Protein 6ZPV (pdb70)

Foldseek 3Di:
DAKEFFPDFPAFFFLFAEAAEAACAQNCDPQHFQFWFFDLQFLFPHDWPDPVSCPQKAKDDPKDWTKDQDPDDPFPLRRIWIKIAFAAPDFDWIWMWGQGQVFAWFAQVKKKKKKKKKAFCDADAQWWKKKKAKAALVGHTQWIDIDIDGSRRHDIDMDIDMTRGNHTDPDRRMIIIITTGSNSRHGGIMIIGRITMGIQADVSDVSATDHVNLVLSLLLQHAEYEDNDDQQQAAQDPVQHDAQVLLDDDLSSNSWGDGDHGDTDSSSCGDVRVLVSCVVRNHEYQYEAHQQHHDNQGGDDLVPCVVSLVSVVLSVCLQANQLVPDPSLVRNVVVPHNHHGDAAHYEYHAQCLVVVVCVQSSVQVNCVSNCVVPVRHQYEYEHDPPVPPHPPHHQEYEAEDEAALLVLLLCLQVQVPDDPPRHAYAPNEYWHFFNQRVCSQDDVVRTGAQEDFLLGLLSNLNSVLSLSLNSSRYNHYYYPDAEHAPVRHRGDDHQKYDHNPDIFGKLNSQSSSLDNVQAARGWIDMPADDNSAQKGWTWHAHPVFQKIKIKIGRSAQAKDKYKYAQVNFPWKDQKWKKKKWADDNGDIQDPVRRPPTDIDMDMDTDIRIDMDTAGHSMIMMIIMGTD

Solvent-accessible surface area: 22420 Å² total; per-residue (Å²): 91,70,0,59,0,54,99,83,60,71,38,98,3,30,78,5,0,7,5,6,4,2,15,10,5,0,8,1,0,8,9,1,1,2,3,8,28,1,33,27,6,2,1,13,92,33,90,38,112,55,91,75,0,41,49,11,9,79,77,19,78,65,11,70,32,25,1,26,134,7,120,60,35,25,19,137,24,2,61,8,0,0,62,2,27,3,46,97,85,18,82,42,86,0,0,1,12,0,53,0,15,90,9,0,60,4,28,62,117,73,50,0,128,3,19,1,28,5,25,1,54,109,66,32,112,7,62,13,37,0,21,2,0,0,11,28,82,107,30,191,61,20,3,107,52,52,47,113,10,104,0,94,39,60,123,56,50,84,12,97,28,75,0,106,12,124,47,60,18,126,84,38,60,1,6,1,2,2,9,6,81,0,65,50,0,37,56,27,45,0,2,0,0,10,0,11,0,19,13,55,19,22,114,125,91,120,33,4,8,34,31,44,0,0,101,6,0,41,52,4,29,15,26,0,0,0,0,4,0,1,42,6,0,5,0,100,68,30,86,43,29,12,50,13,72,23,0,11,20,58,38,37,89,11,47,5,17,69,8,31,52,81,28,43,8,13,10,0,12,0,0,29,22,10,1,34,4,5,93,26,34,67,9,21,2,0,0,0,0,17,2,0,22,0,56,50,45,79,36,12,44,86,143,94,1,73,92,49,20,91,33,4,14,38,7,0,25,0,0,32,10,81,42,90,122,29,81,17,0,45,62,0,30,87,67,63,27,73,120,75,17,79,12,114,15,0,0,0,3,2,25,2,66,140,10,33,80,12,0,42,62,0,3,74,32,0,3,71,32,0,53,78,102,11,101,123,3,59,4,0,0,3,2,91,33,90,109,35,124,6,68,50,111,3,85,0,0,9,27,35,27,37,40,14,4,48,52,0,36,88,42,3,32,85,2,50,68,58,130,106,102,64,7,27,5,0,1,0,13,0,0,0,0,0,73,48,67,151,63,20,117,17,84,94,101,73,21,25,21,39,32,1,10,0,29,0,0,0,0,1,0,0,3,0,0,1,2,0,24,4,2,62,7,0,14,0,0,0,4,2,7,5,1,7,0,40,74,20,55,66,47,22,0,0,3,0,3,0,42,16,15,60,30,10,62,4,0,0,0,16,0,8,48,6,0,18,94,15,48,2,60,41,10,0,37,18,54,110,8,100,102,36,19,40,14,0,6,0,0,0,31,23,57,115,60,1,106,0,17,0,0,0,0,0,6,9,93,73,59,67,56,0,40,0,49,0,84,81,9,121,54,21,35,93,89,7,52,21,38,21,0,49,24,96,66,103,23,23,1,34,53,157,46,54,141,58,12,38,38,139,98,52,106,49,57,18,16,82,69,14,89,19,91,0,47,28,19,0,0,0,0,0,17,3,52,0,96

Structure (mmCIF, N/CA/C/O backbone):
data_6ZPV
#
_entry.id   6ZPV
#
_cell.length_a   83.953
_cell.length_b   83.953
_cell.length_c   256.589
_cell.angle_alpha   90.000
_cell.angle_beta   90.000
_cell.angle_gamma   90.000
#
_symmetry.space_group_name_H-M   'P 43 21 2'
#
loop_
_entity.id
_entity.type
_entity.pdbx_description
1 polymer MgGH51
2 branched alpha-D-mannopyranose-(1-3)-alpha-D-mannopyranose-(1-6)-[alpha-D-mannopyranose-(1-3)]beta-D-mannopyranose-(1-4)-2-acetamido-2-deoxy-beta-D-glucopyranose-(1-4)-2-acetamido-2-deoxy-beta-D-glucopyranose
3 branched 2-acetamido-2-deoxy-beta-D-glucopyranose-(1-4)-2-acetamido-2-deoxy-beta-D-glucopyranose
4 branched alpha-D-mannopyranose-(1-2)-alpha-D-mannopyranose-(1-3)-beta-D-mannopyranose-(1-4)-2-acetamido-2-deoxy-beta-D-glucopyranose-(1-4)-2-acetamido-2-deoxy-beta-D-glucopyranose
5 non-polymer GLYCEROL
6 non-polymer 'ACETATE ION'
7 non-polymer 'SULFATE ION'
8 water water
#
loop_
_atom_site.group_PDB
_atom_site.id
_atom_site.type_symbol
_atom_site.label_atom_id
_atom_site.label_alt_id
_atom_site.label_comp_id
_atom_site.label_asym_id
_atom_site.label_entity_id
_atom_site.label_seq_id
_atom_site.pdbx_PDB_ins_code
_atom_site.Cartn_x
_atom_site.Cartn_y
_atom_site.Cartn_z
_atom_site.occupancy
_atom_site.B_iso_or_equiv
_atom_site.auth_seq_id
_atom_site.auth_comp_id
_atom_site.auth_asym_id
_atom_site.auth_atom_id
_atom_site.pdbx_PDB_model_num
ATOM 1 N N . VAL A 1 1 ? 25.793 5.537 42.088 1.000 15.304 1 VAL AAA N 1
ATOM 2 C CA . VAL A 1 1 ? 24.778 4.570 41.697 1.000 14.060 1 VAL AAA CA 1
ATOM 3 C C . VAL A 1 1 ? 25.389 3.182 41.805 1.000 13.814 1 VAL AAA C 1
ATOM 4 O O . VAL A 1 1 ? 26.542 3.022 41.397 1.000 15.734 1 VAL AAA O 1
ATOM 19 N N . THR A 1 2 ? 24.622 2.206 42.273 1.000 13.685 2 THR AAA N 1
ATOM 20 C CA . THR A 1 2 ? 25.069 0.798 42.270 1.000 14.086 2 THR AAA CA 1
ATOM 21 C C . THR A 1 2 ? 24.737 0.117 40.947 1.000 13.669 2 THR AAA C 1
ATOM 22 O O . THR A 1 2 ? 23.577 0.215 40.516 1.000 16.834 2 THR AAA O 1
ATOM 33 N N . VAL A 1 3 ? 25.709 -0.475 40.322 1.000 13.448 3 VAL AAA N 1
ATOM 34 C CA . VAL A 1 3 ? 25.509 -1.236 39.078 1.000 13.274 3 VAL AAA CA 1
ATOM 35 C C . VAL A 1 3 ? 25.779 -2.692 39.355 1.000 13.048 3 VAL AAA C 1
ATOM 36 O O . VAL A 1 3 ? 26.945 -3.084 39.587 1.000 13.274 3 VAL AAA O 1
ATOM 49 N N . THR A 1 4 ? 24.718 -3.494 39.384 1.000 14.055 4 THR AAA N 1
ATOM 50 C CA . THR A 1 4 ? 24.831 -4.930 39.613 1.000 14.549 4 THR AAA CA 1
ATOM 51 C C . THR A 1 4 ? 24.971 -5.608 38.263 1.000 13.958 4 THR AAA C 1
ATOM 52 O O . THR A 1 4 ? 24.108 -5.389 37.380 1.000 14.408 4 THR AAA O 1
ATOM 63 N N . VAL A 1 5 ? 25.949 -6.488 38.113 1.000 14.406 5 VAL AAA N 1
ATOM 64 C CA . VAL A 1 5 ? 26.261 -7.168 36.843 1.000 13.866 5 VAL AAA CA 1
ATOM 65 C C . VAL A 1 5 ? 2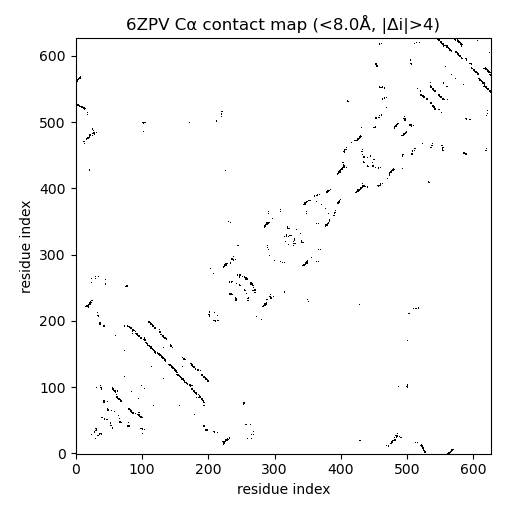5.750 -8.589 36.912 1.000 15.202 5 VAL AAA C 1
ATOM 66 O O . VAL A 1 5 ? 26.127 -9.331 37.841 1.000 15.793 5 VAL AAA O 1
ATOM 79 N N . ASN A 1 6 ? 24.911 -8.992 35.983 1.000 14.302 6 ASN AAA N 1
ATOM 80 C CA . ASN A 1 6 ? 24.441 -10.384 35.924 1.000 14.867 6 ASN AAA CA 1
ATOM 81 C C . ASN A 1 6 ? 25.561 -11.268 35.405 1.000 16.289 6 ASN AAA C 1
ATOM 82 O O . ASN A 1 6 ? 26.200 -10.948 34.372 1.000 17.444 6 ASN AAA O 1
ATOM 93 N N . LYS A 1 7 ? 25.783 -12.403 36.064 1.000 16.076 7 LYS AAA N 1
ATOM 94 C CA . LYS A 1 7 ? 26.778 -13.373 35.607 1.000 17.142 7 LYS AAA CA 1
ATOM 95 C C . LYS A 1 7 ? 26.338 -14.104 34.342 1.000 15.887 7 LYS AAA C 1
ATOM 96 O O . LYS A 1 7 ? 27.181 -14.739 33.718 1.000 18.915 7 LYS AAA O 1
ATOM 115 N N . ASN A 1 8 ? 25.066 -14.085 34.006 1.000 15.197 8 ASN AAA N 1
ATOM 116 C CA . ASN A 1 8 ? 24.511 -14.838 32.867 1.000 14.696 8 ASN AAA CA 1
ATOM 117 C C . ASN A 1 8 ? 24.352 -13.937 31.656 1.000 13.701 8 ASN AAA C 1
ATOM 118 O O . ASN A 1 8 ? 23.488 -13.052 31.665 1.000 14.642 8 ASN AAA O 1
ATOM 129 N N . PRO A 1 9 ? 25.106 -14.149 30.564 1.000 14.092 9 PRO AAA N 1
ATOM 130 C CA . PRO A 1 9 ? 24.873 -13.342 29.368 1.000 13.604 9 PRO AAA CA 1
ATOM 131 C C . PRO A 1 9 ? 23.439 -13.513 28.855 1.000 13.966 9 PRO AAA C 1
ATOM 132 O O . PRO A 1 9 ? 22.845 -14.587 28.954 1.000 15.432 9 PRO AAA O 1
ATOM 143 N N . SER A 1 10 ? 22.887 -12.456 28.227 1.000 13.697 10 SER AAA N 1
ATOM 144 C CA . SER A 1 10 ? 21.565 -12.498 27.603 1.000 14.426 10 SER AAA CA 1
ATOM 145 C C . SER A 1 10 ? 21.654 -12.778 26.096 1.000 13.470 10 SER AAA C 1
ATOM 146 O O . SER A 1 10 ? 20.653 -13.261 25.559 1.000 14.722 10 SER AAA O 1
ATOM 154 N N . HIS A 1 11 ? 22.731 -12.437 25.433 1.000 12.665 11 HIS AAA N 1
ATOM 155 C CA . HIS A 1 11 ? 22.839 -12.606 23.983 1.000 14.117 11 HIS AAA CA 1
ATOM 156 C C . HIS A 1 11 ? 24.285 -12.454 23.550 1.000 12.227 11 HIS AAA C 1
ATOM 157 O O . HIS A 1 11 ? 25.120 -11.946 24.324 1.000 12.996 11 HIS AAA O 1
ATOM 172 N N . 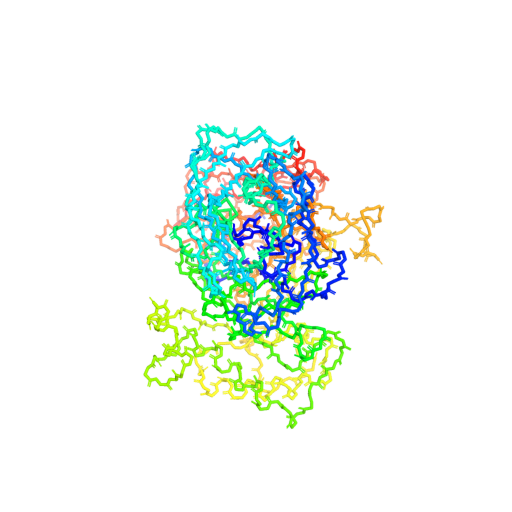THR A 1 12 ? 24.550 -12.873 22.350 1.000 12.182 12 THR AAA N 1
ATOM 173 C CA . THR A 1 12 ? 25.857 -12.714 21.698 1.000 13.119 12 THR AAA CA 1
ATOM 174 C C . THR A 1 12 ? 25.957 -11.353 21.074 1.000 13.629 12 THR AAA C 1
ATOM 175 O O . THR A 1 12 ? 25.015 -10.873 20.397 1.000 17.060 12 THR AAA O 1
ATOM 186 N N . VAL A 1 13 ? 27.099 -10.713 21.245 1.000 12.062 13 VAL AAA N 1
ATOM 187 C CA . VAL A 1 13 ? 27.388 -9.411 20.614 1.000 12.132 13 VAL AAA CA 1
ATOM 188 C C . VAL A 1 13 ? 27.921 -9.733 19.228 1.000 12.204 13 VAL AAA C 1
ATOM 189 O O . VAL A 1 13 ? 28.899 -10.450 19.102 1.000 13.553 13 VAL AAA O 1
ATOM 202 N N . PRO A 1 14 ? 27.268 -9.252 18.154 1.000 12.221 14 PRO AAA N 1
ATOM 203 C CA . PRO A 1 14 ? 27.709 -9.564 16.793 1.000 13.464 14 PRO AAA CA 1
ATOM 204 C C . PRO A 1 14 ? 29.160 -9.153 16.552 1.000 12.378 14 PRO AAA C 1
ATOM 205 O O . PRO A 1 14 ? 29.584 -8.086 17.031 1.000 12.799 14 PRO AAA O 1
ATOM 216 N N . SER A 1 15 ? 29.855 -9.899 15.703 1.000 12.243 15 SER AAA N 1
ATOM 217 C CA . SER A 1 15 ? 31.225 -9.515 15.303 1.000 12.949 15 SER AAA CA 1
ATOM 218 C C . SER A 1 15 ? 31.216 -8.193 14.547 1.000 12.423 15 SER AAA C 1
ATOM 219 O O . SER A 1 15 ? 32.269 -7.517 14.587 1.000 13.036 15 SER AAA O 1
ATOM 227 N N . THR A 1 16 ? 30.125 -7.833 13.932 1.000 11.793 16 THR AAA N 1
ATOM 228 C CA . THR A 1 16 ? 29.988 -6.662 13.074 1.000 11.988 16 THR AAA CA 1
ATOM 229 C C . THR A 1 16 ? 29.574 -5.386 13.790 1.000 11.045 16 THR AAA C 1
ATOM 230 O O . THR A 1 16 ? 29.361 -4.389 13.115 1.000 11.710 16 THR AAA O 1
ATOM 241 N N . LEU A 1 17 ? 29.490 -5.393 15.128 1.000 10.913 17 LEU AAA N 1
ATOM 242 C CA . LEU A 1 17 ? 28.817 -4.241 15.770 1.000 10.275 17 LEU AAA CA 1
ATOM 243 C C . LEU A 1 17 ? 29.460 -2.922 15.400 1.000 10.384 17 LEU AAA C 1
ATOM 244 O O . LEU A 1 17 ? 28.711 -1.943 15.179 1.000 11.263 17 LEU AAA O 1
ATOM 260 N N . TYR A 1 18 ? 30.774 -2.791 15.394 1.000 10.608 18 TYR AAA N 1
ATOM 261 C CA . TYR A 1 18 ? 31.444 -1.510 15.157 1.000 11.168 18 TYR AAA CA 1
ATOM 262 C C . TYR A 1 18 ? 32.194 -1.507 13.839 1.000 10.761 18 TYR AAA C 1
ATOM 263 O O . TYR A 1 18 ? 33.022 -2.430 13.622 1.000 11.756 18 TYR AAA O 1
ATOM 281 N N . GLY A 1 19 ? 32.014 -0.506 13.009 1.000 11.008 19 GLY AAA N 1
ATOM 282 C CA . GLY A 1 19 ? 32.742 -0.432 11.727 1.000 10.683 19 GLY AAA CA 1
ATOM 283 C C . GLY A 1 19 ? 32.766 0.956 11.183 1.000 10.596 19 GLY AAA C 1
ATOM 284 O O . GLY A 1 19 ? 32.462 1.919 11.908 1.000 11.238 19 GLY AAA O 1
ATOM 288 N N . LEU A 1 20 ? 33.090 1.083 9.907 1.000 10.067 20 LEU AAA N 1
ATOM 289 C CA . LEU A 1 20 ? 33.347 2.360 9.251 1.000 10.510 20 LEU AAA CA 1
ATOM 290 C C . LEU A 1 20 ? 32.361 2.621 8.125 1.000 10.549 20 LEU AAA C 1
ATOM 291 O O . LEU A 1 20 ? 31.890 1.683 7.444 1.000 10.833 20 LEU AAA O 1
ATOM 307 N N . MET A 1 21 ? 32.067 3.903 7.912 1.000 9.920 21 MET AAA N 1
ATOM 308 C CA . MET A 1 21 ? 31.251 4.374 6.788 1.000 10.096 21 MET AAA CA 1
ATOM 309 C C . MET A 1 21 ? 32.066 5.249 5.865 1.000 9.489 21 MET AAA C 1
ATOM 310 O O . MET A 1 21 ? 32.629 6.258 6.304 1.000 10.474 21 MET AAA O 1
ATOM 324 N N . PHE A 1 22 ? 32.159 4.864 4.576 1.000 10.179 22 PHE AAA N 1
ATOM 325 C CA . PHE A 1 22 ? 32.988 5.594 3.622 1.000 10.417 22 PHE AAA CA 1
ATOM 326 C C . PHE A 1 22 ? 32.180 6.003 2.386 1.000 10.572 22 PHE AAA C 1
ATOM 327 O O . PHE A 1 22 ? 31.512 5.195 1.741 1.000 11.465 22 PHE AAA O 1
ATOM 344 N N . GLU A 1 23 ? 32.394 7.254 1.999 1.000 10.045 23 GLU AAA N 1
ATOM 345 C CA . GLU A 1 23 ? 32.188 7.723 0.637 1.000 10.199 23 GLU AAA CA 1
ATOM 346 C C . GLU A 1 23 ? 33.313 8.729 0.395 1.000 10.008 23 GLU AAA C 1
ATOM 347 O O . GLU A 1 23 ? 33.885 9.233 1.365 1.000 10.574 23 GLU AAA O 1
ATOM 359 N N . ASP A 1 24 ? 33.534 9.118 -0.863 1.000 10.355 24 ASP AAA N 1
ATOM 360 C CA . ASP A 1 24 ? 34.502 10.186 -1.160 1.000 9.951 24 ASP AAA CA 1
ATOM 361 C C . ASP A 1 24 ? 33.791 11.514 -0.886 1.000 10.243 24 ASP AAA C 1
ATOM 362 O O . ASP A 1 24 ? 32.924 11.973 -1.667 1.000 10.464 24 ASP AAA O 1
ATOM 371 N N . ILE A 1 25 ? 34.100 12.110 0.266 1.000 10.334 25 ILE AAA N 1
ATOM 372 C CA . ILE A 1 25 ? 33.569 13.397 0.731 1.000 11.266 25 ILE AAA CA 1
ATOM 373 C C . ILE A 1 25 ? 34.757 14.066 1.439 1.000 10.221 25 ILE AAA C 1
ATOM 374 O O . ILE A 1 25 ? 35.592 13.377 2.045 1.000 10.619 25 ILE AAA O 1
ATOM 390 N N . ASN A 1 26 ? 34.858 15.380 1.386 1.000 10.416 26 ASN AAA N 1
ATOM 391 C CA . ASN A 1 26 ? 35.979 16.063 2.019 1.000 11.206 26 ASN AAA CA 1
ATOM 392 C C . ASN A 1 26 ? 37.332 15.544 1.497 1.000 10.623 26 ASN AAA C 1
ATOM 393 O O . ASN A 1 26 ? 38.343 15.524 2.211 1.000 11.001 26 ASN AAA O 1
ATOM 404 N N . HIS A 1 27 ? 37.367 15.110 0.223 1.000 10.863 27 HIS AAA N 1
ATOM 405 C CA . HIS A 1 27 ? 38.591 14.517 -0.339 1.000 10.896 27 HIS AAA CA 1
ATOM 406 C C . HIS A 1 27 ? 39.113 13.378 0.565 1.000 10.648 27 HIS AAA C 1
ATOM 407 O O . HIS A 1 27 ? 40.300 13.186 0.733 1.000 11.605 27 HIS AAA O 1
ATOM 422 N N . SER A 1 28 ? 38.178 12.550 0.991 1.000 10.748 28 SER AAA N 1
ATOM 423 C CA . SER A 1 28 ? 38.472 11.298 1.731 1.000 11.170 28 SER AAA CA 1
ATOM 424 C C . SER A 1 28 ? 39.005 10.193 0.835 1.000 10.286 28 SER AAA C 1
ATOM 425 O O . SER A 1 28 ? 39.672 9.273 1.367 1.000 10.518 28 SER AAA O 1
ATOM 433 N N . GLY A 1 29 ? 38.701 10.223 -0.453 1.000 10.124 29 GLY AAA N 1
ATOM 434 C CA . GLY A 1 29 ? 39.200 9.209 -1.406 1.000 10.322 29 GLY AAA CA 1
ATOM 435 C C . GLY A 1 29 ? 40.344 9.824 -2.179 1.000 10.491 29 GLY AAA C 1
ATOM 436 O O . GLY A 1 29 ? 41.508 9.738 -1.775 1.000 10.454 29 GLY AAA O 1
ATOM 440 N N . ASP A 1 30 ? 40.006 10.505 -3.274 1.000 10.333 30 ASP AAA N 1
ATOM 441 C CA . ASP A 1 30 ? 40.979 11.349 -3.958 1.000 10.504 30 ASP AAA CA 1
ATOM 442 C C . ASP A 1 30 ? 41.479 12.453 -3.035 1.000 11.211 30 ASP AAA C 1
ATOM 443 O O . ASP A 1 30 ? 40.628 13.272 -2.589 1.000 12.610 30 ASP AAA O 1
ATOM 452 N N . GLY A 1 31 ? 42.767 12.495 -2.748 1.000 10.867 31 GLY AAA N 1
ATOM 453 C CA . GLY A 1 31 ? 43.297 13.408 -1.787 1.000 11.735 31 GLY AAA CA 1
ATOM 454 C C . GLY A 1 31 ? 43.400 12.908 -0.353 1.000 11.049 31 GLY AAA C 1
ATOM 455 O O . GLY A 1 31 ? 43.922 13.628 0.511 1.000 11.562 31 GLY AAA O 1
ATOM 459 N N . GLY A 1 32 ? 42.917 11.686 -0.135 1.000 10.958 32 GLY AAA N 1
ATOM 460 C CA . GLY A 1 32 ? 42.789 11.139 1.223 1.000 10.817 32 GLY AAA CA 1
ATOM 461 C C . GLY A 1 32 ? 43.309 9.737 1.322 1.000 10.818 32 GLY AAA C 1
ATOM 462 O O . GLY A 1 32 ? 44.526 9.473 1.262 1.000 10.970 32 GLY AAA O 1
ATOM 466 N N . LEU A 1 33 ? 42.384 8.792 1.485 1.000 10.392 33 LEU AAA N 1
ATOM 467 C CA . LEU A 1 33 ? 42.784 7.351 1.633 1.000 10.544 33 LEU AAA CA 1
ATOM 468 C C . LEU A 1 33 ? 43.523 6.852 0.384 1.000 10.202 33 LEU AAA C 1
ATOM 469 O O . LEU A 1 33 ? 44.408 6.007 0.513 1.000 11.146 33 LEU AAA O 1
ATOM 485 N N . TYR A 1 34 ? 43.122 7.291 -0.801 1.000 10.088 34 TYR AAA N 1
ATOM 486 C CA . TYR A 1 34 ? 43.812 6.880 -2.035 1.000 10.167 34 TYR AAA CA 1
ATOM 487 C C . TYR A 1 34 ? 45.153 7.598 -2.122 1.000 9.726 34 TYR AAA C 1
ATOM 488 O O . TYR A 1 34 ? 45.193 8.811 -1.995 1.000 11.313 34 TYR AAA O 1
ATOM 506 N N . ALA A 1 35 ? 46.250 6.864 -2.348 1.000 10.248 35 ALA AAA N 1
ATOM 507 C CA . ALA A 1 35 ? 47.596 7.473 -2.113 1.000 11.118 35 ALA AAA CA 1
ATOM 508 C C . ALA A 1 35 ? 48.081 8.417 -3.209 1.000 11.323 35 ALA AAA C 1
ATOM 509 O O . ALA A 1 35 ? 49.110 9.065 -2.999 1.000 11.486 35 ALA AAA O 1
ATOM 516 N N . GLU A 1 36 ? 47.406 8.495 -4.354 1.000 10.346 36 GLU AAA N 1
ATOM 517 C CA . GLU A 1 36 ? 47.837 9.385 -5.431 1.000 10.874 36 GLU AAA CA 1
ATOM 518 C C . GLU A 1 36 ? 48.081 10.785 -4.912 1.000 11.029 36 GLU AAA C 1
ATOM 519 O O . GLU A 1 36 ? 47.217 11.379 -4.190 1.000 11.489 36 GLU AAA O 1
ATOM 531 N N . LEU A 1 37 ? 49.161 11.425 -5.322 1.000 10.819 37 LEU AAA N 1
ATOM 532 C CA . LEU A 1 37 ? 49.555 12.750 -4.830 1.000 11.508 37 LEU AAA CA 1
ATOM 533 C C . LEU A 1 37 ? 49.217 13.884 -5.777 1.000 11.275 37 LEU AAA C 1
ATOM 534 O O . LEU A 1 37 ? 49.231 15.057 -5.317 1.000 11.900 37 LEU AAA O 1
ATOM 550 N N . LEU A 1 38 ? 48.976 13.616 -7.046 1.000 10.893 38 LEU AAA N 1
ATOM 551 C CA . LEU A 1 38 ? 48.689 14.662 -8.011 1.000 11.502 38 LEU AAA CA 1
ATOM 552 C C . LEU A 1 38 ? 47.181 14.912 -8.099 1.000 10.914 38 LEU AAA C 1
ATOM 553 O O . LEU A 1 38 ? 46.423 13.955 -8.276 1.000 11.889 38 LEU AAA O 1
ATOM 569 N N . GLN A 1 39 ? 46.757 16.145 -7.995 1.000 11.283 39 GLN AAA N 1
ATOM 570 C CA . GLN A 1 39 ? 45.344 16.533 -8.110 1.000 11.290 39 GLN AAA CA 1
ATOM 571 C C . GLN A 1 39 ? 45.045 16.770 -9.599 1.000 11.321 39 GLN AAA C 1
ATOM 572 O O . GLN A 1 39 ? 45.864 17.302 -10.322 1.000 11.850 39 GLN AAA O 1
ATOM 586 N N . ASN A 1 40 ? 43.860 16.378 -10.044 1.000 11.486 40 ASN AAA N 1
ATOM 587 C CA . ASN A 1 40 ? 43.477 16.584 -11.447 1.000 11.705 40 ASN AAA CA 1
ATOM 588 C C . ASN A 1 40 ? 44.526 15.918 -12.369 1.000 11.388 40 ASN AAA C 1
ATOM 589 O O . ASN A 1 40 ? 44.997 16.525 -13.362 1.000 11.373 40 ASN AAA O 1
ATOM 600 N N . ARG A 1 41 ? 44.888 14.689 -12.036 1.000 10.772 41 ARG AAA N 1
ATOM 601 C CA . ARG A 1 41 ? 46.042 14.017 -12.644 1.000 11.055 41 ARG AAA CA 1
ATOM 602 C C . ARG A 1 41 ? 45.877 13.701 -14.122 1.000 11.048 41 ARG AAA C 1
ATOM 603 O O . ARG A 1 41 ? 46.865 13.544 -14.837 1.000 11.532 41 ARG AAA O 1
ATOM 624 N N . ALA A 1 42 ? 44.627 13.543 -14.558 1.000 10.972 42 ALA AAA N 1
ATOM 625 C CA . ALA A 1 42 ? 44.351 13.096 -15.936 1.000 11.310 42 ALA AAA CA 1
ATOM 626 C C . ALA A 1 42 ? 43.252 13.931 -16.567 1.000 11.343 42 ALA AAA C 1
ATOM 627 O O . ALA A 1 42 ? 42.682 13.533 -17.593 1.000 11.159 42 ALA AAA O 1
ATOM 634 N N . PHE A 1 43 ? 42.988 15.124 -16.035 1.000 11.083 43 PHE AAA N 1
ATOM 635 C CA . PHE A 1 43 ? 42.066 16.088 -16.652 1.000 11.017 43 PHE AAA CA 1
ATOM 636 C C . PHE A 1 43 ? 40.691 15.431 -16.831 1.000 11.615 43 PHE AAA C 1
ATOM 637 O O . PHE A 1 43 ? 39.961 15.738 -17.787 1.000 11.677 43 PHE AAA O 1
ATOM 654 N N . GLN A 1 44 ? 40.290 14.582 -15.888 1.000 10.967 44 GLN AAA N 1
ATOM 655 C CA . GLN A 1 44 ? 39.016 13.900 -16.072 1.000 10.716 44 GLN AAA CA 1
ATOM 656 C C . GLN A 1 44 ? 37.849 14.848 -15.769 1.000 11.741 44 GLN AAA C 1
ATOM 657 O O . GLN A 1 44 ? 37.841 15.599 -14.784 1.000 11.689 44 GLN AAA O 1
ATOM 671 N N . GLN A 1 45 ? 36.863 14.789 -16.663 1.000 11.320 45 GLN AAA N 1
ATOM 672 C CA . GLN A 1 45 ? 35.562 15.469 -16.445 1.000 12.236 45 GLN AAA CA 1
ATOM 673 C C . GLN A 1 45 ? 35.707 16.968 -16.295 1.000 13.086 45 GLN AAA C 1
ATOM 674 O O . GLN A 1 45 ? 34.905 17.583 -15.566 1.000 16.705 45 GLN AAA O 1
ATOM 688 N N . VAL A 1 46 ? 36.679 17.549 -16.990 1.000 12.381 46 VAL AAA N 1
ATOM 689 C CA . VAL A 1 46 ? 36.783 19.016 -17.059 1.000 13.102 46 VAL AAA CA 1
ATOM 690 C C . VAL A 1 46 ? 36.570 19.464 -18.503 1.000 13.391 46 VAL AAA C 1
ATOM 691 O O . VAL A 1 46 ? 36.657 18.667 -19.437 1.000 14.401 46 VAL AAA O 1
ATOM 704 N N . THR A 1 47 ? 36.280 20.757 -18.674 1.000 14.549 47 THR AAA N 1
ATOM 705 C CA . THR A 1 47 ? 35.979 21.350 -19.991 1.000 15.203 47 THR AAA CA 1
ATOM 706 C C . THR A 1 47 ? 37.265 21.903 -20.582 1.000 14.153 47 THR AAA C 1
ATOM 707 O O . THR A 1 47 ? 37.944 22.776 -19.998 1.000 15.634 47 THR AAA O 1
ATOM 718 N N . PRO A 1 48 ? 37.681 21.434 -21.783 1.000 15.127 48 PRO AAA N 1
ATOM 719 C CA . PRO A 1 48 ? 38.888 21.971 -22.421 1.000 15.776 48 PRO AAA CA 1
ATOM 720 C C . PRO A 1 48 ? 38.893 23.479 -22.545 1.000 15.411 48 PRO AAA C 1
ATOM 721 O O . PRO A 1 48 ? 37.848 24.102 -22.693 1.000 16.770 48 PRO AAA O 1
ATOM 732 N N . ASN A 1 49 ? 40.118 24.014 -22.510 1.000 15.537 49 ASN AAA N 1
ATOM 733 C CA . ASN A 1 49 ? 40.328 25.434 -22.810 1.000 17.449 49 ASN AAA CA 1
ATOM 734 C C . ASN A 1 49 ? 39.644 26.351 -21.789 1.000 16.348 49 ASN AAA C 1
ATOM 735 O O . ASN A 1 49 ? 39.161 27.448 -22.128 1.000 21.950 49 ASN AAA O 1
ATOM 746 N N . THR A 1 50 ? 39.600 25.918 -20.527 1.000 17.060 50 THR AAA N 1
ATOM 747 C CA . THR A 1 50 ? 39.141 26.729 -19.399 1.000 17.631 50 THR AAA CA 1
ATOM 748 C C . THR A 1 50 ? 40.187 26.707 -18.298 1.000 17.445 50 THR AAA C 1
ATOM 749 O O . THR A 1 50 ? 41.020 25.790 -18.198 1.000 16.619 50 THR AAA O 1
ATOM 760 N N . ALA A 1 51 ? 40.163 27.714 -17.422 1.000 18.793 51 ALA AAA N 1
ATOM 761 C CA . ALA A 1 51 ? 41.046 27.798 -16.254 1.000 18.694 51 ALA AAA CA 1
ATOM 762 C C . ALA A 1 51 ? 40.742 26.612 -15.344 1.000 16.703 51 ALA AAA C 1
ATOM 763 O O . ALA A 1 51 ? 41.693 26.021 -14.812 1.000 17.371 51 ALA AAA O 1
ATOM 770 N N . ALA A 1 52 ? 39.484 26.240 -15.160 1.000 16.576 52 ALA AAA N 1
ATOM 771 C CA . ALA A 1 52 ? 39.142 25.149 -14.242 1.000 16.480 52 ALA AAA CA 1
ATOM 772 C C . ALA A 1 52 ? 39.772 23.846 -14.709 1.000 14.614 52 ALA AAA C 1
ATOM 773 O O . ALA A 1 52 ? 40.175 23.013 -13.864 1.000 15.120 52 ALA AAA O 1
ATOM 780 N N . ALA A 1 53 ? 39.918 23.646 -16.009 1.000 14.357 53 ALA AAA N 1
ATOM 781 C CA . ALA A 1 53 ? 40.554 22.410 -16.517 1.000 13.314 53 ALA AAA CA 1
ATOM 782 C C . ALA A 1 53 ? 42.009 22.317 -16.079 1.000 12.761 53 ALA AAA C 1
ATOM 783 O O . ALA A 1 53 ? 42.533 21.184 -15.994 1.000 12.958 53 ALA AAA O 1
ATOM 790 N N . LEU A 1 54 ? 42.678 23.443 -15.846 1.000 12.859 54 LEU AAA N 1
ATOM 791 C CA . LEU A 1 54 ? 44.067 23.512 -15.421 1.000 13.474 54 LEU AAA CA 1
ATOM 792 C C . LEU A 1 54 ? 44.201 23.499 -13.889 1.000 13.068 54 LEU AAA C 1
ATOM 793 O O . LEU A 1 54 ? 45.300 23.699 -13.363 1.000 13.832 54 LEU AAA O 1
ATOM 809 N N . ALA A 1 55 ? 43.118 23.250 -13.154 1.000 13.571 55 ALA AAA N 1
ATOM 810 C CA . ALA A 1 55 ? 43.178 23.245 -11.685 1.000 13.939 55 ALA AAA CA 1
ATOM 811 C C . ALA A 1 55 ? 44.331 22.369 -11.197 1.000 12.789 55 ALA AAA C 1
ATOM 812 O O . ALA A 1 55 ? 44.496 21.227 -11.637 1.000 13.440 55 ALA AAA O 1
ATOM 819 N N . ALA A 1 56 ? 45.107 22.918 -10.246 1.000 13.081 56 ALA AAA N 1
ATOM 820 C CA . ALA A 1 56 ? 46.271 22.289 -9.608 1.000 12.795 56 ALA AAA CA 1
ATOM 821 C C . ALA A 1 56 ? 47.565 22.382 -10.422 1.000 12.020 56 ALA AAA C 1
ATOM 822 O O . ALA A 1 56 ? 48.624 22.050 -9.857 1.000 12.372 56 ALA AAA O 1
ATOM 829 N N . TRP A 1 57 ? 47.484 22.763 -11.713 1.000 12.298 57 TRP AAA N 1
ATOM 830 C CA . TRP A 1 57 ? 48.639 22.798 -12.621 1.000 12.425 57 TRP AAA CA 1
ATOM 831 C C . TRP A 1 57 ? 49.108 24.225 -12.832 1.000 12.789 57 TRP AAA C 1
ATOM 832 O O . TRP A 1 57 ? 48.273 25.134 -13.011 1.000 13.780 57 TRP AAA O 1
ATOM 853 N N . HIS A 1 58 ? 50.409 24.454 -12.926 1.000 12.808 58 HIS AAA N 1
ATOM 854 C CA . HIS A 1 58 ? 50.967 25.794 -13.061 1.000 12.832 58 HIS AAA CA 1
ATOM 855 C C . HIS A 1 58 ? 52.183 25.765 -13.954 1.000 13.244 58 HIS AAA C 1
ATOM 856 O O . HIS A 1 58 ? 52.984 24.824 -13.881 1.000 13.271 58 HIS AAA O 1
ATOM 871 N N . PRO A 1 59 ? 52.440 26.820 -14.749 1.000 13.525 59 PRO AAA N 1
ATOM 872 C CA . PRO A 1 59 ? 53.659 26.833 -15.561 1.000 13.545 59 PRO AAA CA 1
ATOM 873 C C . PRO A 1 59 ? 54.896 27.049 -14.721 1.000 13.774 59 PRO AAA C 1
ATOM 874 O O . PRO A 1 59 ? 54.862 27.684 -13.680 1.000 15.177 59 PRO AAA O 1
ATOM 885 N N . ILE A 1 60 ? 55.989 26.535 -15.244 1.000 13.534 60 ILE AAA N 1
ATOM 886 C CA . ILE A 1 60 ? 57.355 26.914 -14.839 1.000 14.105 60 ILE AAA CA 1
ATOM 887 C C . ILE A 1 60 ? 57.870 27.819 -15.952 1.000 13.664 60 ILE AAA C 1
ATOM 888 O O . ILE A 1 60 ? 57.823 27.429 -17.138 1.000 14.838 60 ILE AAA O 1
ATOM 904 N N . SER A 1 61 ? 58.415 28.956 -15.586 1.000 14.227 61 SER AAA N 1
ATOM 905 C CA . SER A 1 61 ? 59.016 29.886 -16.542 1.000 14.488 61 SER AAA CA 1
ATOM 906 C C . SER A 1 61 ? 57.958 30.276 -17.560 1.000 14.963 61 SER AAA C 1
ATOM 907 O O . SER A 1 61 ? 56.771 30.528 -17.186 1.000 16.693 61 SER AAA O 1
ATOM 915 N N . ASN A 1 62 ? 58.330 30.407 -18.825 1.000 15.113 62 ASN AAA N 1
ATOM 916 C CA . ASN A 1 62 ? 57.444 30.909 -19.897 1.000 15.591 62 ASN AAA CA 1
ATOM 917 C C . ASN A 1 62 ? 56.632 29.801 -20.565 1.000 15.292 62 ASN AAA C 1
ATOM 918 O O . ASN A 1 62 ? 56.154 30.009 -21.684 1.000 16.623 62 ASN AAA O 1
ATOM 929 N N . ALA A 1 63 ? 56.463 28.649 -19.945 1.000 14.101 63 ALA AAA N 1
ATOM 930 C CA . ALA A 1 63 ? 55.619 27.583 -20.521 1.000 14.187 63 ALA AAA CA 1
ATOM 931 C C . ALA A 1 63 ? 54.222 28.083 -20.857 1.000 14.133 63 ALA AAA C 1
ATOM 932 O O . ALA A 1 63 ? 53.623 28.840 -20.059 1.000 16.145 63 ALA AAA O 1
ATOM 939 N N . LYS A 1 64 ? 53.682 27.589 -21.953 1.000 14.244 64 LYS AAA N 1
ATOM 940 C CA . LYS A 1 64 ? 52.271 27.795 -22.317 1.000 15.198 64 LYS AAA CA 1
ATOM 941 C C . LYS A 1 64 ? 51.537 26.474 -22.105 1.000 15.137 64 LYS AAA C 1
ATOM 942 O O . LYS A 1 64 ? 51.951 25.450 -22.643 1.000 17.920 64 LYS AAA O 1
ATOM 951 N N . LEU A 1 65 ? 50.477 26.519 -21.331 1.000 13.949 65 LEU AAA N 1
ATOM 952 C CA . LEU A 1 65 ? 49.672 25.346 -20.965 1.000 13.880 65 LEU AAA CA 1
ATOM 953 C C . LEU A 1 65 ? 48.228 25.558 -21.436 1.000 13.996 65 LEU AAA C 1
ATOM 954 O O . LEU A 1 65 ? 47.668 26.647 -21.208 1.000 15.348 65 LEU AAA O 1
ATOM 970 N N . ALA A 1 66 ? 47.596 24.511 -21.893 1.000 13.693 66 ALA AAA N 1
ATOM 971 C CA . ALA A 1 66 ? 46.143 24.473 -22.141 1.000 13.718 66 ALA AAA CA 1
ATOM 972 C C . ALA A 1 66 ? 45.679 23.030 -22.094 1.000 13.582 66 ALA AAA C 1
ATOM 973 O O . ALA A 1 66 ? 46.404 22.153 -22.527 1.000 14.224 66 ALA AAA O 1
ATOM 980 N N . VAL A 1 67 ? 44.511 22.797 -21.524 1.000 13.652 67 VAL AAA N 1
ATOM 981 C CA . VAL A 1 67 ? 43.891 21.472 -21.587 1.000 13.667 67 VAL AAA CA 1
ATOM 982 C C . VAL A 1 67 ? 43.063 21.404 -22.856 1.000 13.532 67 VAL AAA C 1
ATOM 983 O O . VAL A 1 67 ? 42.171 22.217 -23.054 1.000 15.241 67 VAL AAA O 1
ATOM 996 N N . ILE A 1 68 ? 43.322 20.401 -23.678 1.000 13.669 68 ILE AAA N 1
ATOM 997 C CA . ILE A 1 68 ? 42.662 20.212 -24.974 1.000 14.236 68 ILE AAA CA 1
ATOM 998 C C . ILE A 1 68 ? 41.849 18.936 -25.026 1.000 13.990 68 ILE AAA C 1
ATOM 999 O O . ILE A 1 68 ? 42.207 17.965 -24.356 1.000 13.930 68 ILE AAA O 1
ATOM 1015 N N . GLN A 1 69 ? 40.785 18.949 -25.825 1.000 15.219 69 GLN AAA N 1
ATOM 1016 C CA . GLN A 1 69 ? 40.146 17.705 -26.271 1.000 15.238 69 GLN AAA CA 1
ATOM 1017 C C . GLN A 1 69 ? 41.102 17.159 -27.310 1.000 15.116 69 GLN AAA C 1
ATOM 1018 O O . GLN A 1 69 ? 41.148 17.654 -28.453 1.000 16.421 69 GLN AAA O 1
ATOM 1032 N N . ASP A 1 70 ? 41.880 16.161 -26.973 1.000 14.094 70 ASP AAA N 1
ATOM 1033 C CA . ASP A 1 70 ? 42.959 15.714 -27.865 1.000 14.190 70 ASP AAA CA 1
ATOM 1034 C C . ASP A 1 70 ? 42.340 15.084 -29.112 1.000 14.583 70 ASP AAA C 1
ATOM 1035 O O . ASP A 1 70 ? 41.507 14.188 -29.009 1.000 15.472 70 ASP AAA O 1
ATOM 1044 N N . PRO A 1 71 ? 42.754 15.463 -30.347 1.000 15.190 71 PRO AAA N 1
ATOM 1045 C CA . PRO A 1 71 ? 42.251 14.750 -31.523 1.000 16.933 71 PRO AAA CA 1
ATOM 1046 C C . PRO A 1 71 ? 42.623 13.268 -31.533 1.000 16.557 71 PRO AAA C 1
ATOM 1047 O O . PRO A 1 71 ? 41.967 12.477 -32.208 1.000 18.814 71 PRO AAA O 1
ATOM 1058 N N . SER A 1 72 ? 43.706 12.922 -30.818 1.000 15.798 72 SER AAA N 1
ATOM 1059 C CA . SER A 1 72 ? 44.203 11.535 -30.692 1.000 15.593 72 SER AAA CA 1
ATOM 1060 C C . SER A 1 72 ? 44.516 11.300 -29.221 1.000 13.906 72 SER AAA C 1
ATOM 1061 O O . SER A 1 72 ? 45.678 11.354 -28.826 1.000 14.969 72 SER AAA O 1
ATOM 1069 N N . PRO A 1 73 ? 43.493 11.024 -28.385 1.000 13.608 73 PRO AAA N 1
ATOM 1070 C CA . PRO A 1 73 ? 43.715 10.915 -26.948 1.000 12.477 73 PRO AAA CA 1
ATOM 1071 C C . PRO A 1 73 ? 44.459 9.638 -26.570 1.000 11.985 73 PRO AAA C 1
ATOM 1072 O O . PRO A 1 73 ? 44.466 8.648 -27.293 1.000 13.153 73 PRO AAA O 1
ATOM 1083 N N . VAL A 1 74 ? 45.047 9.650 -25.374 1.000 12.488 74 VAL AAA N 1
ATOM 1084 C CA . VAL A 1 74 ? 45.761 8.480 -24.879 1.000 12.325 74 VAL AAA CA 1
ATOM 1085 C C . VAL A 1 74 ? 44.847 7.264 -24.783 1.000 12.057 74 VAL AAA C 1
ATOM 1086 O O . VAL A 1 74 ? 45.260 6.153 -25.057 1.000 13.240 74 VAL AAA O 1
ATOM 1099 N N . SER A 1 75 ? 43.621 7.498 -24.405 1.000 11.939 75 SER AAA N 1
ATOM 1100 C CA A SER A 1 75 ? 42.535 6.523 -24.384 0.500 11.200 75 SER AAA CA 1
ATOM 1101 C CA B SER A 1 75 ? 42.526 6.527 -24.293 0.500 11.598 75 SER AAA CA 1
ATOM 1102 C C . SER A 1 75 ? 41.231 7.280 -24.522 1.000 11.455 75 SER AAA C 1
ATOM 1103 O O . SER A 1 75 ? 41.140 8.445 -24.129 1.000 12.074 75 SER AAA O 1
ATOM 1117 N N . ASN A 1 76 ? 40.191 6.615 -25.043 1.000 12.216 76 ASN AAA N 1
ATOM 1118 C CA . ASN A 1 76 ? 38.921 7.331 -25.150 1.000 13.243 76 ASN AAA CA 1
ATOM 1119 C C . ASN A 1 76 ? 38.324 7.568 -23.758 1.000 12.447 76 ASN AAA C 1
ATOM 1120 O O . ASN A 1 76 ? 37.453 8.455 -23.644 1.000 13.789 76 ASN AAA O 1
ATOM 1131 N N . ALA A 1 77 ? 38.750 6.860 -22.727 1.000 12.478 77 ALA AAA N 1
ATOM 1132 C CA . ALA A 1 77 ? 38.291 7.132 -21.350 1.000 12.007 77 ALA AAA CA 1
ATOM 1133 C C . ALA A 1 77 ? 38.921 8.425 -20.808 1.000 11.320 77 ALA AAA C 1
ATOM 1134 O O . ALA A 1 77 ? 38.407 8.926 -19.812 1.000 12.079 77 ALA AAA O 1
ATOM 1141 N N . LEU A 1 78 ? 40.000 8.883 -21.410 1.000 11.037 78 LEU AAA N 1
ATOM 1142 C CA . LEU A 1 78 ? 40.775 10.059 -20.989 1.000 10.766 78 LEU AAA CA 1
ATOM 1143 C C . LEU A 1 78 ? 40.938 10.984 -22.182 1.000 11.374 78 LEU AAA C 1
ATOM 1144 O O . LEU A 1 78 ? 42.057 11.152 -22.724 1.000 12.193 78 LEU AAA O 1
ATOM 1160 N N . PRO A 1 79 ? 39.837 11.652 -22.589 1.000 11.865 79 PRO AAA N 1
ATOM 1161 C CA . PRO A 1 79 ? 39.879 12.412 -23.848 1.000 11.845 79 PRO AAA CA 1
ATOM 1162 C C . PRO A 1 79 ? 40.672 13.714 -23.796 1.000 12.376 79 PRO AAA C 1
ATOM 1163 O O . PRO A 1 79 ? 40.948 14.284 -24.862 1.000 13.049 79 PRO AAA O 1
ATOM 1174 N N . ASN A 1 80 ? 41.025 14.183 -22.592 1.000 11.978 80 ASN AAA N 1
ATOM 1175 C CA . ASN A 1 80 ? 41.737 15.450 -22.455 1.000 11.726 80 ASN AAA CA 1
ATOM 1176 C C . ASN A 1 80 ? 43.212 15.210 -22.244 1.000 11.768 80 ASN AAA C 1
ATOM 1177 O O . ASN A 1 80 ? 43.624 14.287 -21.586 1.000 12.137 80 ASN AAA O 1
ATOM 1188 N N . SER A 1 81 ? 44.002 16.136 -22.799 1.000 12.046 81 SER AAA N 1
ATOM 1189 C CA . SER A 1 81 ? 45.452 16.181 -22.663 1.000 11.960 81 SER AAA CA 1
ATOM 1190 C C . SER A 1 81 ? 45.919 17.561 -22.220 1.000 11.816 81 SER AAA C 1
ATOM 1191 O O . SER A 1 81 ? 45.238 18.564 -22.519 1.000 13.038 81 SER AAA O 1
ATOM 1199 N N . LEU A 1 82 ? 47.075 17.620 -21.576 1.000 12.236 82 LEU AAA N 1
ATOM 1200 C CA . LEU A 1 82 ? 47.772 18.883 -21.314 1.000 12.039 82 LEU AAA CA 1
ATOM 1201 C C . LEU A 1 82 ? 48.648 19.172 -22.542 1.000 12.334 82 LEU AAA C 1
ATOM 1202 O O . LEU A 1 82 ? 49.598 18.431 -22.811 1.000 13.384 82 LEU AAA O 1
ATOM 1218 N N . GLN A 1 83 ? 48.365 20.268 -23.203 1.000 12.865 83 GLN AAA N 1
ATOM 1219 C CA . GLN A 1 83 ? 49.196 20.761 -24.300 1.000 13.142 83 GLN AAA CA 1
ATOM 1220 C C . GLN A 1 83 ? 50.217 21.750 -23.701 1.000 12.944 83 GLN AAA C 1
ATOM 1221 O O . GLN A 1 83 ? 49.832 22.809 -23.164 1.000 14.272 83 GLN AAA O 1
ATOM 1235 N N . PHE A 1 84 ? 51.478 21.377 -23.797 1.000 13.530 84 PHE AAA N 1
ATOM 1236 C CA . PHE A 1 84 ? 52.647 22.113 -23.277 1.000 13.361 84 PHE AAA CA 1
ATOM 1237 C C . PHE A 1 84 ? 53.479 22.655 -24.424 1.000 13.201 84 PHE AAA C 1
ATOM 1238 O O . PHE A 1 84 ? 53.921 21.908 -25.268 1.000 14.844 84 PHE AAA O 1
ATOM 1255 N N . SER A 1 85 ? 53.691 23.964 -24.447 1.000 13.816 85 SER AAA N 1
ATOM 1256 C CA A SER A 1 85 ? 54.501 24.592 -25.513 0.500 14.876 85 SER AAA CA 1
ATOM 1257 C CA B SER A 1 85 ? 54.585 24.493 -25.496 0.500 14.798 85 SER AAA CA 1
ATOM 1258 C C . SER A 1 85 ? 55.584 25.473 -24.880 1.000 15.409 85 SER AAA C 1
ATOM 1259 O O . SER A 1 85 ? 55.313 26.170 -23.879 1.000 15.203 85 SER AAA O 1
ATOM 1273 N N . VAL A 1 86 ? 56.745 25.490 -25.476 1.000 15.573 86 VAL AAA N 1
ATOM 1274 C CA . VAL A 1 86 ? 57.873 26.341 -25.071 1.000 15.456 86 VAL AAA CA 1
ATOM 1275 C C . VAL A 1 86 ? 58.027 27.424 -26.155 1.000 16.853 86 VAL AAA C 1
ATOM 1276 O O . VAL A 1 86 ? 58.225 27.098 -27.322 1.000 16.318 86 VAL AAA O 1
ATOM 1289 N N . PRO A 1 87 ? 57.905 28.710 -25.810 1.000 16.470 87 PRO AAA N 1
ATOM 1290 C CA . PRO A 1 87 ? 58.118 29.752 -26.811 1.000 18.349 87 PRO AAA CA 1
ATOM 1291 C C . PRO A 1 87 ? 59.497 29.675 -27.443 1.000 16.787 87 PRO AAA C 1
ATOM 1292 O O . PRO A 1 87 ? 60.462 29.153 -26.883 1.000 16.535 87 PRO AAA O 1
ATOM 1303 N N . SER A 1 88 ? 59.586 30.221 -28.659 1.000 18.791 88 SER AAA N 1
ATOM 1304 C CA . SER A 1 88 ? 60.900 30.433 -29.292 1.000 19.378 88 SER AAA CA 1
ATOM 1305 C C . SER A 1 88 ? 61.700 31.358 -28.353 1.000 20.812 88 SER AAA C 1
ATOM 1306 O O . SER A 1 88 ? 61.115 32.154 -27.580 1.000 20.383 88 SER AAA O 1
ATOM 1314 N N . GLY A 1 89 ? 62.997 31.320 -28.436 1.000 22.705 89 GLY AAA N 1
ATOM 1315 C CA . GLY A 1 89 ? 63.793 32.311 -27.677 1.000 22.172 89 GLY AAA CA 1
ATOM 1316 C C . GLY A 1 89 ? 63.928 32.012 -26.197 1.000 19.082 89 GLY AAA C 1
ATOM 1317 O O . GLY A 1 89 ? 64.031 32.953 -25.422 1.000 23.292 89 GLY AAA O 1
ATOM 1321 N N . SER A 1 90 ? 63.926 30.731 -25.807 1.000 17.337 90 SER AAA N 1
ATOM 1322 C CA . SER A 1 90 ? 63.875 30.256 -24.424 1.000 16.378 90 SER AAA CA 1
ATOM 1323 C C . SER A 1 90 ? 65.203 29.651 -23.981 1.000 13.672 90 SER AAA C 1
ATOM 1324 O O . SER A 1 90 ? 66.077 29.275 -24.767 1.000 14.760 90 SER AAA O 1
ATOM 1332 N N . SER A 1 91 ? 65.320 29.517 -22.667 1.000 15.086 91 SER AAA N 1
ATOM 1333 C CA . SER A 1 91 ? 66.462 28.866 -22.020 1.000 14.604 91 SER AAA CA 1
ATOM 1334 C C . SER A 1 91 ? 66.056 28.507 -20.588 1.000 14.289 91 SER AAA C 1
ATOM 1335 O O . SER A 1 91 ? 65.100 29.121 -20.026 1.000 16.253 91 SER AAA O 1
ATOM 1343 N N . GLY A 1 92 ? 66.819 27.618 -19.970 1.000 14.530 92 GLY AAA N 1
ATOM 1344 C CA . GLY A 1 92 ? 66.595 27.234 -18.586 1.000 14.127 92 GLY AAA CA 1
ATOM 1345 C C . GLY A 1 92 ? 65.447 26.268 -18.447 1.000 14.874 92 GLY AAA C 1
ATOM 1346 O O . GLY A 1 92 ? 64.780 25.924 -19.427 1.000 15.785 92 GLY AAA O 1
ATOM 1350 N N . ARG A 1 93 ? 65.199 25.811 -17.225 1.000 14.869 93 ARG AAA N 1
ATOM 1351 C CA . ARG A 1 93 ? 64.111 24.815 -17.064 1.000 14.491 93 ARG AAA CA 1
ATOM 1352 C C . ARG A 1 93 ? 62.797 25.465 -17.471 1.000 14.830 93 ARG AAA C 1
ATOM 1353 O O . ARG A 1 93 ? 62.466 26.594 -17.076 1.000 15.123 93 ARG AAA O 1
ATOM 1374 N N . VAL A 1 94 ? 62.012 24.715 -18.197 1.000 14.036 94 VAL AAA N 1
ATOM 1375 C CA A VAL A 1 94 ? 60.670 25.149 -18.680 0.500 14.105 94 VAL AAA CA 1
ATOM 1376 C CA B VAL A 1 94 ? 60.646 25.158 -18.574 0.500 14.476 94 VAL AAA CA 1
ATOM 1377 C C . VAL A 1 94 ? 59.761 23.943 -18.520 1.000 13.704 94 VAL AAA C 1
ATOM 1378 O O . VAL A 1 94 ? 60.178 22.827 -18.876 1.000 14.163 94 VAL AAA O 1
ATOM 1402 N N . GLY A 1 95 ? 58.536 24.103 -18.041 1.000 13.110 95 GLY AAA N 1
ATOM 1403 C CA . GLY A 1 95 ? 57.687 22.976 -17.757 1.000 13.099 95 GLY AAA CA 1
ATOM 1404 C C . GLY A 1 95 ? 56.523 23.389 -16.937 1.000 12.476 95 GLY AAA C 1
ATOM 1405 O O . GLY A 1 95 ? 55.927 24.439 -17.198 1.000 13.035 95 GLY AAA O 1
ATOM 1409 N N . PHE A 1 96 ? 56.156 22.544 -15.960 1.000 12.273 96 PHE AAA N 1
ATOM 1410 C CA . PHE A 1 96 ? 54.928 22.808 -15.194 1.000 12.242 96 PHE AAA CA 1
ATOM 1411 C C . PHE A 1 96 ? 55.014 22.036 -13.867 1.000 12.029 96 PHE AAA C 1
ATOM 1412 O O . PHE A 1 96 ? 55.764 21.076 -13.734 1.000 12.092 96 PHE AAA O 1
ATOM 1429 N N . THR A 1 97 ? 54.213 22.492 -12.916 1.000 12.366 97 THR AAA N 1
ATOM 1430 C CA . THR A 1 97 ? 54.044 21.890 -11.599 1.000 12.205 97 THR AAA CA 1
ATOM 1431 C C . THR A 1 97 ? 52.602 21.433 -11.368 1.000 12.065 97 THR AAA C 1
ATOM 1432 O O . THR A 1 97 ? 51.678 21.986 -11.962 1.000 12.190 97 THR AAA O 1
ATOM 1443 N N . ASN A 1 98 ? 52.495 20.486 -10.446 1.000 12.007 98 ASN AAA N 1
ATOM 1444 C CA . ASN A 1 98 ? 51.205 20.121 -9.845 1.000 12.011 98 ASN AAA CA 1
ATOM 1445 C C . ASN A 1 98 ? 51.351 20.358 -8.337 1.000 11.955 98 ASN AAA C 1
ATOM 1446 O O . ASN A 1 98 ? 52.288 19.802 -7.723 1.000 12.668 98 ASN AAA O 1
ATOM 1457 N N . GLU A 1 99 ? 50.436 21.124 -7.753 1.000 12.482 99 GLU AAA N 1
ATOM 1458 C CA . GLU A 1 99 ? 50.524 21.515 -6.343 1.000 12.900 99 GLU AAA CA 1
ATOM 1459 C C . GLU A 1 99 ? 50.012 20.417 -5.419 1.000 12.657 99 GLU AAA C 1
ATOM 1460 O O . GLU A 1 99 ? 49.988 20.641 -4.184 1.000 12.705 99 GLU AAA O 1
ATOM 1472 N N . GLY A 1 100 ? 49.543 19.288 -5.932 1.000 12.071 100 GLY AAA N 1
ATOM 1473 C CA . GLY A 1 100 ? 48.990 18.235 -5.087 1.000 11.715 100 GLY AAA CA 1
ATOM 1474 C C . GLY A 1 100 ? 47.609 18.627 -4.589 1.000 11.282 100 GLY AAA C 1
ATOM 1475 O O . GLY A 1 100 ? 46.937 19.535 -5.116 1.000 12.186 100 GLY AAA O 1
ATOM 1479 N N . PHE A 1 101 ? 47.169 17.884 -3.548 1.000 11.832 101 PHE AAA N 1
ATOM 1480 C CA . PHE A 1 101 ? 45.941 18.216 -2.800 1.000 12.569 101 PHE AAA CA 1
ATOM 1481 C C . PHE A 1 101 ? 46.366 19.126 -1.659 1.000 12.072 101 PHE AAA C 1
ATOM 1482 O O . PHE A 1 101 ? 46.644 18.693 -0.519 1.000 13.208 101 PHE AAA O 1
ATOM 1499 N N . TRP A 1 102 ? 46.577 20.402 -2.009 1.000 12.690 102 TRP AAA N 1
ATOM 1500 C CA . TRP A 1 102 ? 46.998 21.405 -1.002 1.000 13.504 102 TRP AAA CA 1
ATOM 1501 C C . TRP A 1 102 ? 48.354 21.020 -0.358 1.000 13.219 102 TRP AAA C 1
ATOM 1502 O O . TRP A 1 102 ? 48.587 21.233 0.829 1.000 13.963 102 TRP AAA O 1
ATOM 1523 N N . GLY A 1 103 ? 49.276 20.520 -1.201 1.000 13.095 103 GLY AAA N 1
ATOM 1524 C CA . GLY A 1 103 ? 50.619 20.171 -0.764 1.000 12.985 103 GLY AAA CA 1
ATOM 1525 C C . GLY A 1 103 ? 51.010 18.778 -1.112 1.000 11.707 103 GLY AAA C 1
ATOM 1526 O O . GLY A 1 103 ? 50.146 17.936 -1.529 1.000 12.891 103 GLY AAA O 1
ATOM 1530 N N . ILE A 1 104 ? 52.274 18.438 -0.898 1.000 12.639 104 ILE AAA N 1
ATOM 1531 C CA . ILE A 1 104 ? 52.845 17.105 -1.081 1.000 13.240 104 ILE AAA CA 1
ATOM 1532 C C . ILE A 1 104 ? 53.866 16.919 0.004 1.000 12.821 104 ILE AAA C 1
ATOM 1533 O O . ILE A 1 104 ? 54.799 17.717 0.081 1.000 13.818 104 ILE AAA O 1
ATOM 1549 N N . LYS A 1 105 ? 53.748 15.867 0.770 1.000 12.899 105 LYS AAA N 1
ATOM 1550 C CA . LYS A 1 105 ? 54.755 15.509 1.766 1.000 13.089 105 LYS AAA CA 1
ATOM 1551 C C . LYS A 1 105 ? 55.953 14.866 1.085 1.000 12.574 105 LYS AAA C 1
ATOM 1552 O O . LYS A 1 105 ? 55.778 13.849 0.376 1.000 13.367 105 LYS AAA O 1
ATOM 1571 N N . VAL A 1 106 ? 57.125 15.440 1.313 1.000 13.250 106 VAL AAA N 1
ATOM 1572 C CA . VAL A 1 106 ? 58.408 14.993 0.742 1.000 13.824 106 VAL AAA CA 1
ATOM 1573 C C . VAL A 1 106 ? 59.275 14.459 1.862 1.000 13.770 106 VAL AAA C 1
ATOM 1574 O O . VAL A 1 106 ? 59.726 15.264 2.703 1.000 14.894 106 VAL AAA O 1
ATOM 1587 N N . ASP A 1 107 ? 59.424 13.142 1.919 1.000 14.148 107 ASP AAA N 1
ATOM 1588 C CA . ASP A 1 107 ? 60.108 12.419 3.027 1.000 13.834 107 ASP AAA CA 1
ATOM 1589 C C . ASP A 1 107 ? 61.272 11.616 2.454 1.000 15.369 107 ASP AAA C 1
ATOM 1590 O O . ASP A 1 107 ? 61.077 10.805 1.535 1.000 16.074 107 ASP AAA O 1
ATOM 1599 N N . SER A 1 108 ? 62.451 11.832 2.997 1.000 16.618 108 SER AAA N 1
ATOM 1600 C CA . SER A 1 108 ? 63.686 11.163 2.575 1.000 19.297 108 SER AAA CA 1
ATOM 1601 C C . SER A 1 108 ? 63.687 9.662 2.752 1.000 17.551 108 SER AAA C 1
ATOM 1602 O O . SER A 1 108 ? 64.552 8.998 2.132 1.000 21.961 108 SER AAA O 1
ATOM 1610 N N . THR A 1 109 ? 62.818 9.120 3.583 1.000 16.890 109 THR AAA N 1
ATOM 1611 C CA . THR A 1 109 ? 62.771 7.671 3.769 1.000 17.095 109 THR AAA CA 1
ATOM 1612 C C . THR A 1 109 ? 61.851 7.009 2.740 1.000 15.813 109 THR AAA C 1
ATOM 1613 O O . THR A 1 109 ? 61.742 5.770 2.775 1.000 19.316 109 THR AAA O 1
ATOM 1624 N N . TRP A 1 110 ? 61.202 7.783 1.864 1.000 14.453 110 TRP AAA N 1
ATOM 1625 C CA . TRP A 1 110 ? 60.225 7.268 0.892 1.000 13.960 110 TRP AAA CA 1
ATOM 1626 C C . TRP A 1 110 ? 60.790 7.254 -0.523 1.000 14.227 110 TRP AAA C 1
ATOM 1627 O O . TRP A 1 110 ? 61.400 8.240 -0.978 1.000 14.852 110 TRP AAA O 1
ATOM 1648 N N . THR A 1 111 ? 60.492 6.190 -1.266 1.000 14.461 111 THR AAA N 1
ATOM 1649 C CA . THR A 1 111 ? 60.643 6.108 -2.719 1.000 13.982 111 THR AAA CA 1
ATOM 1650 C C . THR A 1 111 ? 59.293 6.436 -3.321 1.000 13.439 111 THR AAA C 1
ATOM 1651 O O . THR A 1 111 ? 58.297 5.827 -2.925 1.000 14.847 111 THR AAA O 1
ATOM 1662 N N . TYR A 1 112 ? 59.256 7.309 -4.281 1.000 13.020 112 TYR AAA N 1
ATOM 1663 C CA . TYR A 1 112 ? 58.035 7.702 -5.017 1.000 12.251 112 TYR AAA CA 1
ATOM 1664 C C . TYR A 1 112 ? 58.105 7.124 -6.405 1.000 12.693 112 TYR AAA C 1
ATOM 1665 O O . TYR A 1 112 ? 59.178 6.963 -6.986 1.000 13.762 112 TYR AAA O 1
ATOM 1683 N N . LYS A 1 113 ? 56.937 6.814 -6.949 1.000 13.057 113 LYS AAA N 1
ATOM 1684 C CA . LYS A 1 113 ? 56.754 6.334 -8.339 1.000 12.714 113 LYS AAA CA 1
ATOM 1685 C C . LYS A 1 113 ? 56.064 7.400 -9.160 1.000 12.358 113 LYS AAA C 1
ATOM 1686 O O . LYS A 1 113 ? 54.886 7.679 -8.910 1.000 12.776 113 LYS AAA O 1
ATOM 1705 N N . ALA A 1 114 ? 56.763 8.015 -10.107 1.000 12.062 114 ALA AAA N 1
ATOM 1706 C CA . ALA A 1 114 ? 56.187 9.015 -11.023 1.000 12.175 114 ALA AAA CA 1
ATOM 1707 C C . ALA A 1 114 ? 55.927 8.353 -12.365 1.000 12.362 114 ALA AAA C 1
ATOM 1708 O O . ALA A 1 114 ? 56.764 7.547 -12.848 1.000 12.794 114 ALA AAA O 1
ATOM 1715 N N . SER A 1 115 ? 54.859 8.725 -13.025 1.000 12.398 115 SER AAA N 1
ATOM 1716 C CA . SER A 1 115 ? 54.635 8.266 -14.395 1.000 12.318 115 SER AAA CA 1
ATOM 1717 C C . SER A 1 115 ? 53.795 9.321 -15.137 1.000 11.348 115 SER AAA C 1
ATOM 1718 O O . SER A 1 115 ? 53.081 10.157 -14.554 1.000 12.488 115 SER AAA O 1
ATOM 1726 N N . LEU A 1 116 ? 53.838 9.218 -16.455 1.000 10.764 116 LEU AAA N 1
ATOM 1727 C CA . LEU A 1 116 ? 53.077 10.075 -17.354 1.000 11.547 116 LEU AAA CA 1
ATOM 1728 C C . LEU A 1 116 ? 53.053 9.438 -18.733 1.000 10.997 116 LEU AAA C 1
ATOM 1729 O O . LEU A 1 116 ? 53.874 8.559 -19.020 1.000 12.333 116 LEU AAA O 1
ATOM 1745 N N . PHE A 1 117 ? 52.162 9.903 -19.584 1.000 11.605 117 PHE AAA N 1
ATOM 1746 C CA . PHE A 1 117 ? 52.162 9.601 -21.017 1.000 11.706 117 PHE AAA CA 1
ATOM 1747 C C . PHE A 1 117 ? 52.460 10.872 -21.761 1.000 11.839 117 PHE AAA C 1
ATOM 1748 O O . PHE A 1 117 ? 51.931 11.952 -21.401 1.000 11.976 117 PHE AAA O 1
ATOM 1765 N N . PHE A 1 118 ? 53.170 10.755 -22.881 1.000 12.530 118 PHE AAA N 1
ATOM 1766 C CA . PHE A 1 118 ? 53.413 11.906 -23.746 1.000 12.279 118 PHE AAA CA 1
ATOM 1767 C C . PHE A 1 118 ? 53.416 11.498 -25.211 1.000 12.898 118 PHE AAA C 1
ATOM 1768 O O . PHE A 1 118 ? 53.672 10.332 -25.538 1.000 13.344 118 PHE AAA O 1
ATOM 1785 N N . ARG A 1 119 ? 53.223 12.453 -26.085 1.000 12.971 119 ARG AAA N 1
ATOM 1786 C CA . ARG A 1 119 ? 53.573 12.343 -27.521 1.000 14.302 119 ARG AAA CA 1
ATOM 1787 C C . ARG A 1 119 ? 53.874 13.707 -28.054 1.000 14.500 119 ARG AAA C 1
ATOM 1788 O O . ARG A 1 119 ? 53.325 14.690 -27.562 1.000 14.597 119 ARG AAA O 1
ATOM 1809 N N . PHE A 1 120 ? 54.687 13.764 -29.113 1.000 14.338 120 PHE AAA N 1
ATOM 1810 C CA . PHE A 1 120 ? 54.850 15.018 -29.869 1.000 14.585 120 PHE AAA CA 1
ATOM 1811 C C . PHE A 1 120 ? 53.763 14.997 -30.930 1.000 14.747 120 PHE AAA C 1
ATOM 1812 O O . PHE A 1 120 ? 53.765 14.092 -31.792 1.000 15.732 120 PHE AAA O 1
ATOM 1829 N N . PRO A 1 121 ? 52.815 15.934 -30.923 1.000 15.103 121 PRO AAA N 1
ATOM 1830 C CA . PRO A 1 121 ? 51.745 15.919 -31.928 1.000 16.696 121 PRO AAA CA 1
ATOM 1831 C C . PRO A 1 121 ? 52.230 16.157 -33.368 1.000 18.125 121 PRO AAA C 1
ATOM 1832 O O . PRO A 1 121 ? 51.611 15.681 -34.307 1.000 20.484 121 PRO AAA O 1
ATOM 1843 N N . THR A 1 122 ? 53.357 16.826 -33.533 1.000 17.671 122 THR AAA N 1
ATOM 1844 C CA . THR A 1 122 ? 54.047 17.017 -34.813 1.000 19.319 122 THR AAA CA 1
ATOM 1845 C C . THR A 1 122 ? 55.487 16.586 -34.619 1.000 17.352 122 THR AAA C 1
ATOM 1846 O O . THR A 1 122 ? 56.190 17.115 -33.753 1.000 18.667 122 THR AAA O 1
ATOM 1857 N N . SER A 1 123 ? 55.928 15.632 -35.400 1.000 18.337 123 SER AAA N 1
ATOM 1858 C CA . SER A 1 123 ? 57.305 15.147 -35.316 1.000 17.753 123 SER AAA CA 1
ATOM 1859 C C . SER A 1 123 ? 58.298 16.312 -35.414 1.000 18.451 123 SER AAA C 1
ATOM 1860 O O . SER A 1 123 ? 58.128 17.186 -36.267 1.000 20.401 123 SER AAA O 1
ATOM 1868 N N . SER A 1 124 ? 59.315 16.270 -34.611 1.000 17.588 124 SER AAA N 1
ATOM 1869 C CA . SER A 1 124 ? 60.364 17.297 -34.587 1.000 17.254 124 SER AAA CA 1
ATOM 1870 C C . SER A 1 124 ? 61.733 16.691 -34.348 1.000 17.631 124 SER AAA C 1
ATOM 1871 O O . SER A 1 124 ? 61.835 15.534 -33.953 1.000 17.527 124 SER AAA O 1
ATOM 1879 N N . SER A 1 125 ? 62.738 17.518 -34.534 1.000 18.980 125 SER AAA N 1
ATOM 1880 C CA . SER A 1 125 ? 64.140 17.083 -34.261 1.000 19.904 125 SER AAA CA 1
ATOM 1881 C C . SER A 1 125 ? 64.529 17.263 -32.784 1.000 18.879 125 SER AAA C 1
ATOM 1882 O O . SER A 1 125 ? 65.705 17.044 -32.440 1.000 19.537 125 SER AAA O 1
ATOM 1890 N N . PHE A 1 126 ? 63.589 17.503 -31.884 1.000 16.891 126 PHE AAA N 1
ATOM 1891 C CA . PHE A 1 126 ? 63.954 17.639 -30.452 1.000 16.191 126 PHE AAA CA 1
ATOM 1892 C C . PHE A 1 126 ? 64.763 16.435 -30.027 1.000 15.202 126 PHE AAA C 1
ATOM 1893 O O . PHE A 1 126 ? 64.394 15.274 -30.249 1.000 16.035 126 PHE AAA O 1
ATOM 1910 N N . SER A 1 127 ? 65.761 16.696 -29.192 1.000 16.246 127 SER AAA N 1
ATOM 1911 C CA . SER A 1 127 ? 66.534 15.629 -28.521 1.000 15.848 127 SER AAA CA 1
ATOM 1912 C C . SER A 1 127 ? 67.004 16.168 -27.176 1.000 15.784 127 SER AAA C 1
ATOM 1913 O O . SER A 1 127 ? 67.722 17.178 -27.125 1.000 18.914 127 SER AAA O 1
ATOM 1921 N N . GLY A 1 128 ? 66.563 15.559 -26.096 1.000 15.632 128 GLY AAA N 1
ATOM 1922 C CA . GLY A 1 128 ? 66.946 16.068 -24.757 1.000 16.352 128 GLY AAA CA 1
ATOM 1923 C C . GLY A 1 128 ? 66.291 15.289 -23.659 1.000 14.685 128 GLY AAA C 1
ATOM 1924 O O . GLY A 1 128 ? 65.432 14.405 -23.931 1.000 15.855 128 GLY AAA O 1
ATOM 1928 N N . ALA A 1 129 ? 66.690 15.569 -22.441 1.000 14.560 129 ALA AAA N 1
ATOM 1929 C CA . ALA A 1 129 ? 66.133 14.887 -21.248 1.000 15.706 129 ALA AAA CA 1
ATOM 1930 C C . ALA A 1 129 ? 64.797 15.500 -20.859 1.000 14.701 129 ALA AAA C 1
ATOM 1931 O O . ALA A 1 129 ? 64.652 16.727 -20.834 1.000 15.412 129 ALA AAA O 1
ATOM 1938 N N . LEU A 1 130 ? 63.876 14.624 -20.454 1.000 14.496 130 LEU AAA N 1
ATOM 1939 C CA A LEU A 1 130 ? 62.623 14.981 -19.766 0.500 14.352 130 LEU AAA CA 1
ATOM 1940 C CA B LEU A 1 130 ? 62.637 15.009 -19.756 0.500 13.658 130 LEU AAA CA 1
ATOM 1941 C C . LEU A 1 130 ? 62.913 14.700 -18.299 1.000 13.734 130 LEU AAA C 1
ATOM 1942 O O . LEU A 1 130 ? 63.257 13.523 -17.945 1.000 15.561 130 LEU AAA O 1
ATOM 1972 N N . THR A 1 131 ? 62.825 15.698 -17.438 1.000 14.217 131 THR AAA N 1
ATOM 1973 C CA . THR A 1 131 ? 63.074 15.580 -16.009 1.000 13.746 131 THR AAA CA 1
ATOM 1974 C C . THR A 1 131 ? 61.733 15.641 -15.278 1.000 12.867 131 THR AAA C 1
ATOM 1975 O O . THR A 1 131 ? 60.899 16.486 -15.550 1.000 13.953 131 THR AAA O 1
ATOM 1986 N N . VAL A 1 132 ? 61.550 14.751 -14.308 1.000 13.149 132 VAL AAA N 1
ATOM 1987 C CA . VAL A 1 132 ? 60.427 14.825 -13.370 1.000 12.484 132 VAL AAA CA 1
ATOM 1988 C C . VAL A 1 132 ? 61.004 14.948 -11.954 1.000 13.113 132 VAL AAA C 1
ATOM 1989 O O . VAL A 1 132 ? 62.161 14.533 -11.693 1.000 13.627 132 VAL AAA O 1
ATOM 2002 N N . GLY A 1 133 ? 60.232 15.470 -11.038 1.000 12.715 133 GLY AAA N 1
ATOM 2003 C CA . GLY A 1 133 ? 60.739 15.609 -9.673 1.000 13.095 133 GLY AAA CA 1
ATOM 2004 C C . GLY A 1 133 ? 59.796 16.252 -8.736 1.000 12.451 133 GLY AAA C 1
ATOM 2005 O O . GLY A 1 133 ? 58.596 16.433 -8.995 1.000 12.865 133 GLY AAA O 1
ATOM 2009 N N . LEU A 1 134 ? 60.341 16.515 -7.534 1.000 13.025 134 LEU AAA N 1
ATOM 2010 C CA . LEU A 1 134 ? 59.660 17.239 -6.469 1.000 13.058 134 LEU AAA CA 1
ATOM 2011 C C . LEU A 1 134 ? 60.489 18.512 -6.141 1.000 13.006 134 LEU AAA C 1
ATOM 2012 O O . LEU A 1 134 ? 61.711 18.401 -6.081 1.000 14.243 134 LEU AAA O 1
ATOM 2028 N N . GLN A 1 135 ? 59.802 19.636 -5.956 1.000 13.512 135 GLN AAA N 1
ATOM 2029 C CA . GLN A 1 135 ? 6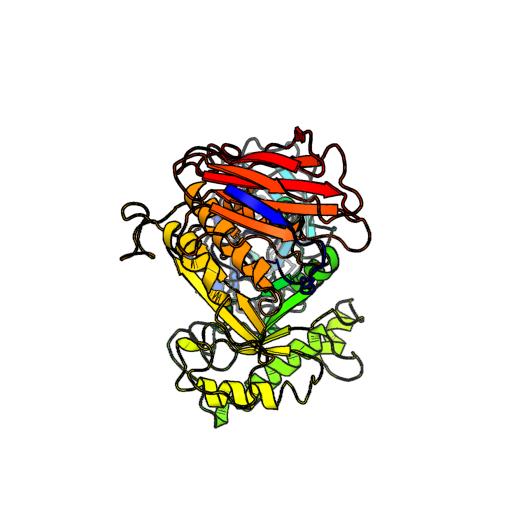0.452 20.898 -5.597 1.000 14.289 135 GLN AAA CA 1
ATOM 2030 C C . GLN A 1 135 ? 59.676 21.523 -4.452 1.000 14.460 135 GLN AAA C 1
ATOM 2031 O O . GLN A 1 135 ? 58.472 21.349 -4.331 1.000 14.363 135 GLN AAA O 1
ATOM 2045 N N . THR A 1 136 ? 60.399 22.348 -3.676 1.000 16.323 136 THR AAA N 1
ATOM 2046 C CA . THR A 1 136 ? 59.674 23.293 -2.843 1.000 17.515 136 THR AAA CA 1
ATOM 2047 C C . THR A 1 136 ? 58.830 24.248 -3.692 1.000 16.052 136 THR AAA C 1
ATOM 2048 O O . THR A 1 136 ? 59.207 24.483 -4.882 1.000 18.046 136 THR AAA O 1
ATOM 2059 N N . ASN A 1 137 ? 57.766 24.840 -3.122 1.000 17.473 137 ASN AAA N 1
ATOM 2060 C CA . ASN A 1 137 ? 56.955 25.770 -3.925 1.000 18.191 137 ASN AAA CA 1
ATOM 2061 C C . ASN A 1 137 ? 57.806 27.021 -4.252 1.000 20.427 137 ASN AAA C 1
ATOM 2062 O O . ASN A 1 137 ? 57.422 27.688 -5.189 1.000 28.598 137 ASN AAA O 1
ATOM 2073 N N . ALA A 1 138 ? 58.894 27.325 -3.538 1.000 23.311 138 ALA AAA N 1
ATOM 2074 C CA . ALA A 1 138 ? 59.813 28.448 -3.911 1.000 32.829 138 ALA AAA CA 1
ATOM 2075 C C . ALA A 1 138 ? 60.698 28.140 -5.134 1.000 35.548 138 ALA AAA C 1
ATOM 2076 O O . ALA A 1 138 ? 61.360 29.007 -5.622 1.000 38.147 138 ALA AAA O 1
ATOM 2083 N N . GLY A 1 139 ? 60.751 26.864 -5.536 1.000 21.303 139 GLY AAA N 1
ATOM 2084 C CA . GLY A 1 139 ? 61.416 26.382 -6.750 1.000 19.242 139 GLY AAA CA 1
ATOM 2085 C C . GLY A 1 139 ? 62.712 25.619 -6.528 1.000 19.692 139 GLY AAA C 1
ATOM 2086 O O . GLY A 1 139 ? 63.480 25.474 -7.491 1.000 23.171 139 GLY AAA O 1
ATOM 2090 N N . ARG A 1 140 ? 62.975 25.121 -5.332 1.000 20.364 140 ARG AAA N 1
ATOM 2091 C CA A ARG A 1 140 ? 64.246 24.381 -5.167 0.600 20.378 140 ARG AAA CA 1
ATOM 2092 C CA B ARG A 1 140 ? 64.215 24.388 -4.981 0.400 21.014 140 ARG AAA CA 1
ATOM 2093 C C . ARG A 1 140 ? 63.985 22.882 -5.185 1.000 17.704 140 ARG AAA C 1
ATOM 2094 O O . ARG A 1 140 ? 63.048 22.331 -4.545 1.000 17.654 140 ARG AAA O 1
ATOM 2134 N N . VAL A 1 141 ? 64.734 22.229 -6.015 1.000 18.563 141 VAL AAA N 1
ATOM 2135 C CA . VAL A 1 141 ? 64.562 20.784 -6.297 1.000 17.301 141 VAL AAA CA 1
ATOM 2136 C C . VAL A 1 141 ? 64.953 19.972 -5.070 1.000 17.484 141 VAL AAA C 1
ATOM 2137 O O . VAL A 1 141 ? 66.053 20.138 -4.583 1.000 20.866 141 VAL AAA O 1
ATOM 2150 N N . LEU A 1 142 ? 64.028 19.082 -4.707 1.000 15.251 142 LEU AAA N 1
ATOM 2151 C CA . LEU A 1 142 ? 64.265 18.133 -3.607 1.000 15.601 142 LEU AAA CA 1
ATOM 2152 C C . LEU A 1 142 ? 64.532 16.713 -4.087 1.000 15.722 142 LEU AAA C 1
ATOM 2153 O O . LEU A 1 142 ? 65.078 15.896 -3.345 1.000 17.188 142 LEU AAA O 1
ATOM 2169 N N . ALA A 1 143 ? 64.088 16.364 -5.282 1.000 16.417 143 ALA AAA N 1
ATOM 2170 C CA . ALA A 1 143 ? 64.306 15.043 -5.871 1.000 17.878 143 ALA AAA CA 1
ATOM 2171 C C . ALA A 1 143 ? 64.074 15.187 -7.372 1.000 15.234 143 ALA AAA C 1
ATOM 2172 O O . ALA A 1 143 ? 63.184 15.952 -7.784 1.000 15.493 143 ALA AAA O 1
ATOM 2179 N N . GLN A 1 144 ? 64.823 14.453 -8.193 1.000 16.049 144 GLN AAA N 1
ATOM 2180 C CA . GLN A 1 144 ? 64.606 14.467 -9.623 1.000 15.339 144 GLN AAA CA 1
ATOM 2181 C C . GLN A 1 144 ? 65.086 13.157 -10.246 1.000 14.591 144 GLN AAA C 1
ATOM 2182 O O . GLN A 1 144 ? 65.918 12.406 -9.658 1.000 16.416 144 GLN AAA O 1
ATOM 2196 N N . ASN A 1 145 ? 64.620 12.922 -11.448 1.000 14.017 145 ASN AAA N 1
ATOM 2197 C CA . ASN A 1 145 ? 65.052 11.800 -12.272 1.000 14.148 145 ASN AAA CA 1
ATOM 2198 C C . ASN A 1 145 ? 64.748 12.173 -13.722 1.000 14.445 145 ASN AAA C 1
ATOM 2199 O O . ASN A 1 145 ? 63.874 13.021 -13.960 1.000 15.600 145 ASN AAA O 1
ATOM 2209 N N . SER A 1 146 ? 65.417 11.596 -14.664 1.000 16.429 146 SER AAA N 1
ATOM 2210 C CA A SER A 1 146 ? 65.144 11.969 -16.057 0.500 15.405 146 SER AAA CA 1
ATOM 2211 C CA B SER A 1 146 ? 65.339 12.024 -16.077 0.500 15.642 146 SER AAA CA 1
ATOM 2212 C C . SER A 1 146 ? 65.308 10.802 -16.993 1.000 16.440 146 SER AAA C 1
ATOM 2213 O O . SER A 1 146 ? 65.950 9.778 -16.654 1.000 18.002 146 SER AAA O 1
ATOM 2227 N N . THR A 1 147 ? 64.852 11.012 -18.209 1.000 15.361 147 THR AAA N 1
ATOM 2228 C CA . THR A 1 147 ? 65.041 10.061 -19.297 1.000 15.734 147 THR AAA CA 1
ATOM 2229 C C . THR A 1 147 ? 65.140 10.805 -20.628 1.000 14.570 147 THR AAA C 1
ATOM 2230 O O . THR A 1 147 ? 64.526 11.877 -20.778 1.000 15.164 147 THR AAA O 1
ATOM 2241 N N . GLN A 1 148 ? 65.892 10.284 -21.568 1.000 16.358 148 GLN AAA N 1
ATOM 2242 C CA . GLN A 1 148 ? 66.057 10.957 -22.878 1.000 16.999 148 GLN AAA CA 1
ATOM 2243 C C . GLN A 1 148 ? 64.808 10.717 -23.730 1.000 15.976 148 GLN AAA C 1
ATOM 2244 O O . GLN A 1 148 ? 64.335 9.568 -23.827 1.000 20.896 148 GLN AAA O 1
ATOM 2258 N N . ILE A 1 149 ? 64.262 11.764 -24.334 1.000 14.801 149 ILE AAA N 1
ATOM 2259 C CA . ILE A 1 149 ? 63.163 11.656 -25.290 1.000 15.491 149 ILE AAA CA 1
ATOM 2260 C C . ILE A 1 149 ? 63.545 12.327 -26.606 1.000 14.427 149 ILE AAA C 1
ATOM 2261 O O . ILE A 1 149 ? 64.492 13.129 -26.680 1.000 15.892 149 ILE AAA O 1
ATOM 2277 N N . ARG A 1 150 ? 62.769 12.029 -27.618 1.000 15.018 150 ARG AAA N 1
ATOM 2278 C CA . ARG A 1 150 ? 63.003 12.497 -28.978 1.000 15.787 150 ARG AAA CA 1
ATOM 2279 C C . ARG A 1 150 ? 61.698 13.006 -29.554 1.000 15.010 150 ARG AAA C 1
ATOM 2280 O O . ARG A 1 150 ? 60.626 12.396 -29.398 1.000 15.408 150 ARG AAA O 1
ATOM 2301 N N . GLY A 1 151 ? 61.779 14.110 -30.314 1.000 15.290 151 GLY AAA N 1
ATOM 2302 C CA . GLY A 1 151 ? 60.645 14.703 -31.020 1.000 15.456 151 GLY AAA CA 1
ATOM 2303 C C . GLY A 1 151 ? 60.062 13.826 -32.111 1.000 16.214 151 GLY AAA C 1
ATOM 2304 O O . GLY A 1 151 ? 58.953 14.143 -32.587 1.000 16.471 151 GLY AAA O 1
ATOM 2308 N N . THR A 1 152 ? 60.741 12.752 -32.475 1.000 16.085 152 THR AAA N 1
ATOM 2309 C CA . THR A 1 152 ? 60.182 11.768 -33.440 1.000 17.079 152 THR AAA CA 1
ATOM 2310 C C . THR A 1 152 ? 59.203 10.817 -32.746 1.000 16.211 152 THR AAA C 1
ATOM 2311 O O . THR A 1 152 ? 58.578 10.001 -33.445 1.000 17.663 152 THR AAA O 1
ATOM 2322 N N . THR A 1 153 ? 59.070 10.908 -31.423 1.000 15.898 153 THR AAA N 1
ATOM 2323 C CA . THR A 1 153 ? 58.123 10.022 -30.702 1.000 15.414 153 THR AAA CA 1
ATOM 2324 C C . THR A 1 153 ? 56.713 10.630 -30.829 1.000 15.100 153 THR AAA C 1
ATOM 2325 O O . THR A 1 153 ? 56.321 11.464 -29.974 1.000 15.468 153 THR AAA O 1
ATOM 2336 N N . THR A 1 154 ? 56.001 10.228 -31.851 1.000 15.348 154 THR AAA N 1
ATOM 2337 C CA . THR A 1 154 ? 54.659 10.699 -32.174 1.000 15.712 154 THR AAA CA 1
ATOM 2338 C C . THR A 1 154 ? 53.584 9.742 -31.631 1.000 15.687 154 THR AAA C 1
ATOM 2339 O O . THR A 1 154 ? 52.408 10.109 -31.642 1.000 18.512 154 THR AAA O 1
ATOM 2350 N N . LYS A 1 155 ? 53.975 8.575 -31.157 1.000 16.349 155 LYS AAA N 1
ATOM 2351 C CA . LYS A 1 155 ? 53.038 7.626 -30.511 1.000 16.510 155 LYS AAA CA 1
ATOM 2352 C C . LYS A 1 155 ? 53.007 7.907 -29.003 1.000 14.770 155 LYS AAA C 1
ATOM 2353 O O . LYS A 1 155 ? 54.042 8.158 -28.396 1.000 15.197 155 LYS AAA O 1
ATOM 2365 N N . TRP A 1 156 ? 51.832 7.752 -28.413 1.000 14.542 156 TRP AAA N 1
ATOM 2366 C CA . TRP A 1 156 ? 51.718 7.846 -26.952 1.000 13.348 156 TRP AAA CA 1
ATOM 2367 C C . TRP A 1 156 ? 52.694 6.884 -26.280 1.000 13.248 156 TRP AAA C 1
ATOM 2368 O O . TRP A 1 156 ? 52.645 5.655 -26.564 1.000 14.880 156 TRP AAA O 1
ATOM 2389 N N . THR A 1 157 ? 53.457 7.421 -25.337 1.000 13.119 157 THR AAA N 1
ATOM 2390 C CA . THR A 1 157 ? 54.525 6.664 -24.688 1.000 13.041 157 THR AAA CA 1
ATOM 2391 C C . THR A 1 157 ? 54.488 6.939 -23.174 1.000 12.834 157 THR AAA C 1
ATOM 2392 O O . THR A 1 157 ? 54.412 8.103 -22.790 1.000 13.512 157 THR AAA O 1
ATOM 2403 N N . GLN A 1 158 ? 54.571 5.872 -22.368 1.000 12.945 158 GLN AAA N 1
ATOM 2404 C CA . GLN A 1 158 ? 54.621 6.022 -20.928 1.000 13.152 158 GLN AAA CA 1
ATOM 2405 C C . GLN A 1 158 ? 56.060 6.188 -20.492 1.000 14.176 158 GLN AAA C 1
ATOM 2406 O O . GLN A 1 158 ? 56.951 5.446 -20.907 1.000 16.472 158 GLN AAA O 1
ATOM 2420 N N A ILE A 1 159 ? 56.270 7.124 -19.561 0.500 13.460 159 ILE AAA N 1
ATOM 2421 N N B ILE A 1 159 ? 56.260 7.104 -19.555 0.500 13.503 159 ILE AAA N 1
ATOM 2422 C CA A ILE A 1 159 ? 57.512 7.333 -18.776 0.500 13.476 159 ILE AAA CA 1
ATOM 2423 C CA B ILE A 1 159 ? 57.505 7.249 -18.779 0.500 13.505 159 ILE AAA CA 1
ATOM 2424 C C A ILE A 1 159 ? 57.242 6.859 -17.343 0.500 13.291 159 ILE AAA C 1
ATOM 2425 C C B ILE A 1 159 ? 57.223 6.820 -17.346 0.500 12.999 159 ILE AAA C 1
ATOM 2426 O O A ILE A 1 159 ? 56.224 7.251 -16.775 0.500 13.893 159 ILE AAA O 1
ATOM 2427 O O B ILE A 1 159 ? 56.205 7.226 -16.788 0.500 13.800 159 ILE AAA O 1
ATOM 2458 N N . ASN A 1 160 ? 58.137 6.072 -16.777 1.000 13.296 160 ASN AAA N 1
ATOM 2459 C CA . ASN A 1 160 ? 58.072 5.618 -15.373 1.000 13.479 160 ASN AAA CA 1
ATOM 2460 C C . ASN A 1 160 ? 59.421 5.881 -14.724 1.000 13.684 160 ASN AAA C 1
ATOM 2461 O O . ASN A 1 160 ? 60.397 5.283 -15.154 1.000 15.183 160 ASN AAA O 1
ATOM 2472 N N . LEU A 1 161 ? 59.460 6.752 -13.746 1.000 13.172 161 LEU AAA N 1
ATOM 2473 C CA . LEU A 1 161 ? 60.695 7.099 -13.057 1.000 13.668 161 LEU AAA CA 1
ATOM 2474 C C . LEU A 1 161 ? 60.464 7.176 -11.547 1.000 12.924 161 LEU AAA C 1
ATOM 2475 O O . LEU A 1 161 ? 59.467 7.793 -11.112 1.000 14.068 161 LEU AAA O 1
ATOM 2491 N N . GLU A 1 162 ? 61.332 6.554 -10.766 1.000 13.067 162 GLU AAA N 1
ATOM 2492 C CA . GLU A 1 162 ? 61.295 6.679 -9.302 1.000 13.959 162 GLU AAA CA 1
ATOM 2493 C C . GLU A 1 162 ? 61.935 7.998 -8.890 1.000 13.372 162 GLU AAA C 1
ATOM 2494 O O . GLU A 1 162 ? 62.796 8.564 -9.562 1.000 13.996 162 GLU AAA O 1
ATOM 2506 N N . LEU A 1 163 ? 61.539 8.477 -7.702 1.000 12.678 163 LEU AAA N 1
ATOM 2507 C CA . LEU A 1 163 ? 62.135 9.646 -7.036 1.000 13.215 163 LEU AAA CA 1
ATOM 2508 C C . LEU A 1 163 ? 62.582 9.268 -5.622 1.000 13.570 163 LEU AAA C 1
ATOM 2509 O O . LEU A 1 163 ? 61.841 8.642 -4.898 1.000 14.216 163 LEU AAA O 1
ATOM 2525 N N A HIS A 1 164 ? 63.733 9.827 -5.266 0.500 15.987 164 HIS AAA N 1
ATOM 2526 N N B HIS A 1 164 ? 63.825 9.623 -5.259 0.500 14.142 164 HIS AAA N 1
ATOM 2527 C CA A HIS A 1 164 ? 64.417 9.684 -3.968 0.500 17.197 164 HIS AAA CA 1
ATOM 2528 C CA B HIS A 1 164 ? 64.483 9.198 -3.992 0.500 15.294 164 HIS AAA CA 1
ATOM 2529 C C A HIS A 1 164 ? 64.798 11.089 -3.560 0.500 16.618 164 HIS AAA C 1
ATOM 2530 C C B HIS A 1 164 ? 65.086 10.392 -3.235 0.500 13.563 164 HIS AAA C 1
ATOM 2531 O O A HIS A 1 164 ? 65.725 11.671 -4.121 0.500 19.214 164 HIS AAA O 1
ATOM 2532 O O B HIS A 1 164 ? 66.313 10.582 -3.173 0.500 13.862 164 HIS AAA O 1
ATOM 2561 N N A PRO A 1 165 ? 64.023 11.749 -2.690 0.500 14.460 165 PRO AAA N 1
ATOM 2562 N N B PRO A 1 165 ? 64.264 11.287 -2.653 0.500 12.256 165 PRO AAA N 1
ATOM 2563 C CA A PRO A 1 165 ? 64.370 13.103 -2.295 0.500 16.382 165 PRO AAA CA 1
ATOM 2564 C CA B PRO A 1 165 ? 64.829 12.438 -1.951 0.500 11.649 165 PRO AAA CA 1
ATOM 2565 C C A PRO A 1 165 ? 65.735 13.194 -1.621 0.500 18.636 165 PRO AAA C 1
ATOM 2566 C C B PRO A 1 165 ? 65.780 12.063 -0.806 0.500 11.819 165 PRO AAA C 1
ATOM 2567 O O A PRO A 1 165 ? 66.165 12.260 -0.947 0.500 19.844 165 PRO AAA O 1
ATOM 2568 O O B PRO A 1 165 ? 65.450 11.190 -0.034 0.500 12.459 165 PRO AAA O 1
ATOM 2589 N N A THR A 1 166 ? 66.451 14.278 -1.918 0.500 19.994 166 THR AAA N 1
ATOM 2590 N N B THR A 1 166 ? 66.933 12.735 -0.727 0.500 11.835 166 THR AAA N 1
ATOM 2591 C CA A THR A 1 166 ? 67.750 14.542 -1.261 0.500 20.897 166 THR AAA CA 1
ATOM 2592 C CA B THR A 1 166 ? 67.930 12.398 0.299 0.500 13.400 166 THR AAA CA 1
ATOM 2593 C C A THR A 1 166 ? 67.497 14.889 0.220 0.500 17.756 166 THR AAA C 1
ATOM 2594 C C B THR A 1 166 ? 67.612 13.121 1.605 0.500 11.900 166 THR AAA C 1
ATOM 2595 O O A THR A 1 166 ? 68.366 14.594 1.024 0.500 18.237 166 THR AAA O 1
ATOM 2596 O O B THR A 1 166 ? 68.070 12.689 2.659 0.500 13.730 166 THR AAA O 1
ATOM 2617 N N A ALA A 1 167 ? 66.329 15.390 0.640 0.500 22.503 167 ALA AAA N 1
ATOM 2618 N N B ALA A 1 167 ? 66.826 14.179 1.523 0.500 11.782 167 ALA AAA N 1
ATOM 2619 C CA A ALA A 1 167 ? 66.137 15.778 2.061 0.500 24.086 167 ALA AAA CA 1
ATOM 2620 C CA B ALA A 1 167 ? 66.408 14.932 2.724 0.500 11.207 167 ALA AAA CA 1
ATOM 2621 C C A ALA A 1 167 ? 64.671 15.684 2.463 0.500 21.822 167 ALA AAA C 1
ATOM 2622 C C B ALA A 1 167 ? 64.930 15.298 2.601 0.500 14.094 167 ALA AAA C 1
ATOM 2623 O O A ALA A 1 167 ? 63.963 16.147 1.529 0.500 22.817 167 ALA AAA O 1
ATOM 2624 O O B ALA A 1 167 ? 64.528 15.722 1.552 0.500 12.923 167 ALA AAA O 1
ATOM 2637 N N . SER A 1 168 ? 64.210 15.302 3.711 1.000 16.851 168 SER AAA N 1
ATOM 2638 C CA . SER A 1 168 ? 62.784 15.680 3.847 1.000 16.290 168 SER AAA CA 1
ATOM 2639 C C . SER A 1 168 ? 62.609 17.195 3.742 1.000 16.686 168 SER AAA C 1
ATOM 2640 O O . SER A 1 168 ? 63.459 17.986 4.192 1.000 19.300 168 SER AAA O 1
ATOM 2648 N N . ALA A 1 169 ? 61.466 17.636 3.201 1.000 16.531 169 ALA AAA N 1
ATOM 2649 C CA . ALA A 1 169 ? 61.101 19.056 3.218 1.000 16.983 169 ALA AAA CA 1
ATOM 2650 C C . ALA A 1 169 ? 60.661 19.494 4.599 1.000 17.283 169 ALA AAA C 1
ATOM 2651 O O . ALA A 1 169 ? 60.207 18.676 5.414 1.000 17.888 169 ALA AAA O 1
ATOM 2658 N N . PRO A 1 170 ? 60.771 20.810 4.882 1.000 18.736 170 PRO AAA N 1
ATOM 2659 C CA . PRO A 1 170 ? 60.396 21.288 6.218 1.000 20.332 170 PRO AAA CA 1
ATOM 2660 C C . PRO A 1 170 ? 58.885 21.347 6.435 1.000 19.614 170 PRO AAA C 1
ATOM 2661 O O . PRO A 1 170 ? 58.445 21.519 7.596 1.000 23.102 170 PRO AAA O 1
ATOM 2672 N N . ASP A 1 171 ? 58.102 21.359 5.348 1.000 17.638 171 ASP AAA N 1
ATOM 2673 C CA . ASP A 1 171 ? 56.635 21.467 5.406 1.000 16.819 171 ASP AAA CA 1
ATOM 2674 C C . ASP A 1 171 ? 56.086 20.792 4.155 1.000 15.511 171 ASP AAA C 1
ATOM 2675 O O . ASP A 1 171 ? 56.857 20.184 3.412 1.000 14.994 171 ASP AAA O 1
ATOM 2684 N N . VAL A 1 172 ? 54.795 20.884 3.931 1.000 14.663 172 VAL AAA N 1
ATOM 2685 C CA . VAL A 1 172 ? 54.148 20.236 2.759 1.000 14.171 172 VAL AAA CA 1
ATOM 2686 C C . VAL A 1 172 ? 53.983 21.195 1.579 1.000 14.607 172 VAL AAA C 1
ATOM 2687 O O . VAL A 1 172 ? 53.356 20.778 0.589 1.000 14.498 172 VAL AAA O 1
ATOM 2700 N N . SER A 1 173 ? 54.602 22.381 1.591 1.000 15.795 173 SER AAA N 1
ATOM 2701 C CA A SER A 1 173 ? 54.431 23.361 0.503 0.500 16.544 173 SER AAA CA 1
ATOM 2702 C CA B SER A 1 173 ? 54.446 23.364 0.503 0.500 17.281 173 SER AAA CA 1
ATOM 2703 C C . SER A 1 173 ? 55.415 23.031 -0.626 1.000 14.863 173 SER AAA C 1
ATOM 2704 O O . SER A 1 173 ? 56.344 23.802 -0.876 1.000 17.153 173 SER AAA O 1
ATOM 2718 N N . ASN A 1 174 ? 55.187 21.889 -1.256 1.000 14.679 174 ASN AAA N 1
ATOM 2719 C CA . ASN A 1 174 ? 56.015 21.321 -2.327 1.000 14.256 174 ASN AAA CA 1
ATOM 2720 C C . ASN A 1 174 ? 55.103 20.909 -3.501 1.000 13.012 174 ASN AAA C 1
ATOM 2721 O O . ASN A 1 174 ? 53.914 20.667 -3.290 1.000 14.129 174 ASN AAA O 1
ATOM 2732 N N . SER A 1 175 ? 55.710 20.792 -4.675 1.000 13.208 175 SER AAA N 1
ATOM 2733 C CA . SER A 1 175 ? 55.006 20.426 -5.910 1.000 13.087 175 SER AAA CA 1
ATOM 2734 C C . SER A 1 175 ? 55.786 19.376 -6.704 1.000 12.468 175 SER AAA C 1
ATOM 2735 O O . SER A 1 175 ? 57.033 19.307 -6.628 1.000 13.240 175 SER AAA O 1
ATOM 2743 N N . PHE A 1 176 ? 55.036 18.567 -7.435 1.000 12.334 176 PHE AAA N 1
ATOM 2744 C CA . PHE A 1 176 ? 55.597 17.737 -8.494 1.000 11.464 176 PHE AAA CA 1
ATOM 2745 C C . PHE A 1 176 ? 55.923 18.623 -9.695 1.000 12.301 176 PHE AAA C 1
ATOM 2746 O O . PHE A 1 176 ? 55.189 19.591 -9.956 1.000 12.726 176 PHE AAA O 1
ATOM 2763 N N . PHE A 1 177 ? 56.979 18.308 -10.431 1.000 12.025 177 PHE AAA N 1
ATOM 2764 C CA . PHE A 1 177 ? 57.318 19.072 -11.637 1.000 11.959 177 PHE AAA CA 1
ATOM 2765 C C . PHE A 1 177 ? 57.717 18.131 -12.768 1.000 11.588 177 PHE AAA C 1
ATOM 2766 O O . PHE A 1 177 ? 58.214 16.998 -12.554 1.000 12.304 177 PHE AAA O 1
ATOM 2783 N N . VAL A 1 178 ? 57.545 18.663 -13.975 1.000 12.128 178 VAL AAA N 1
ATOM 2784 C CA . VAL A 1 178 ? 58.048 18.111 -15.242 1.000 11.976 178 VAL AAA CA 1
ATOM 2785 C C . VAL A 1 178 ? 58.729 19.253 -15.968 1.000 12.360 178 VAL AAA C 1
ATOM 2786 O O . VAL A 1 178 ? 58.098 20.314 -16.142 1.000 13.212 178 VAL AAA O 1
ATOM 2799 N N . THR A 1 179 ? 59.974 19.091 -16.387 1.000 12.985 179 THR AAA N 1
ATOM 2800 C CA . THR A 1 179 ? 60.682 20.124 -17.171 1.000 12.978 179 THR AAA CA 1
ATOM 2801 C C . THR A 1 179 ? 61.444 19.486 -18.325 1.000 12.526 179 THR AAA C 1
ATOM 2802 O O . THR A 1 179 ? 61.919 18.344 -18.257 1.000 13.628 179 THR AAA O 1
ATOM 2813 N N . ILE A 1 180 ? 61.705 20.347 -19.311 1.000 12.806 180 ILE AAA N 1
ATOM 2814 C CA . ILE A 1 180 ? 62.779 20.105 -20.309 1.000 13.324 180 ILE AAA CA 1
ATOM 2815 C C . ILE A 1 180 ? 63.673 21.359 -20.303 1.000 13.245 180 ILE AAA C 1
ATOM 2816 O O . ILE A 1 180 ? 63.326 22.423 -19.760 1.000 13.860 180 ILE AAA O 1
ATOM 2832 N N . ASP A 1 181 ? 64.806 21.241 -20.955 1.000 13.272 181 ASP AAA N 1
ATOM 2833 C CA . ASP A 1 181 ? 65.717 22.348 -21.162 1.000 13.299 181 ASP AAA CA 1
ATOM 2834 C C . ASP A 1 181 ? 65.091 23.276 -22.195 1.000 13.365 181 ASP AAA C 1
ATOM 2835 O O . ASP A 1 181 ? 64.813 22.889 -23.337 1.000 14.290 181 ASP AAA O 1
ATOM 2844 N N . GLY A 1 182 ? 64.858 24.538 -21.806 1.000 13.947 182 GLY AAA N 1
ATOM 2845 C CA . GLY A 1 182 ? 64.164 25.505 -22.677 1.000 14.501 182 GLY AAA CA 1
ATOM 2846 C C . GLY A 1 182 ? 64.919 25.904 -23.920 1.000 13.134 182 GLY AAA C 1
ATOM 2847 O O . GLY A 1 182 ? 64.302 26.317 -24.903 1.000 14.076 182 GLY AAA O 1
ATOM 2851 N N . ALA A 1 183 ? 66.239 25.808 -23.886 1.000 13.149 183 ALA AAA N 1
ATOM 2852 C CA . ALA A 1 183 ? 67.033 26.085 -25.096 1.000 13.299 183 ALA AAA CA 1
ATOM 2853 C C . ALA A 1 183 ? 66.868 24.913 -26.069 1.000 13.611 183 ALA AAA C 1
ATOM 2854 O O . ALA A 1 183 ? 66.547 25.124 -27.262 1.000 15.054 183 ALA AAA O 1
ATOM 2861 N N . ALA A 1 184 ? 67.090 23.666 -25.598 1.000 14.307 184 ALA AAA N 1
ATOM 2862 C CA . ALA A 1 184 ? 66.866 22.486 -26.441 1.000 14.823 184 ALA AAA CA 1
ATOM 2863 C C . ALA A 1 184 ? 65.413 22.420 -26.918 1.000 14.903 184 ALA AAA C 1
ATOM 2864 O O . ALA A 1 184 ? 65.171 21.940 -28.041 1.000 16.191 184 ALA AAA O 1
ATOM 2871 N N . GLY A 1 185 ? 64.501 22.887 -26.094 1.000 13.914 185 GLY AAA N 1
ATOM 2872 C CA . GLY A 1 185 ? 63.073 22.745 -26.311 1.000 14.243 185 GLY AAA CA 1
ATOM 2873 C C . GLY A 1 185 ? 62.359 23.957 -26.905 1.000 13.685 185 GLY AAA C 1
ATOM 2874 O O . GLY A 1 185 ? 61.127 23.931 -27.064 1.000 14.830 185 GLY AAA O 1
ATOM 2878 N N . ALA A 1 186 ? 63.101 24.984 -27.275 1.000 15.190 186 ALA AAA N 1
ATOM 2879 C CA . ALA A 1 186 ? 62.476 26.227 -27.750 1.000 16.851 186 ALA AAA CA 1
ATOM 2880 C C . ALA A 1 186 ? 61.616 25.896 -28.990 1.000 15.958 186 ALA AAA C 1
ATOM 2881 O O . ALA A 1 186 ? 62.100 25.242 -29.913 1.000 17.132 186 ALA AAA O 1
ATOM 2888 N N . GLY A 1 187 ? 60.380 26.393 -28.992 1.000 16.643 187 GLY AAA N 1
ATOM 2889 C CA . GLY A 1 187 ? 59.478 26.136 -30.117 1.000 15.992 187 GLY AAA CA 1
ATOM 2890 C C . GLY A 1 187 ? 58.769 24.789 -30.107 1.000 16.906 187 GLY AAA C 1
ATOM 2891 O O . GLY A 1 187 ? 57.997 24.530 -31.043 1.000 19.334 187 GLY AAA O 1
ATOM 2895 N N . GLN A 1 188 ? 58.985 23.941 -29.120 1.000 14.532 188 GLN AAA N 1
ATOM 2896 C CA . GLN A 1 188 ? 58.370 22.598 -29.128 1.000 14.562 188 GLN AAA CA 1
ATOM 2897 C C . GLN A 1 188 ? 56.963 22.613 -28.542 1.000 14.579 188 GLN AAA C 1
ATOM 2898 O O . GLN A 1 188 ? 56.707 23.401 -27.608 1.000 15.159 188 GLN AAA O 1
ATOM 2912 N N . THR A 1 189 ? 56.146 21.654 -28.959 1.000 14.756 189 THR AAA N 1
ATOM 2913 C CA . THR A 1 189 ? 54.857 21.351 -28.292 1.000 14.678 189 THR AAA CA 1
ATOM 2914 C C . THR A 1 189 ? 54.809 19.851 -27.980 1.000 14.028 189 THR AAA C 1
ATOM 2915 O O . THR A 1 189 ? 55.174 19.027 -28.848 1.000 15.016 189 THR AAA O 1
ATOM 2926 N N . ILE A 1 190 ? 54.461 19.506 -26.752 1.000 13.705 190 ILE AAA N 1
ATOM 2927 C CA . ILE A 1 190 ? 54.290 18.113 -26.330 1.000 14.130 190 ILE AAA CA 1
ATOM 2928 C C . ILE A 1 190 ? 52.894 17.990 -25.710 1.000 13.488 190 ILE AAA C 1
ATOM 2929 O O . ILE A 1 190 ? 52.467 18.879 -24.935 1.000 14.122 190 ILE AAA O 1
ATOM 2945 N N . ASN A 1 191 ? 52.181 16.916 -26.033 1.000 12.866 191 ASN AAA N 1
ATOM 2946 C CA . ASN A 1 191 ? 50.899 1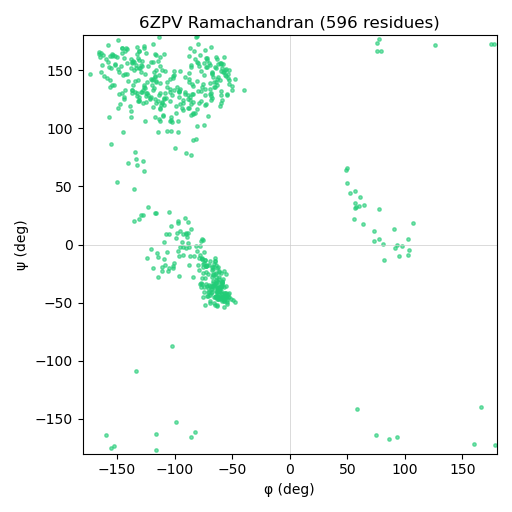6.594 -25.382 1.000 13.631 191 ASN AAA CA 1
ATOM 2947 C C . ASN A 1 191 ? 51.184 15.551 -24.278 1.000 12.250 191 ASN AAA C 1
ATOM 2948 O O . ASN A 1 191 ? 51.900 14.557 -24.517 1.000 13.212 191 ASN AAA O 1
ATOM 2959 N N . PHE A 1 192 ? 50.570 15.777 -23.100 1.000 11.613 192 PHE AAA N 1
ATOM 2960 C CA . PHE A 1 192 ? 50.711 14.874 -21.950 1.000 11.745 192 PHE AAA CA 1
ATOM 2961 C C . PHE A 1 192 ? 49.359 14.380 -21.489 1.000 11.464 192 PHE AAA C 1
ATOM 2962 O O . PHE A 1 192 ? 48.354 15.121 -21.630 1.000 12.257 192 PHE AAA O 1
ATOM 2979 N N . ALA A 1 193 ? 49.336 13.219 -20.876 1.000 11.848 193 ALA AAA N 1
ATOM 2980 C CA . ALA A 1 193 ? 48.094 12.682 -20.320 1.000 11.072 193 ALA AAA CA 1
ATOM 2981 C C . ALA A 1 193 ? 48.436 11.748 -19.174 1.000 11.195 193 ALA AAA C 1
ATOM 2982 O O . ALA A 1 193 ? 49.555 11.233 -19.095 1.000 11.787 193 ALA AAA O 1
ATOM 2989 N N . MET A 1 194 ? 47.416 11.471 -18.350 1.000 11.264 194 MET AAA N 1
ATOM 2990 C CA . MET A 1 194 ? 47.497 10.378 -17.357 1.000 11.490 194 MET AAA CA 1
ATOM 2991 C C . MET A 1 194 ? 48.799 10.454 -16.553 1.000 10.839 194 MET AAA C 1
ATOM 2992 O O . MET A 1 194 ? 49.609 9.524 -16.525 1.000 11.596 194 MET AAA O 1
ATOM 3006 N N . PHE A 1 195 ? 48.933 11.533 -15.799 1.000 11.617 195 PHE AAA N 1
ATOM 3007 C CA . PHE A 1 195 ? 50.043 11.668 -14.835 1.000 11.357 195 PHE AAA CA 1
ATOM 3008 C C . PHE A 1 195 ? 49.745 10.909 -13.566 1.000 11.001 195 PHE AAA C 1
ATOM 3009 O O . PHE A 1 195 ? 48.585 10.745 -13.181 1.000 11.350 195 PHE AAA O 1
ATOM 3026 N N . SER A 1 196 ? 50.803 10.551 -12.840 1.000 11.501 196 SER AAA N 1
ATOM 3027 C CA . SER A 1 196 ? 50.614 9.935 -11.526 1.000 11.758 196 SER AAA CA 1
ATOM 3028 C C . SER A 1 196 ? 51.874 10.082 -10.668 1.000 11.171 196 SER AAA C 1
ATOM 3029 O O . SER A 1 196 ? 52.993 9.945 -11.196 1.000 11.896 196 SER AAA O 1
ATOM 3037 N N . LEU A 1 197 ? 51.703 10.299 -9.374 1.000 10.926 197 LEU AAA N 1
ATOM 3038 C CA . LEU A 1 197 ? 52.789 10.245 -8.424 1.000 11.161 197 LEU AAA CA 1
ATOM 3039 C C . LEU A 1 197 ? 52.313 9.549 -7.160 1.000 10.983 197 LEU AAA C 1
ATOM 3040 O O . LEU A 1 197 ? 51.373 10.037 -6.516 1.000 11.561 197 LEU AAA O 1
ATOM 3056 N N . PHE A 1 198 ? 52.946 8.436 -6.830 1.000 11.470 198 PHE AAA N 1
ATOM 3057 C CA . PHE A 1 198 ? 52.607 7.679 -5.613 1.000 11.434 198 PHE AAA CA 1
ATOM 3058 C C . PHE A 1 198 ? 53.746 7.645 -4.630 1.000 11.439 198 PHE AAA C 1
ATOM 3059 O O . PHE A 1 198 ? 54.909 7.447 -5.036 1.000 12.738 198 PHE AAA O 1
ATOM 3076 N N . PRO A 1 199 ? 53.462 7.769 -3.331 1.000 11.422 199 PRO AAA N 1
ATOM 3077 C CA . PRO A 1 199 ? 54.408 7.413 -2.283 1.000 12.138 199 PRO AAA CA 1
ATOM 3078 C C . PRO A 1 199 ? 54.380 5.914 -2.060 1.000 12.078 199 PRO AAA C 1
ATOM 3079 O O . PRO A 1 199 ? 53.556 5.215 -2.666 1.000 12.561 199 PRO AAA O 1
ATOM 3090 N N . PRO A 1 200 ? 55.187 5.359 -1.134 1.000 13.469 200 PRO AAA N 1
ATOM 3091 C CA . PRO A 1 200 ? 54.964 4.001 -0.699 1.000 14.239 200 PRO AAA CA 1
ATOM 3092 C C . PRO A 1 200 ? 53.518 3.844 -0.233 1.000 14.012 200 PRO AAA C 1
ATOM 3093 O O . PRO A 1 200 ? 52.989 4.753 0.425 1.000 15.097 200 PRO AAA O 1
ATOM 3104 N N . THR A 1 201 ? 52.912 2.687 -0.430 1.000 13.424 201 THR AAA N 1
ATOM 3105 C CA . THR A 1 201 ? 51.511 2.473 -0.083 1.000 12.813 201 THR AAA CA 1
ATOM 3106 C C . THR A 1 201 ? 51.336 1.495 1.073 1.000 12.652 201 THR AAA C 1
ATOM 3107 O O . THR A 1 201 ? 52.218 0.668 1.344 1.000 13.459 201 THR AAA O 1
ATOM 3118 N N . PHE A 1 202 ? 50.176 1.533 1.686 1.000 12.651 202 PHE AAA N 1
ATOM 3119 C CA . PHE A 1 202 ? 49.793 0.531 2.713 1.000 12.765 202 PHE AAA CA 1
ATOM 3120 C C . PHE A 1 202 ? 49.935 -0.864 2.128 1.000 12.471 202 PHE AAA C 1
ATOM 3121 O O . PHE A 1 202 ? 49.416 -1.155 1.029 1.000 12.455 202 PHE AAA O 1
ATOM 3138 N N . LYS A 1 203 ? 50.636 -1.731 2.827 1.000 12.861 203 LYS AAA N 1
ATOM 3139 C CA . LYS A 1 203 ? 50.872 -3.131 2.431 1.000 13.926 203 LYS AAA CA 1
ATOM 3140 C C . LYS A 1 203 ? 51.514 -3.212 1.047 1.000 13.922 203 LYS AAA C 1
ATOM 3141 O O . LYS A 1 203 ? 51.455 -4.260 0.399 1.000 14.865 203 LYS AAA O 1
ATOM 3160 N N . ASN A 1 204 ? 52.175 -2.135 0.601 1.000 13.346 204 ASN AAA N 1
ATOM 3161 C CA A ASN A 1 204 ? 52.854 -2.123 -0.722 0.500 14.219 204 ASN AAA CA 1
ATOM 3162 C CA B ASN A 1 204 ? 52.867 -2.164 -0.708 0.500 14.172 204 ASN AAA CA 1
ATOM 3163 C C . ASN A 1 204 ? 51.900 -2.552 -1.841 1.000 14.058 204 ASN AAA C 1
ATOM 3164 O O . ASN A 1 204 ? 52.360 -3.069 -2.871 1.000 17.356 204 ASN AAA O 1
ATOM 3184 N N . ARG A 1 205 ? 50.631 -2.193 -1.744 1.000 13.186 205 ARG AAA N 1
ATOM 3185 C CA . ARG A 1 205 ? 49.716 -2.537 -2.820 1.000 13.966 205 ARG AAA CA 1
ATOM 3186 C C . ARG A 1 205 ? 49.864 -1.569 -3.981 1.000 13.896 205 ARG AAA C 1
ATOM 3187 O O . ARG A 1 205 ? 49.902 -0.341 -3.795 1.000 14.255 205 ARG AAA O 1
ATOM 3208 N N . PRO A 1 206 ? 49.974 -2.089 -5.225 1.000 14.741 206 PRO AAA N 1
ATOM 3209 C CA . PRO A 1 206 ? 49.928 -1.259 -6.368 1.000 17.145 206 PRO AAA CA 1
ATOM 3210 C C . PRO A 1 206 ? 48.563 -0.542 -6.369 1.000 14.447 206 PRO AAA C 1
ATOM 3211 O O . PRO A 1 206 ? 47.502 -1.049 -6.058 1.000 16.784 206 PRO AAA O 1
ATOM 3222 N N . ASN A 1 207 ? 48.639 0.664 -6.757 1.000 13.714 207 ASN AAA N 1
ATOM 3223 C CA . ASN A 1 207 ? 47.497 1.558 -6.843 1.000 12.058 207 ASN AAA CA 1
ATOM 3224 C C . ASN A 1 207 ? 46.778 1.699 -5.494 1.000 11.387 207 ASN AAA C 1
ATOM 3225 O O . ASN A 1 207 ? 45.546 1.869 -5.461 1.000 13.052 207 ASN AAA O 1
ATOM 3236 N N . GLY A 1 208 ? 47.542 1.624 -4.400 1.000 11.928 208 GLY AAA N 1
ATOM 3237 C CA . GLY A 1 208 ? 46.955 1.468 -3.069 1.000 13.063 208 GLY AAA CA 1
ATOM 3238 C C . GLY A 1 208 ? 46.839 2.785 -2.290 1.000 10.910 208 GLY AAA C 1
ATOM 3239 O O . GLY A 1 208 ? 46.640 3.889 -2.864 1.000 11.286 208 GLY AAA O 1
ATOM 3243 N N . LEU A 1 209 ? 46.877 2.631 -0.985 1.000 10.820 209 LEU AAA N 1
ATOM 3244 C CA . LEU A 1 209 ? 46.300 3.604 -0.036 1.000 10.937 209 LEU AAA CA 1
ATOM 3245 C C . LEU A 1 209 ? 47.387 4.303 0.796 1.000 11.189 209 LEU AAA C 1
ATOM 3246 O O . LEU A 1 209 ? 48.492 3.754 1.018 1.000 11.935 209 LEU AAA O 1
ATOM 3262 N N . ARG A 1 210 ? 47.070 5.495 1.240 1.000 11.497 210 ARG AAA N 1
ATOM 3263 C CA . ARG A 1 210 ? 47.965 6.337 2.035 1.000 11.864 210 ARG AAA CA 1
ATOM 3264 C C . ARG A 1 210 ? 48.187 5.697 3.406 1.000 12.043 210 ARG AAA C 1
ATOM 3265 O O . ARG A 1 210 ? 47.232 5.405 4.118 1.000 12.075 210 ARG AAA O 1
ATOM 3286 N N . ALA A 1 211 ? 49.431 5.504 3.776 1.000 13.191 211 ALA AAA N 1
ATOM 3287 C CA . ALA A 1 211 ? 49.793 4.667 4.943 1.000 14.150 211 ALA AAA CA 1
ATOM 3288 C C . ALA A 1 211 ? 49.262 5.220 6.273 1.000 12.771 211 ALA AAA C 1
ATOM 3289 O O . ALA A 1 211 ? 48.670 4.448 7.036 1.000 12.827 211 ALA AAA O 1
ATOM 3296 N N . ASP A 1 212 ? 49.509 6.479 6.603 1.000 12.335 212 ASP AAA N 1
ATOM 3297 C CA . ASP A 1 212 ? 49.076 6.956 7.919 1.000 11.635 212 ASP AAA CA 1
ATOM 3298 C C . ASP A 1 212 ? 47.541 6.874 8.085 1.000 11.725 212 ASP AAA C 1
ATOM 3299 O O . ASP A 1 212 ? 47.109 6.462 9.163 1.000 12.427 212 ASP AAA O 1
ATOM 3308 N N . ILE A 1 213 ? 46.796 7.206 7.056 1.000 11.224 213 ILE AAA N 1
ATOM 3309 C CA . ILE A 1 213 ? 45.344 7.147 7.139 1.000 11.134 213 ILE AAA CA 1
ATOM 3310 C C . ILE A 1 213 ? 44.916 5.678 7.226 1.000 11.661 213 ILE AAA C 1
ATOM 3311 O O . ILE A 1 213 ? 44.098 5.342 8.102 1.000 12.286 213 ILE AAA O 1
ATOM 3327 N N . ALA A 1 214 ? 45.429 4.812 6.354 1.000 11.582 214 ALA AAA N 1
ATOM 3328 C CA . ALA A 1 214 ? 45.021 3.407 6.370 1.000 11.453 214 ALA AAA CA 1
ATOM 3329 C C . ALA A 1 214 ? 45.312 2.809 7.758 1.000 11.936 214 ALA AAA C 1
ATOM 3330 O O . ALA A 1 214 ? 44.503 2.059 8.288 1.000 12.738 214 ALA AAA O 1
ATOM 3337 N N . GLU A 1 215 ? 46.498 3.075 8.291 1.000 12.001 215 GLU AAA N 1
ATOM 3338 C CA . GLU A 1 215 ? 46.868 2.536 9.615 1.000 12.653 215 GLU AAA CA 1
ATOM 3339 C C . GLU A 1 215 ? 45.956 3.054 10.708 1.000 12.276 215 GLU AAA C 1
ATOM 3340 O O . GLU A 1 215 ? 45.630 2.344 11.680 1.000 13.805 215 GLU AAA O 1
ATOM 3352 N N . THR A 1 216 ? 45.547 4.328 10.618 1.000 12.690 216 THR AAA N 1
ATOM 3353 C CA . THR A 1 216 ? 44.623 4.935 11.591 1.000 12.545 216 THR AAA CA 1
ATOM 3354 C C . THR A 1 216 ? 43.273 4.230 11.539 1.000 12.956 216 THR AAA C 1
ATOM 3355 O O . THR A 1 216 ? 42.669 3.966 12.613 1.000 14.440 216 THR AAA O 1
ATOM 3366 N N . LEU A 1 217 ? 42.752 3.951 10.355 1.000 12.602 217 LEU AAA N 1
ATOM 3367 C CA . LEU A 1 217 ? 41.494 3.223 10.257 1.000 12.717 217 LEU AAA CA 1
ATOM 3368 C C . LEU A 1 217 ? 41.662 1.858 10.867 1.000 13.997 217 LEU AAA C 1
ATOM 3369 O O . LEU A 1 217 ? 40.778 1.404 11.627 1.000 15.460 217 LEU AAA O 1
ATOM 3385 N N . ALA A 1 218 ? 42.735 1.153 10.565 1.000 14.048 218 ALA AAA N 1
ATOM 3386 C CA . ALA A 1 218 ? 42.928 -0.166 11.163 1.000 15.973 218 ALA AAA CA 1
ATOM 3387 C C . ALA A 1 218 ? 43.081 -0.090 12.684 1.000 16.450 218 ALA AAA C 1
ATOM 3388 O O . ALA A 1 218 ? 42.566 -0.985 13.398 1.000 16.096 218 ALA AAA O 1
ATOM 3395 N N . GLU A 1 219 ? 43.642 0.984 13.210 1.000 16.418 219 GLU AAA N 1
ATOM 3396 C CA . GLU A 1 219 ? 43.839 1.203 14.676 1.000 17.318 219 GLU AAA CA 1
ATOM 3397 C C . GLU A 1 219 ? 42.571 1.152 15.462 1.000 17.734 219 GLU AAA C 1
ATOM 3398 O O . GLU A 1 219 ? 42.559 0.761 16.633 1.000 17.083 219 GLU AAA O 1
ATOM 3410 N N A MET A 1 220 ? 41.460 1.605 14.919 0.350 16.156 220 MET AAA N 1
ATOM 3411 N N B MET A 1 220 ? 41.497 1.555 14.798 0.650 17.905 220 MET AAA N 1
ATOM 3412 C CA A MET A 1 220 ? 40.234 1.645 15.728 0.350 16.878 220 MET AAA CA 1
ATOM 3413 C CA B MET A 1 220 ? 40.189 1.697 15.428 0.650 18.347 220 MET AAA CA 1
ATOM 3414 C C A MET A 1 220 ? 39.514 0.303 15.715 0.350 14.952 220 MET AAA C 1
ATOM 3415 C C B MET A 1 220 ? 39.594 0.325 15.743 0.650 17.132 220 MET AAA C 1
ATOM 3416 O O A MET A 1 220 ? 38.391 0.288 16.163 0.350 19.326 220 MET AAA O 1
ATOM 3417 O O B MET A 1 220 ? 38.701 0.279 16.542 0.650 21.310 220 MET AAA O 1
ATOM 3444 N N . GLY A 1 221 ? 40.087 -0.767 15.166 1.000 15.741 221 GLY AAA N 1
ATOM 3445 C CA . GLY A 1 221 ? 39.498 -2.104 15.230 1.000 18.041 221 GLY AAA CA 1
ATOM 3446 C C . GLY A 1 221 ? 38.141 -2.263 14.598 1.000 13.873 221 GLY AAA C 1
ATOM 3447 O O . GLY A 1 221 ? 37.307 -3.022 15.095 1.000 15.861 221 GLY AAA O 1
ATOM 3451 N N . PRO A 1 222 ? 37.925 -1.713 13.395 1.000 12.272 222 PRO AAA N 1
ATOM 3452 C CA . PRO A 1 222 ? 36.626 -1.879 12.735 1.000 11.804 222 PRO AAA CA 1
ATOM 3453 C C . PRO A 1 222 ? 36.430 -3.302 12.232 1.000 11.652 222 PRO AAA C 1
ATOM 3454 O O . PRO A 1 222 ? 37.380 -3.957 11.788 1.000 12.964 222 PRO AAA O 1
ATOM 3465 N N . SER A 1 223 ? 35.177 -3.701 12.145 1.000 11.413 223 SER AAA N 1
ATOM 3466 C CA . SER A 1 223 ? 34.811 -5.035 11.641 1.000 11.191 223 SER AAA CA 1
ATOM 3467 C C . SER A 1 223 ? 34.235 -4.973 10.223 1.000 11.012 223 SER AAA C 1
ATOM 3468 O O . SER A 1 223 ? 34.218 -6.010 9.540 1.000 12.168 223 SER AAA O 1
ATOM 3476 N N . PHE A 1 224 ? 33.750 -3.827 9.787 1.000 10.546 224 PHE AAA N 1
ATOM 3477 C CA . PHE A 1 224 ? 33.133 -3.708 8.464 1.000 10.446 224 PHE AAA CA 1
ATOM 3478 C C . PHE A 1 224 ? 33.442 -2.337 7.906 1.000 10.291 224 PHE AAA C 1
ATOM 3479 O O . PHE A 1 224 ? 33.851 -1.403 8.592 1.000 10.930 224 PHE AAA O 1
ATOM 3496 N N . PHE A 1 225 ? 33.213 -2.227 6.609 1.000 10.577 225 PHE AAA N 1
ATOM 3497 C CA . PHE A 1 225 ? 33.425 -0.992 5.833 1.000 10.568 225 PHE AAA CA 1
ATOM 3498 C C . PHE A 1 225 ? 32.240 -0.833 4.877 1.000 10.313 225 PHE AAA C 1
ATOM 3499 O O . PHE A 1 225 ? 32.088 -1.623 3.919 1.000 10.700 225 PHE AAA O 1
ATOM 3516 N N . ARG A 1 226 ? 31.386 0.142 5.130 1.000 10.072 226 ARG AAA N 1
ATOM 3517 C CA . ARG A 1 226 ? 30.210 0.466 4.278 1.000 10.246 226 ARG AAA CA 1
ATOM 3518 C C . ARG A 1 226 ? 30.685 1.387 3.155 1.000 9.812 226 ARG AAA C 1
ATOM 3519 O O . ARG A 1 226 ? 31.378 2.405 3.420 1.000 11.335 226 ARG AAA O 1
ATOM 3540 N N . PHE A 1 227 ? 30.370 1.083 1.896 1.000 9.829 227 PHE AAA N 1
ATOM 3541 C CA . PHE A 1 227 ? 30.911 1.845 0.756 1.000 10.063 227 PHE AAA CA 1
ATOM 3542 C C . PHE A 1 227 ? 30.102 1.492 -0.465 1.000 10.085 227 PHE AAA C 1
ATOM 3543 O O . PHE A 1 227 ? 29.445 0.425 -0.480 1.000 10.175 227 PHE AAA O 1
ATOM 3560 N N . PRO A 1 228 ? 30.154 2.252 -1.579 1.000 9.847 228 PRO AAA N 1
ATOM 3561 C CA . PRO A 1 228 ? 30.887 3.513 -1.764 1.000 9.684 228 PRO AAA CA 1
ATOM 3562 C C . PRO A 1 228 ? 30.075 4.751 -1.411 1.000 9.653 228 PRO AAA C 1
ATOM 3563 O O . PRO A 1 228 ? 30.532 5.886 -1.653 1.000 10.206 228 PRO AAA O 1
ATOM 3574 N N . GLY A 1 229 ? 28.907 4.582 -0.804 1.000 9.989 229 GLY AAA N 1
ATOM 3575 C CA . GLY A 1 229 ? 28.146 5.696 -0.276 1.000 10.187 229 GLY AAA CA 1
ATOM 3576 C C . GLY A 1 229 ? 26.819 5.209 0.234 1.000 10.729 229 GLY AAA C 1
ATOM 3577 O O . GLY A 1 229 ? 26.480 4.030 0.082 1.000 11.231 229 GLY AAA O 1
ATOM 3581 N N . GLY A 1 230 ? 26.043 6.095 0.905 1.000 10.738 230 GLY AAA N 1
ATOM 3582 C CA . GLY A 1 230 ? 26.274 7.517 0.966 1.000 10.839 230 GLY AAA CA 1
ATOM 3583 C C . GLY A 1 230 ? 25.792 8.203 -0.328 1.000 10.692 230 GLY AAA C 1
ATOM 3584 O O . GLY A 1 230 ? 25.631 7.582 -1.372 1.000 10.730 230 GLY AAA O 1
ATOM 3588 N N . ASN A 1 231 ? 25.709 9.550 -0.244 1.000 10.868 231 ASN AAA N 1
ATOM 3589 C CA . ASN A 1 231 ? 25.265 10.321 -1.400 1.000 10.679 231 ASN AAA CA 1
ATOM 3590 C C . ASN A 1 231 ? 26.153 10.096 -2.608 1.000 10.369 231 ASN AAA C 1
ATOM 3591 O O . ASN A 1 231 ? 25.663 10.142 -3.750 1.000 10.571 231 ASN AAA O 1
ATOM 3602 N N . ASN A 1 232 ? 27.457 9.879 -2.415 1.000 10.252 232 ASN AAA N 1
ATOM 3603 C CA . ASN A 1 232 ? 28.371 9.747 -3.574 1.000 10.431 232 ASN AAA CA 1
ATOM 3604 C C . ASN A 1 232 ? 28.074 8.514 -4.428 1.000 10.350 232 ASN AAA C 1
ATOM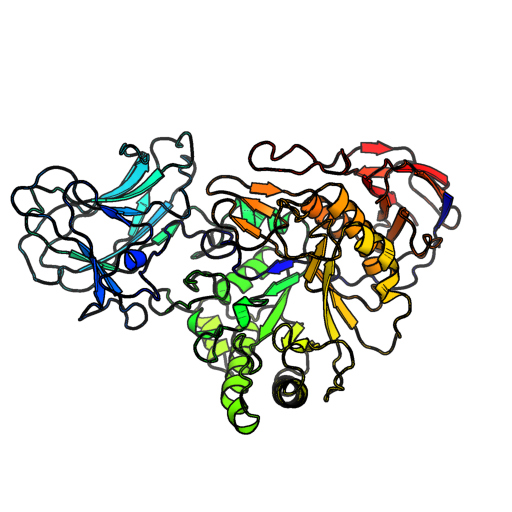 3605 O O . ASN A 1 232 ? 28.571 8.427 -5.549 1.000 10.975 232 ASN AAA O 1
ATOM 3616 N N . LEU A 1 233 ? 27.280 7.558 -3.940 1.000 9.978 233 LEU AAA N 1
ATOM 3617 C CA . LEU A 1 233 ? 26.798 6.446 -4.778 1.000 10.211 233 LEU AAA CA 1
ATOM 3618 C C . LEU A 1 233 ? 25.838 6.922 -5.848 1.000 9.827 233 LEU AAA C 1
ATOM 3619 O O . LEU A 1 233 ? 25.752 6.334 -6.946 1.000 10.598 233 LEU AAA O 1
ATOM 3635 N N . GLU A 1 234 ? 24.977 7.887 -5.493 1.000 11.130 234 GLU AAA N 1
ATOM 3636 C CA . GLU A 1 234 ? 23.722 8.131 -6.184 1.000 10.782 234 GLU AAA CA 1
ATOM 3637 C C . GLU A 1 234 ? 23.860 8.876 -7.501 1.000 11.027 234 GLU AAA C 1
ATOM 3638 O O . GLU A 1 234 ? 23.032 8.656 -8.421 1.000 11.730 234 GLU AAA O 1
ATOM 3650 N N . GLY A 1 235 ? 24.830 9.795 -7.588 1.000 11.743 235 GLY AAA N 1
ATOM 3651 C CA . GLY A 1 235 ? 24.837 10.737 -8.716 1.000 13.138 235 GLY AAA CA 1
ATOM 3652 C C . GLY A 1 235 ? 23.818 11.820 -8.576 1.000 11.846 235 GLY AAA C 1
ATOM 3653 O O . GLY A 1 235 ? 22.894 11.724 -7.765 1.000 11.439 235 GLY AAA O 1
ATOM 3657 N N . GLN A 1 236 ? 23.962 12.839 -9.408 1.000 12.232 236 GLN AAA N 1
ATOM 3658 C CA . GLN A 1 236 ? 22.952 13.900 -9.546 1.000 12.472 236 GLN AAA CA 1
ATOM 3659 C C . GLN A 1 236 ? 21.838 13.484 -10.535 1.000 12.630 236 GLN AAA C 1
ATOM 3660 O O . GLN A 1 236 ? 20.729 14.013 -10.450 1.000 14.401 236 GLN AAA O 1
ATOM 3674 N N . THR A 1 237 ? 22.208 12.637 -11.470 1.000 12.467 237 THR AAA N 1
ATOM 3675 C CA . THR A 1 237 ? 21.359 12.116 -12.555 1.000 12.606 237 THR AAA CA 1
ATOM 3676 C C . THR A 1 237 ? 21.714 10.661 -12.747 1.000 11.861 237 THR AAA C 1
ATOM 3677 O O . THR A 1 237 ? 22.756 10.186 -12.266 1.000 12.434 237 THR AAA O 1
ATOM 3688 N N . THR A 1 238 ? 20.900 9.934 -13.503 1.000 12.221 238 THR AAA N 1
ATOM 3689 C CA . THR A 1 238 ? 21.217 8.525 -13.821 1.000 12.732 238 THR AAA CA 1
ATOM 3690 C C . THR A 1 238 ? 22.621 8.466 -14.403 1.000 11.965 238 THR AAA C 1
ATOM 3691 O O . THR A 1 238 ? 23.433 7.567 -14.047 1.000 12.394 238 THR AAA O 1
ATOM 3702 N N . ALA A 1 239 ? 22.959 9.369 -15.326 1.000 12.259 239 ALA AAA N 1
ATOM 3703 C CA . ALA A 1 239 ? 24.244 9.301 -16.023 1.000 12.430 239 ALA AAA CA 1
ATOM 3704 C C . ALA A 1 239 ? 25.472 9.556 -15.149 1.000 12.338 239 ALA AAA C 1
ATOM 3705 O O . ALA A 1 239 ? 26.566 9.115 -15.544 1.000 13.399 239 ALA AAA O 1
ATOM 3712 N N . THR A 1 240 ? 25.290 10.177 -14.017 1.000 11.881 240 THR AAA N 1
ATOM 3713 C CA . THR A 1 240 ? 26.389 10.520 -13.118 1.000 12.012 240 THR AAA CA 1
ATOM 3714 C C . THR A 1 240 ? 26.469 9.619 -11.877 1.000 11.043 240 THR AAA C 1
ATOM 3715 O O . THR A 1 240 ? 27.299 9.897 -10.998 1.000 11.854 240 THR AAA O 1
ATOM 3726 N N . ARG A 1 241 ? 25.693 8.547 -11.843 1.000 11.294 241 ARG AAA N 1
ATOM 3727 C CA . ARG A 1 241 ? 25.752 7.585 -10.741 1.000 11.409 241 ARG AAA CA 1
ATOM 3728 C C . ARG A 1 241 ? 27.135 6.899 -10.680 1.000 10.702 241 ARG AAA C 1
ATOM 3729 O O . ARG A 1 241 ? 27.871 6.831 -11.657 1.000 11.250 241 ARG AAA O 1
ATOM 3750 N N . TRP A 1 242 ? 27.434 6.345 -9.506 1.000 10.517 242 TRP AAA N 1
ATOM 3751 C CA . TRP A 1 242 ? 28.633 5.485 -9.402 1.000 10.454 242 TRP AAA CA 1
ATOM 3752 C C . TRP A 1 242 ? 28.349 4.203 -10.208 1.000 10.158 242 TRP AAA C 1
ATOM 3753 O O . TRP A 1 242 ? 27.272 3.624 -10.064 1.000 11.076 242 TRP AAA O 1
ATOM 3774 N N . GLN A 1 243 ? 29.349 3.736 -10.947 1.000 10.422 243 GLN AAA N 1
ATOM 3775 C CA . GLN A 1 243 ? 29.288 2.488 -11.732 1.000 10.534 243 GLN AAA CA 1
ATOM 3776 C C . GLN A 1 243 ? 30.500 1.646 -11.444 1.000 10.063 243 GLN AAA C 1
ATOM 3777 O O . GLN A 1 243 ? 31.649 2.102 -11.705 1.000 11.005 243 GLN AAA O 1
ATOM 3791 N N . TRP A 1 244 ? 30.316 0.411 -11.029 1.000 10.252 244 TRP AAA N 1
ATOM 3792 C CA . TRP A 1 244 ? 31.459 -0.403 -10.584 1.000 10.636 244 TRP AAA CA 1
ATOM 3793 C C . TRP A 1 244 ? 32.492 -0.624 -11.688 1.000 10.748 244 TRP AAA C 1
ATOM 3794 O O . TRP A 1 244 ? 33.715 -0.586 -11.420 1.000 10.820 244 TRP AAA O 1
ATOM 3815 N N . ASN A 1 245 ? 32.030 -0.873 -12.896 1.000 11.075 245 ASN AAA N 1
ATOM 3816 C CA . ASN A 1 245 ? 32.906 -1.331 -13.969 1.000 11.815 245 ASN AAA CA 1
ATOM 3817 C C . ASN A 1 245 ? 33.810 -0.210 -14.475 1.000 11.902 245 ASN AAA C 1
ATOM 3818 O O . ASN A 1 245 ? 34.885 -0.479 -14.988 1.000 14.398 245 ASN AAA O 1
ATOM 3828 N N . ALA A 1 246 ? 33.400 1.042 -14.282 1.000 10.547 246 ALA AAA N 1
ATOM 3829 C CA . ALA A 1 246 ? 34.195 2.213 -14.608 1.000 10.090 246 ALA AAA CA 1
ATOM 3830 C C . ALA A 1 246 ? 35.320 2.432 -13.604 1.000 10.306 246 ALA AAA C 1
ATOM 3831 O O . ALA A 1 246 ? 36.161 3.294 -13.807 1.000 11.401 246 ALA AAA O 1
ATOM 3838 N N . THR A 1 247 ? 35.348 1.643 -12.535 1.000 10.971 247 THR AAA N 1
ATOM 3839 C CA . THR A 1 247 ? 36.321 1.732 -11.451 1.000 10.521 247 THR AAA CA 1
ATOM 3840 C C . THR A 1 247 ? 37.335 0.595 -11.401 1.000 10.779 247 THR AAA C 1
ATOM 3841 O O . THR A 1 247 ? 38.130 0.550 -10.470 1.000 11.218 247 THR AAA O 1
ATOM 3852 N N . VAL A 1 248 ? 37.254 -0.319 -12.356 1.000 11.524 248 VAL AAA N 1
ATOM 3853 C CA A VAL A 1 248 ? 38.127 -1.520 -12.371 0.420 11.183 248 VAL AAA CA 1
ATOM 3854 C CA B VAL A 1 248 ? 38.057 -1.555 -12.387 0.580 11.690 248 VAL AAA CA 1
ATOM 3855 C C . VAL A 1 248 ? 38.929 -1.557 -13.668 1.000 11.957 248 VAL AAA C 1
ATOM 3856 O O . VAL A 1 248 ? 38.503 -1.021 -14.695 1.000 15.814 248 VAL AAA O 1
ATOM 3880 N N . GLY A 1 249 ? 40.071 -2.183 -13.561 1.000 12.036 249 GLY AAA N 1
ATOM 3881 C CA . GLY A 1 249 ? 40.975 -2.320 -14.710 1.000 12.670 249 GLY AAA CA 1
ATOM 3882 C C . GLY A 1 249 ? 42.007 -1.225 -14.773 1.000 11.976 249 GLY AAA C 1
ATOM 3883 O O . GLY A 1 249 ? 42.242 -0.497 -13.797 1.000 12.513 249 GLY AAA O 1
ATOM 3887 N N . SER A 1 250 ? 42.660 -1.111 -15.906 1.000 12.162 250 SER AAA N 1
ATOM 3888 C CA . SER A 1 250 ? 43.693 -0.087 -16.067 1.000 11.879 250 SER AAA CA 1
ATOM 3889 C C . SER A 1 250 ? 43.192 1.290 -15.774 1.000 11.361 250 SER AAA C 1
ATOM 3890 O O . SER A 1 250 ? 42.061 1.624 -16.128 1.000 12.009 250 SER AAA O 1
ATOM 3898 N N . LEU A 1 251 ? 44.051 2.126 -15.191 1.000 11.381 251 LEU AAA N 1
ATOM 3899 C CA . LEU A 1 251 ? 43.670 3.548 -15.032 1.000 11.036 251 LEU AAA CA 1
ATOM 3900 C C . LEU A 1 251 ? 43.392 4.200 -16.380 1.000 11.623 251 LEU AAA C 1
ATOM 3901 O O . LEU A 1 251 ? 42.604 5.161 -16.449 1.000 11.732 251 LEU AAA O 1
ATOM 3917 N N . LEU A 1 252 ? 43.974 3.670 -17.443 1.000 11.609 252 LEU AAA N 1
ATOM 3918 C CA . LEU A 1 252 ? 43.697 4.229 -18.799 1.000 11.711 252 LEU AAA CA 1
ATOM 3919 C C . LEU A 1 252 ? 42.227 4.073 -19.198 1.000 12.208 252 LEU AAA C 1
ATOM 3920 O O . LEU A 1 252 ? 41.800 4.759 -20.107 1.000 13.397 252 LEU AAA O 1
ATOM 3936 N N . ASP A 1 253 ? 41.500 3.153 -18.558 1.000 11.193 253 ASP AAA N 1
ATOM 3937 C CA . ASP A 1 253 ? 40.106 2.848 -18.903 1.000 11.528 253 ASP AAA CA 1
ATOM 3938 C C . ASP A 1 253 ? 39.118 3.382 -17.858 1.000 11.509 253 ASP AAA C 1
ATOM 3939 O O . ASP A 1 253 ? 37.944 2.988 -17.922 1.000 12.776 253 ASP AAA O 1
ATOM 3948 N N . ARG A 1 254 ? 39.544 4.176 -16.894 1.000 10.646 254 ARG AAA N 1
ATOM 3949 C CA . ARG A 1 254 ? 38.640 4.683 -15.839 1.000 10.603 254 ARG AAA CA 1
ATOM 3950 C C . ARG A 1 254 ? 38.311 6.153 -16.156 1.000 10.334 254 ARG AAA C 1
ATOM 3951 O O . ARG A 1 254 ? 39.167 7.026 -15.990 1.000 10.604 254 ARG AAA O 1
ATOM 3972 N N . PRO A 1 255 ? 37.082 6.460 -16.633 1.000 10.397 255 PRO AAA N 1
ATOM 3973 C CA . PRO A 1 255 ? 36.794 7.824 -17.055 1.000 10.720 255 PRO AAA CA 1
ATOM 3974 C C . PRO A 1 255 ? 36.656 8.822 -15.940 1.000 11.392 255 PRO AAA C 1
ATOM 3975 O O . PRO A 1 255 ? 36.726 10.054 -16.190 1.000 10.898 255 PRO AAA O 1
ATOM 3986 N N . GLY A 1 256 ? 36.436 8.366 -14.707 1.000 10.258 256 GLY AAA N 1
ATOM 3987 C CA . GLY A 1 256 ? 36.106 9.255 -13.618 1.000 10.406 256 GLY AAA CA 1
ATOM 3988 C C . GLY A 1 256 ? 34.680 9.731 -13.681 1.000 10.593 256 GLY AAA C 1
ATOM 3989 O O . GLY A 1 256 ? 33.997 9.497 -14.698 1.000 11.337 256 GLY AAA O 1
ATOM 3993 N N . ARG A 1 257 ? 34.222 10.461 -12.649 1.000 10.963 257 ARG AAA N 1
ATOM 3994 C CA . ARG A 1 257 ? 32.860 10.970 -12.624 1.000 10.548 257 ARG AAA CA 1
ATOM 3995 C C . ARG A 1 257 ? 32.844 12.162 -11.694 1.000 11.418 257 ARG AAA C 1
ATOM 3996 O O . ARG A 1 257 ? 33.599 12.233 -10.708 1.000 12.106 257 ARG AAA O 1
ATOM 4017 N N . VAL A 1 258 ? 31.914 13.062 -11.957 1.000 11.703 258 VAL AAA N 1
ATOM 4018 C CA . VAL A 1 258 ? 31.583 14.126 -11.013 1.000 12.572 258 VAL AAA CA 1
ATOM 4019 C C . VAL A 1 258 ? 30.800 13.515 -9.873 1.000 11.346 258 VAL AAA C 1
ATOM 4020 O O . VAL A 1 258 ? 29.749 12.936 -10.108 1.000 12.298 258 VAL AAA O 1
ATOM 4033 N N . GLY A 1 259 ? 31.336 13.629 -8.658 1.000 12.407 259 GLY AAA N 1
ATOM 4034 C CA . GLY A 1 259 ? 30.665 13.106 -7.481 1.000 12.511 259 GLY AAA CA 1
ATOM 4035 C C . GLY A 1 259 ? 29.665 14.107 -6.912 1.000 12.737 259 GLY AAA C 1
ATOM 4036 O O . GLY A 1 259 ? 29.302 15.085 -7.565 1.000 14.837 259 GLY AAA O 1
ATOM 4040 N N . ASP A 1 260 ? 29.241 13.847 -5.692 1.000 12.748 260 ASP AAA N 1
ATOM 4041 C CA . ASP A 1 260 ? 28.136 14.604 -5.116 1.000 13.921 260 ASP AAA CA 1
ATOM 4042 C C . ASP A 1 260 ? 28.593 15.663 -4.111 1.000 13.687 260 ASP AAA C 1
ATOM 4043 O O . ASP A 1 260 ? 27.752 16.200 -3.417 1.000 18.044 260 ASP AAA O 1
ATOM 4052 N N . TRP A 1 261 ? 29.887 15.990 -4.116 1.000 12.198 261 TRP AAA N 1
ATOM 4053 C CA . TRP A 1 261 ? 30.507 16.889 -3.127 1.000 12.898 261 TRP AAA CA 1
ATOM 4054 C C . TRP A 1 261 ? 31.350 17.977 -3.775 1.000 13.468 261 TRP AAA C 1
ATOM 4055 O O . TRP A 1 261 ? 32.197 18.568 -3.110 1.000 14.466 261 TRP AAA O 1
ATOM 4076 N N . GLY A 1 262 ? 31.068 18.268 -5.049 1.000 13.146 262 GLY AAA N 1
ATOM 4077 C CA . GLY A 1 262 ? 31.642 19.420 -5.740 1.000 14.409 262 GLY AAA CA 1
ATOM 4078 C C . GLY A 1 262 ? 32.901 19.160 -6.514 1.000 13.733 262 GLY AAA C 1
ATOM 4079 O O . GLY A 1 262 ? 33.415 20.071 -7.138 1.000 16.931 262 GLY AAA O 1
ATOM 4083 N N . TYR A 1 263 ? 33.419 17.930 -6.517 1.000 12.465 263 TYR AAA N 1
ATOM 4084 C CA . TYR A 1 263 ? 34.690 17.624 -7.195 1.000 12.264 263 TYR AAA CA 1
ATOM 4085 C C . TYR A 1 263 ? 34.623 16.349 -8.018 1.000 11.820 263 TYR AAA C 1
ATOM 4086 O O . TYR A 1 263 ? 33.830 15.423 -7.788 1.000 11.667 263 TYR AAA O 1
ATOM 4104 N N . VAL A 1 264 ? 35.528 16.303 -8.980 1.000 12.395 264 VAL AAA N 1
ATOM 4105 C CA . VAL A 1 264 ? 35.736 15.101 -9.797 1.000 11.813 264 VAL AAA CA 1
ATOM 4106 C C . VAL A 1 264 ? 36.356 13.984 -8.971 1.000 11.046 264 VAL AAA C 1
ATOM 4107 O O . VAL A 1 264 ? 37.342 14.209 -8.267 1.000 12.192 264 VAL AAA O 1
ATOM 4120 N N . ASN A 1 265 ? 35.795 12.785 -9.115 1.000 9.981 265 ASN AAA N 1
ATOM 4121 C CA . ASN A 1 265 ? 36.428 11.562 -8.643 1.000 10.072 265 ASN AAA CA 1
ATOM 4122 C C . ASN A 1 265 ? 37.162 10.913 -9.808 1.000 10.114 265 ASN AAA C 1
ATOM 4123 O O . ASN A 1 265 ? 36.613 10.703 -10.868 1.000 10.841 265 ASN AAA O 1
ATOM 4134 N N . THR A 1 266 ? 38.428 10.533 -9.551 1.000 10.245 266 THR AAA N 1
ATOM 4135 C CA . THR A 1 266 ? 39.210 9.815 -10.562 1.000 10.266 266 THR AAA CA 1
ATOM 4136 C C . THR A 1 266 ? 38.706 8.378 -10.761 1.000 9.933 266 THR AAA C 1
ATOM 4137 O O . THR A 1 266 ? 38.986 7.799 -11.826 1.000 10.489 266 THR AAA O 1
ATOM 4148 N N . ASP A 1 267 ? 38.076 7.814 -9.730 1.000 10.187 267 ASP AAA N 1
ATOM 4149 C CA . ASP A 1 267 ? 37.768 6.374 -9.644 1.000 10.030 267 ASP AAA CA 1
ATOM 4150 C C . ASP A 1 267 ? 39.042 5.537 -9.605 1.000 9.896 267 ASP AAA C 1
ATOM 4151 O O . ASP A 1 267 ? 38.958 4.304 -9.799 1.000 10.510 267 ASP AAA O 1
ATOM 4160 N N . GLY A 1 268 ? 40.196 6.148 -9.285 1.000 10.083 268 GLY AAA N 1
ATOM 4161 C CA . GLY A 1 268 ? 41.380 5.375 -8.968 1.000 10.214 268 GLY AAA CA 1
ATOM 4162 C C . GLY A 1 268 ? 41.205 4.534 -7.728 1.000 9.558 268 GLY AAA C 1
ATOM 4163 O O . GLY A 1 268 ? 41.811 3.466 -7.633 1.000 10.415 268 GLY AAA O 1
ATOM 4167 N N . LEU A 1 269 ? 40.434 5.044 -6.781 1.000 10.686 269 LEU AAA N 1
ATOM 4168 C CA . LEU A 1 269 ? 39.979 4.262 -5.635 1.000 10.703 269 LEU AAA CA 1
ATOM 4169 C C . LEU A 1 269 ? 38.737 3.518 -6.119 1.000 10.609 269 LEU AAA C 1
ATOM 4170 O O . LEU A 1 269 ? 37.629 4.077 -6.083 1.000 11.039 269 LEU AAA O 1
ATOM 4186 N N . GLY A 1 270 ? 38.940 2.330 -6.658 1.000 10.164 270 GLY AAA N 1
ATOM 4187 C CA . GLY A 1 270 ? 37.881 1.559 -7.276 1.000 10.121 270 GLY AAA CA 1
ATOM 4188 C C . GLY A 1 270 ? 37.596 0.254 -6.573 1.000 10.319 270 GLY AAA C 1
ATOM 4189 O O . GLY A 1 270 ? 38.148 -0.041 -5.497 1.000 10.465 270 GLY AAA O 1
ATOM 4193 N N . LEU A 1 271 ? 36.671 -0.529 -7.135 1.000 10.610 271 LEU AAA N 1
ATOM 4194 C CA . LEU A 1 271 ? 36.140 -1.688 -6.396 1.000 10.407 271 LEU AAA CA 1
ATOM 4195 C C . LEU A 1 271 ? 37.268 -2.619 -5.951 1.000 10.288 271 LEU AAA C 1
ATOM 4196 O O . LEU A 1 271 ? 37.197 -3.123 -4.808 1.000 10.896 271 LEU AAA O 1
ATOM 4212 N N . LEU A 1 272 ? 38.252 -2.943 -6.813 1.000 10.353 272 LEU AAA N 1
ATOM 4213 C CA . LEU A 1 272 ? 39.272 -3.895 -6.360 1.000 10.403 272 LEU AAA CA 1
ATOM 4214 C C . LEU A 1 272 ? 40.148 -3.276 -5.277 1.000 11.100 272 LEU AAA C 1
ATOM 4215 O O . LEU A 1 272 ? 40.620 -4.025 -4.391 1.000 12.023 272 LEU AAA O 1
ATOM 4231 N N . GLU A 1 273 ? 40.454 -1.990 -5.337 1.000 10.538 273 GLU AAA N 1
ATOM 4232 C CA . GLU A 1 273 ? 41.264 -1.354 -4.281 1.000 10.425 273 GLU AAA CA 1
ATOM 4233 C C . GLU A 1 273 ? 40.532 -1.398 -2.943 1.000 10.673 273 GLU AAA C 1
ATOM 4234 O O . GLU A 1 273 ? 41.142 -1.677 -1.893 1.000 11.334 273 GLU AAA O 1
ATOM 4246 N N . TYR A 1 274 ? 39.220 -1.148 -2.956 1.000 10.395 274 TYR AAA N 1
ATOM 4247 C CA . TYR A 1 274 ? 38.415 -1.300 -1.727 1.000 10.405 274 TYR AAA CA 1
ATOM 4248 C C . TYR A 1 274 ? 38.544 -2.734 -1.186 1.000 10.234 274 TYR AAA C 1
ATOM 4249 O O . TYR A 1 274 ? 38.836 -2.924 -0.004 1.000 10.895 274 TYR AAA O 1
ATOM 4267 N N . LEU A 1 275 ? 38.258 -3.704 -2.044 1.000 10.742 275 LEU AAA N 1
ATOM 4268 C CA . LEU A 1 275 ? 38.238 -5.089 -1.584 1.000 10.847 275 LEU AAA CA 1
ATOM 4269 C C . LEU A 1 275 ? 39.595 -5.555 -1.051 1.000 11.437 275 LEU AAA C 1
ATOM 4270 O O . LEU A 1 275 ? 39.634 -6.246 -0.011 1.000 11.977 275 LEU AAA O 1
ATOM 4286 N N . GLN A 1 276 ? 40.673 -5.129 -1.691 1.000 11.043 276 GLN AAA N 1
ATOM 4287 C CA . GLN A 1 276 ? 42.020 -5.493 -1.219 1.000 11.103 276 GLN AAA CA 1
ATOM 4288 C C . GLN A 1 276 ? 42.248 -4.878 0.172 1.000 10.980 276 GLN AAA C 1
ATOM 4289 O O . GLN A 1 276 ? 42.872 -5.523 1.033 1.000 11.458 276 GLN AAA O 1
ATOM 4303 N N . PHE A 1 277 ? 41.801 -3.651 0.393 1.000 11.162 277 PHE AAA N 1
ATOM 4304 C CA . PHE A 1 277 ? 41.957 -3.028 1.721 1.000 11.602 277 PHE AAA CA 1
ATOM 4305 C C . PHE A 1 277 ? 41.202 -3.816 2.785 1.000 11.147 277 PHE AAA C 1
ATOM 4306 O O . PHE A 1 277 ? 41.704 -4.005 3.906 1.000 11.615 277 PHE AAA O 1
ATOM 4323 N N . PHE A 1 278 ? 40.016 -4.333 2.440 1.000 11.123 278 PHE AAA N 1
ATOM 4324 C CA . PHE A 1 278 ? 39.260 -5.157 3.396 1.000 11.772 278 PHE AAA CA 1
ATOM 4325 C C . PHE A 1 278 ? 40.054 -6.432 3.757 1.000 12.357 278 PHE AAA C 1
ATOM 4326 O O . PHE A 1 278 ? 40.187 -6.776 4.956 1.000 13.112 278 PHE AAA O 1
ATOM 4343 N N . GLU A 1 279 ? 40.572 -7.090 2.719 1.000 12.539 279 GLU AAA N 1
ATOM 4344 C CA . GLU A 1 279 ? 41.404 -8.267 2.932 1.000 13.297 279 GLU AAA CA 1
ATOM 4345 C C . GLU A 1 279 ? 42.596 -7.908 3.816 1.000 13.548 279 GLU AAA C 1
ATOM 4346 O O . GLU A 1 279 ? 42.941 -8.672 4.771 1.000 14.779 279 GLU AAA O 1
ATOM 4358 N N . ASP A 1 280 ? 43.212 -6.760 3.594 1.000 12.739 280 ASP AAA N 1
ATOM 4359 C CA . ASP A 1 280 ? 44.426 -6.346 4.312 1.000 13.713 280 ASP AAA CA 1
ATOM 4360 C C . ASP A 1 280 ? 44.178 -5.953 5.761 1.000 15.055 280 ASP AAA C 1
ATOM 4361 O O . ASP A 1 280 ? 45.142 -5.840 6.508 1.000 21.228 280 ASP AAA O 1
ATOM 4370 N N . THR A 1 281 ? 42.959 -5.659 6.136 1.000 12.527 281 THR AAA N 1
ATOM 4371 C CA . THR A 1 281 ? 42.605 -5.181 7.478 1.000 13.276 281 THR AAA CA 1
ATOM 4372 C C . THR A 1 281 ? 41.712 -6.142 8.242 1.000 14.069 281 THR AAA C 1
ATOM 4373 O O . THR A 1 281 ? 41.391 -5.869 9.410 1.000 17.815 281 THR AAA O 1
ATOM 4384 N N . GLY A 1 282 ? 41.231 -7.183 7.626 1.000 13.500 282 GLY AAA N 1
ATOM 4385 C CA . GLY A 1 282 ? 40.217 -8.072 8.234 1.000 14.818 282 GLY AAA CA 1
ATOM 4386 C C . GLY A 1 282 ? 38.828 -7.500 8.323 1.000 14.152 282 GLY AAA C 1
ATOM 4387 O O . GLY A 1 282 ? 38.006 -8.109 8.983 1.000 20.357 282 GLY AAA O 1
ATOM 4391 N N . MET A 1 283 ? 38.548 -6.386 7.659 1.000 13.481 283 MET AAA N 1
ATOM 4392 C CA . MET A 1 283 ? 37.177 -5.878 7.589 1.000 12.455 283 MET AAA CA 1
ATOM 4393 C C . MET A 1 283 ? 36.366 -6.659 6.554 1.000 11.825 283 MET AAA C 1
ATOM 4394 O O . MET A 1 283 ? 36.950 -7.148 5.591 1.000 13.197 283 MET AAA O 1
ATOM 4408 N N . GLU A 1 284 ? 35.064 -6.711 6.737 1.000 11.079 284 GLU AAA N 1
ATOM 4409 C CA . GLU A 1 284 ? 34.178 -7.201 5.694 1.000 11.256 284 GLU AAA CA 1
ATOM 4410 C C . GLU A 1 284 ? 33.345 -6.052 5.141 1.000 10.602 284 GLU AAA C 1
ATOM 4411 O O . GLU A 1 284 ? 33.050 -5.056 5.827 1.000 11.736 284 GLU AAA O 1
ATOM 4423 N N . PRO A 1 285 ? 32.951 -6.124 3.852 1.000 10.452 285 PRO AAA N 1
ATOM 4424 C CA . PRO A 1 285 ? 32.164 -5.046 3.264 1.000 10.807 285 PRO AAA CA 1
ATOM 4425 C C . PRO A 1 285 ? 30.708 -5.071 3.673 1.000 10.645 285 PRO AAA C 1
ATOM 4426 O O . PRO A 1 285 ? 30.086 -6.102 3.791 1.000 11.635 285 PRO AAA O 1
ATOM 4437 N N . ILE A 1 286 ? 30.147 -3.838 3.726 1.000 10.902 286 ILE AAA N 1
ATOM 4438 C CA . ILE A 1 286 ? 28.699 -3.625 3.548 1.000 10.491 286 ILE AAA CA 1
ATOM 4439 C C . ILE A 1 286 ? 28.611 -2.827 2.261 1.000 10.553 286 ILE AAA C 1
ATOM 4440 O O . ILE A 1 286 ? 28.870 -1.620 2.269 1.000 11.091 286 ILE AAA O 1
ATOM 4456 N N . MET A 1 287 ? 28.371 -3.509 1.141 1.000 10.077 287 MET AAA N 1
ATOM 4457 C CA . MET A 1 287 ? 28.509 -2.894 -0.175 1.000 10.200 287 MET AAA CA 1
ATOM 4458 C C . MET A 1 287 ? 27.162 -2.406 -0.688 1.000 9.895 287 MET AAA C 1
ATOM 4459 O O . MET A 1 287 ? 26.200 -3.172 -0.753 1.000 10.550 287 MET AAA O 1
ATOM 4473 N N . ALA A 1 288 ? 27.101 -1.142 -1.070 1.000 9.961 288 ALA AAA N 1
ATOM 4474 C CA . ALA A 1 288 ? 25.894 -0.569 -1.658 1.000 9.970 288 ALA AAA CA 1
ATOM 4475 C C . ALA A 1 288 ? 25.885 -0.799 -3.185 1.000 9.717 288 ALA AAA C 1
ATOM 4476 O O . ALA A 1 288 ? 26.921 -0.831 -3.849 1.000 10.580 288 ALA AAA O 1
ATOM 4483 N N . VAL A 1 289 ? 24.642 -0.966 -3.673 1.000 10.070 289 VAL AAA N 1
ATOM 4484 C CA . VAL A 1 289 ? 24.348 -0.964 -5.110 1.000 10.121 289 VAL AAA CA 1
ATOM 4485 C C . VAL A 1 289 ? 23.398 0.185 -5.412 1.000 10.418 289 VAL AAA C 1
ATOM 4486 O O . VAL A 1 289 ? 22.474 0.480 -4.660 1.000 11.204 289 VAL AAA O 1
ATOM 4499 N N . TRP A 1 290 ? 23.617 0.809 -6.570 1.000 10.123 290 TRP AAA N 1
ATOM 4500 C CA . TRP A 1 290 ? 22.715 1.845 -7.076 1.000 10.441 290 TRP AAA CA 1
ATOM 4501 C C . TRP A 1 290 ? 21.356 1.226 -7.366 1.000 10.877 290 TRP AAA C 1
ATOM 4502 O O . TRP A 1 290 ? 21.274 0.093 -7.892 1.000 11.112 290 TRP AAA O 1
ATOM 4523 N N . ALA A 1 291 ? 20.284 1.956 -7.041 1.000 10.662 291 ALA AAA N 1
ATOM 4524 C CA . ALA A 1 291 ? 18.937 1.338 -6.984 1.000 10.639 291 ALA AAA CA 1
ATOM 4525 C C . ALA A 1 291 ? 17.895 2.113 -7.776 1.000 10.481 291 ALA AAA C 1
ATOM 4526 O O . ALA A 1 291 ? 16.710 1.958 -7.498 1.000 11.371 291 ALA AAA O 1
ATOM 4533 N N . GLY A 1 292 ? 18.289 2.856 -8.782 1.000 11.418 292 GLY AAA N 1
ATOM 4534 C CA . GLY A 1 292 ? 17.307 3.516 -9.668 1.000 12.618 292 GLY AAA CA 1
ATOM 4535 C C . GLY A 1 292 ? 16.886 4.901 -9.267 1.000 12.825 292 GLY AAA C 1
ATOM 4536 O O . GLY A 1 292 ? 15.907 5.421 -9.809 1.000 15.074 292 GLY AAA O 1
ATOM 4540 N N . TYR A 1 293 ? 17.587 5.542 -8.341 1.000 12.007 293 TYR AAA N 1
ATOM 4541 C CA . TYR A 1 293 ? 17.337 6.928 -7.890 1.000 12.205 293 TYR AAA CA 1
ATOM 4542 C C . TYR A 1 293 ? 18.612 7.727 -7.868 1.000 11.504 293 TYR AAA C 1
ATOM 4543 O O . TYR A 1 293 ? 19.666 7.205 -7.452 1.000 11.823 293 TYR AAA O 1
ATOM 4561 N N . SER A 1 294 ? 18.519 8.987 -8.264 1.000 12.082 294 SER AAA N 1
ATOM 4562 C CA . SER A 1 294 ? 19.630 9.934 -8.138 1.000 11.556 294 SER AAA CA 1
ATOM 4563 C C . SER A 1 294 ? 19.159 11.230 -7.507 1.000 12.096 294 SER AAA C 1
ATOM 4564 O O . SER A 1 294 ? 17.951 11.458 -7.374 1.000 12.874 294 SER AAA O 1
ATOM 4572 N N . LEU A 1 295 ? 20.133 12.056 -7.084 1.000 12.434 295 LEU AAA N 1
ATOM 4573 C CA . LEU A 1 295 ? 19.826 13.091 -6.091 1.000 12.584 295 LEU AAA CA 1
ATOM 4574 C C . LEU A 1 295 ? 19.069 14.289 -6.682 1.000 13.619 295 LEU AAA C 1
ATOM 4575 O O . LEU A 1 295 ? 18.494 15.033 -5.883 1.000 15.708 295 LEU AAA O 1
ATOM 4591 N N . GLY A 1 296 ? 18.993 14.404 -8.006 1.000 14.175 296 GLY AAA N 1
ATOM 4592 C CA . GLY A 1 296 ? 18.092 15.408 -8.607 1.000 15.454 296 GLY AAA CA 1
ATOM 4593 C C . GLY A 1 296 ? 16.641 15.003 -8.571 1.000 16.479 296 GLY AAA C 1
ATOM 4594 O O . GLY A 1 296 ? 15.801 15.788 -9.040 1.000 21.283 296 GLY AAA O 1
ATOM 4598 N N . GLY A 1 297 ? 16.305 13.879 -7.937 1.000 15.210 297 GLY AAA N 1
ATOM 4599 C CA . GLY A 1 297 ? 14.904 13.520 -7.719 1.000 16.717 297 GLY AAA CA 1
ATOM 4600 C C . GLY A 1 297 ? 14.303 12.560 -8.697 1.000 16.271 297 GLY AAA C 1
ATOM 4601 O O . GLY A 1 297 ? 13.128 12.167 -8.510 1.000 17.295 297 GLY AAA O 1
ATOM 4605 N N . THR A 1 298 ? 15.063 12.107 -9.708 1.000 14.921 298 THR AAA N 1
ATOM 4606 C CA . THR A 1 298 ? 14.512 11.180 -10.716 1.000 14.983 298 THR AAA CA 1
ATOM 4607 C C . THR A 1 298 ? 14.632 9.738 -10.271 1.000 14.178 298 THR AAA C 1
ATOM 4608 O O . THR A 1 298 ? 15.749 9.236 -10.016 1.000 13.974 298 THR AAA O 1
ATOM 4619 N N . SER A 1 299 ? 13.502 9.059 -10.240 1.000 14.554 299 SER AAA N 1
ATOM 4620 C CA . SER A 1 299 ? 13.416 7.600 -10.130 1.000 14.588 299 SER AAA CA 1
ATOM 4621 C C . SER A 1 299 ? 13.254 7.022 -11.528 1.000 14.643 299 SER AAA C 1
ATOM 4622 O O . SER A 1 299 ? 12.331 7.461 -12.226 1.000 18.950 299 SER AAA O 1
ATOM 4630 N N . LEU A 1 300 ? 14.007 6.023 -11.871 1.000 14.794 300 LEU AAA N 1
ATOM 4631 C CA . LEU A 1 300 ? 13.707 5.270 -13.097 1.000 14.458 300 LEU AAA CA 1
ATOM 4632 C C . LEU A 1 300 ? 12.345 4.602 -12.980 1.000 15.169 300 LEU AAA C 1
ATOM 4633 O O . LEU A 1 300 ? 11.987 4.101 -11.891 1.000 16.377 300 LEU AAA O 1
ATOM 4649 N N . ALA A 1 301 ? 11.628 4.572 -14.075 1.000 14.890 301 ALA AAA N 1
ATOM 4650 C CA . ALA A 1 301 ? 10.370 3.848 -14.135 1.000 15.589 301 ALA AAA CA 1
ATOM 4651 C C . ALA A 1 301 ? 10.627 2.360 -13.906 1.000 15.541 301 ALA AAA C 1
ATOM 4652 O O . ALA A 1 301 ? 11.699 1.816 -14.270 1.000 15.935 301 ALA AAA O 1
ATOM 4659 N N . GLU A 1 302 ? 9.604 1.639 -13.431 1.000 15.821 302 GLU AAA N 1
ATOM 4660 C CA . GLU A 1 302 ? 9.781 0.221 -13.210 1.000 15.718 302 GLU AAA CA 1
ATOM 4661 C C . GLU A 1 302 ? 10.251 -0.492 -14.477 1.000 15.985 302 GLU AAA C 1
ATOM 4662 O O . GLU A 1 302 ? 11.074 -1.410 -14.383 1.000 16.351 302 GLU AAA O 1
ATOM 4674 N N . ASN A 1 303 ? 9.691 -0.150 -15.619 1.000 16.284 303 ASN AAA N 1
ATOM 4675 C CA . ASN A 1 303 ? 10.015 -0.848 -16.884 1.000 18.563 303 ASN AAA CA 1
ATOM 4676 C C . ASN A 1 303 ? 11.378 -0.442 -17.432 1.000 18.041 303 ASN AAA C 1
ATOM 4677 O O . ASN A 1 303 ? 11.733 -0.980 -18.514 1.000 20.402 303 ASN AAA O 1
ATOM 4688 N N . GLN A 1 304 ? 12.140 0.380 -16.726 1.000 16.461 304 GLN AAA N 1
ATOM 4689 C CA . GLN A 1 304 ? 13.513 0.774 -17.126 1.000 16.862 304 GLN AAA CA 1
ATOM 4690 C C . GLN A 1 304 ? 14.587 0.095 -16.259 1.000 15.088 304 GLN AAA C 1
ATOM 4691 O O . GLN A 1 304 ? 15.773 0.288 -16.506 1.000 15.511 304 GLN AAA O 1
ATOM 4705 N N . LEU A 1 305 ? 14.202 -0.622 -15.208 1.000 14.337 305 LEU AAA N 1
ATOM 4706 C CA . LEU A 1 305 ? 15.175 -1.075 -14.207 1.000 13.732 305 LEU AAA CA 1
ATOM 4707 C C . LEU A 1 305 ? 16.065 -2.216 -14.682 1.000 13.118 305 LEU AAA C 1
ATOM 4708 O O . LEU A 1 305 ? 17.182 -2.356 -14.130 1.000 13.598 305 LEU AAA O 1
ATOM 4724 N N . ALA A 1 306 ? 15.641 -3.085 -15.579 1.000 13.803 306 ALA AAA N 1
ATOM 4725 C CA . ALA A 1 306 ? 16.335 -4.364 -15.822 1.000 14.057 306 ALA AAA CA 1
ATOM 4726 C C . ALA A 1 306 ? 17.825 -4.188 -16.068 1.000 13.244 306 ALA AAA C 1
ATOM 4727 O O . ALA A 1 306 ? 18.625 -4.939 -15.486 1.000 13.483 306 ALA AAA O 1
ATOM 4734 N N . PRO A 1 307 ? 18.302 -3.260 -16.913 1.000 13.637 307 PRO AAA N 1
ATOM 4735 C CA . PRO A 1 307 ? 19.754 -3.178 -17.141 1.000 14.002 307 PRO AAA CA 1
ATOM 4736 C C . PRO A 1 307 ? 20.551 -2.784 -15.893 1.000 11.926 307 PRO AAA C 1
ATOM 4737 O O . PRO A 1 307 ? 21.719 -3.155 -15.761 1.000 12.152 307 PRO AAA O 1
ATOM 4748 N N . TYR A 1 308 ? 19.935 -1.995 -15.023 1.000 12.139 308 TYR AAA N 1
ATOM 4749 C CA . TYR A 1 308 ? 20.573 -1.531 -13.786 1.000 11.617 308 TYR AAA CA 1
ATOM 4750 C C . TYR A 1 308 ? 20.586 -2.635 -12.741 1.000 11.407 308 TYR AAA C 1
ATOM 4751 O O . TYR A 1 308 ? 21.541 -2.737 -11.958 1.000 11.120 308 TYR AAA O 1
ATOM 4769 N N . ILE A 1 309 ? 19.552 -3.471 -12.742 1.000 11.593 309 ILE AAA N 1
ATOM 4770 C CA . ILE A 1 309 ? 19.536 -4.665 -11.895 1.000 11.622 309 ILE AAA CA 1
ATOM 4771 C C . ILE A 1 309 ? 20.681 -5.602 -12.354 1.000 11.246 309 ILE AAA C 1
ATOM 4772 O O . ILE A 1 309 ? 21.448 -6.120 -11.530 1.000 11.257 309 ILE AAA O 1
ATOM 4788 N N . GLN A 1 310 ? 20.816 -5.792 -13.687 1.000 11.473 310 GLN AAA N 1
ATOM 4789 C CA . GLN A 1 310 ? 21.924 -6.638 -14.154 1.000 11.716 310 GLN AAA CA 1
ATOM 4790 C C . GLN A 1 310 ? 23.275 -6.027 -13.776 1.000 10.583 310 GLN AAA C 1
ATOM 4791 O O . GLN A 1 310 ? 24.199 -6.776 -13.423 1.000 11.593 310 GLN AAA O 1
ATOM 4805 N N . GLN A 1 311 ? 23.415 -4.698 -13.827 1.000 11.302 311 GLN AAA N 1
ATOM 4806 C CA . GLN A 1 311 ? 24.713 -4.069 -13.464 1.000 10.706 311 GLN AAA CA 1
ATOM 4807 C C . GLN A 1 311 ? 25.021 -4.356 -11.998 1.000 10.587 311 GLN AAA C 1
ATOM 4808 O O . GLN A 1 311 ? 26.201 -4.586 -11.672 1.000 11.316 311 GLN AAA O 1
ATOM 4822 N N . ALA A 1 312 ? 24.000 -4.358 -11.127 1.000 10.462 312 ALA AAA N 1
ATOM 4823 C CA . ALA A 1 312 ? 24.236 -4.692 -9.721 1.000 10.474 312 ALA AAA CA 1
ATOM 4824 C C . ALA A 1 312 ? 24.609 -6.162 -9.538 1.000 10.718 312 ALA AAA C 1
ATOM 4825 O O . ALA A 1 312 ? 25.462 -6.476 -8.705 1.000 11.186 312 ALA AAA O 1
ATOM 4832 N N . ILE A 1 313 ? 23.982 -7.075 -10.304 1.000 10.927 313 ILE AAA N 1
ATOM 4833 C CA . ILE A 1 313 ? 24.429 -8.479 -10.308 1.000 11.382 313 ILE AAA CA 1
ATOM 4834 C C . ILE A 1 313 ? 25.889 -8.595 -10.737 1.000 11.630 313 ILE AAA C 1
ATOM 4835 O O . ILE A 1 313 ? 26.678 -9.321 -10.104 1.000 12.131 313 ILE AAA O 1
ATOM 4851 N N . ASP A 1 314 ? 26.255 -7.877 -11.802 1.000 11.038 314 ASP AAA N 1
ATOM 4852 C CA . ASP A 1 314 ? 27.641 -7.879 -12.283 1.000 11.287 314 ASP AAA CA 1
ATOM 4853 C C . ASP A 1 314 ? 28.593 -7.413 -11.185 1.000 11.252 314 ASP AAA C 1
ATOM 4854 O O . ASP A 1 314 ? 29.648 -8.028 -10.973 1.000 11.067 314 ASP AAA O 1
ATOM 4863 N N . GLN A 1 315 ? 28.233 -6.331 -10.491 1.000 10.939 315 GLN AAA N 1
ATOM 4864 C CA . GLN A 1 315 ? 29.060 -5.805 -9.392 1.000 11.002 315 GLN AAA CA 1
ATOM 4865 C C . GLN A 1 315 ? 29.320 -6.860 -8.313 1.000 10.679 315 GLN AAA C 1
ATOM 4866 O O . GLN A 1 315 ? 30.435 -7.035 -7.855 1.000 11.336 315 GLN AAA O 1
ATOM 4880 N N . ILE A 1 316 ? 28.251 -7.539 -7.926 1.000 11.167 316 ILE AAA N 1
ATOM 4881 C CA . ILE A 1 316 ? 28.372 -8.586 -6.900 1.000 10.864 316 ILE AAA CA 1
ATOM 4882 C C . ILE A 1 316 ? 29.190 -9.772 -7.427 1.000 11.248 316 ILE AAA C 1
ATOM 4883 O O . ILE A 1 316 ? 30.068 -10.303 -6.710 1.000 11.462 316 ILE AAA O 1
ATOM 4899 N N . ASN A 1 317 ? 28.974 -10.161 -8.682 1.000 10.702 317 ASN AAA N 1
ATOM 4900 C CA . ASN A 1 317 ? 29.787 -11.253 -9.254 1.000 11.781 317 ASN AAA CA 1
ATOM 4901 C C . ASN A 1 317 ? 31.262 -10.890 -9.287 1.000 11.011 317 ASN AAA C 1
ATOM 4902 O O . ASN A 1 317 ? 32.111 -11.759 -9.097 1.000 12.219 317 ASN AAA O 1
ATOM 4913 N N . PHE A 1 318 ? 31.621 -9.641 -9.534 1.000 11.174 318 PHE AAA N 1
ATOM 4914 C CA . PHE A 1 318 ? 33.023 -9.238 -9.472 1.000 11.266 318 PHE AAA CA 1
ATOM 4915 C C . PHE A 1 318 ? 33.577 -9.613 -8.088 1.000 11.554 318 PHE AAA C 1
ATOM 4916 O O . PHE A 1 318 ? 34.742 -10.060 -7.983 1.000 12.198 318 PHE AAA O 1
ATOM 4933 N N . VAL A 1 319 ? 32.837 -9.357 -7.024 1.000 10.969 319 VAL AAA N 1
ATOM 4934 C CA . VAL A 1 319 ? 33.286 -9.575 -5.633 1.000 11.499 319 VAL AAA CA 1
ATOM 4935 C C . VAL A 1 319 ? 33.410 -11.062 -5.337 1.000 11.819 319 VAL AAA C 1
ATOM 4936 O O . VAL A 1 319 ? 34.437 -11.500 -4.765 1.000 12.629 319 VAL AAA O 1
ATOM 4949 N N . ILE A 1 320 ? 32.351 -11.852 -5.642 1.000 12.494 320 ILE AAA N 1
ATOM 4950 C CA . ILE A 1 320 ? 32.203 -13.225 -5.087 1.000 13.363 320 ILE AAA CA 1
ATOM 4951 C C . ILE A 1 320 ? 32.056 -14.328 -6.127 1.000 13.883 320 ILE AAA C 1
ATOM 4952 O O . ILE A 1 320 ? 32.061 -15.501 -5.738 1.000 15.649 320 ILE AAA O 1
ATOM 4968 N N . GLY A 1 321 ? 31.841 -13.991 -7.391 1.000 13.586 321 GLY AAA N 1
ATOM 4969 C CA . GLY A 1 321 ? 31.432 -15.065 -8.322 1.000 13.640 321 GLY AAA CA 1
ATOM 4970 C C . GLY A 1 321 ? 32.567 -16.007 -8.642 1.000 14.723 321 GLY AAA C 1
ATOM 4971 O O . GLY A 1 321 ? 33.739 -15.640 -8.570 1.000 15.078 321 GLY AAA O 1
ATOM 4975 N N . ASP A 1 322 ? 32.204 -17.194 -9.076 1.000 15.727 322 ASP AAA N 1
ATOM 4976 C CA . ASP A 1 322 ? 33.157 -18.171 -9.646 1.000 16.683 322 ASP AAA CA 1
ATOM 4977 C C . ASP A 1 322 ? 33.651 -17.616 -10.966 1.000 18.085 322 ASP AAA C 1
ATOM 4978 O O . ASP A 1 322 ? 32.833 -17.354 -11.851 1.000 16.819 322 ASP AAA O 1
ATOM 4987 N N . PRO A 1 323 ? 34.969 -17.475 -11.146 1.000 16.657 323 PRO AAA N 1
ATOM 4988 C CA . PRO A 1 323 ? 35.496 -16.962 -12.416 1.000 16.250 323 PRO AAA CA 1
ATOM 4989 C C . PRO A 1 323 ? 35.069 -17.710 -13.667 1.000 18.567 323 PRO AAA C 1
ATOM 4990 O O . PRO A 1 323 ? 35.048 -17.102 -14.751 1.000 19.376 323 PRO AAA O 1
ATOM 5001 N N . ALA A 1 324 ? 34.732 -18.984 -13.514 1.000 17.795 324 ALA AAA N 1
ATOM 5002 C CA . ALA A 1 324 ? 34.345 -19.795 -14.675 1.000 19.542 324 ALA AAA CA 1
ATOM 5003 C C . ALA A 1 324 ? 32.919 -19.456 -15.127 1.000 18.934 324 ALA AAA C 1
ATOM 5004 O O . ALA A 1 324 ? 32.506 -19.984 -16.186 1.000 22.224 324 ALA AAA O 1
ATOM 5011 N N . LYS A 1 325 ? 32.136 -18.707 -14.344 1.000 18.183 325 LYS AAA N 1
ATOM 5012 C CA . LYS A 1 325 ? 30.672 -18.606 -14.555 1.000 18.097 325 LYS AAA CA 1
ATOM 5013 C C . LYS A 1 325 ? 30.205 -17.221 -14.956 1.000 17.466 325 LYS AAA C 1
ATOM 5014 O O . LYS A 1 325 ? 29.024 -17.102 -15.266 1.000 18.684 325 LYS AAA O 1
ATOM 5026 N N . SER A 1 326 ? 31.029 -16.195 -14.876 1.000 15.391 326 SER AAA N 1
ATOM 5027 C CA . SER A 1 326 ? 30.612 -14.861 -15.293 1.000 14.636 326 SER AAA CA 1
ATOM 5028 C C . SER A 1 326 ? 31.819 -14.066 -15.753 1.000 13.944 326 SER AAA C 1
ATOM 5029 O O . SER A 1 326 ? 32.929 -14.264 -15.258 1.000 13.914 326 SER AAA O 1
ATOM 5037 N N . ALA A 1 327 ? 31.573 -13.085 -16.602 1.000 14.019 327 ALA AAA N 1
ATOM 5038 C CA . ALA A 1 327 ? 32.624 -12.174 -17.044 1.000 13.606 327 ALA AAA CA 1
ATOM 5039 C C . ALA A 1 327 ? 33.170 -11.325 -15.889 1.000 13.163 327 ALA AAA C 1
ATOM 5040 O O . ALA A 1 327 ? 34.403 -11.160 -15.794 1.000 13.171 327 ALA AAA O 1
ATOM 5047 N N . PRO A 1 328 ? 32.338 -10.738 -15.015 1.000 12.962 328 PRO AAA N 1
ATOM 5048 C CA . PRO A 1 328 ? 32.918 -9.937 -13.932 1.000 12.364 328 PRO AAA CA 1
ATOM 5049 C C . PRO A 1 328 ? 33.824 -10.779 -13.013 1.000 12.450 328 PRO AAA C 1
ATOM 5050 O O . PRO A 1 328 ? 34.863 -10.274 -12.575 1.000 12.871 328 PRO AAA O 1
ATOM 5061 N N . ALA A 1 329 ? 33.423 -12.005 -12.721 1.000 12.990 329 ALA AAA N 1
ATOM 5062 C CA . ALA A 1 329 ? 34.284 -12.850 -11.846 1.000 13.490 329 ALA AAA CA 1
ATOM 5063 C C . ALA A 1 329 ? 35.564 -13.193 -12.605 1.000 13.545 329 ALA AAA C 1
ATOM 5064 O O . ALA A 1 329 ? 36.636 -13.255 -11.988 1.000 13.727 329 ALA AAA O 1
ATOM 5071 N N . ALA A 1 330 ? 35.477 -13.512 -13.887 1.000 13.778 330 ALA AAA N 1
ATOM 5072 C CA . ALA A 1 330 ? 36.700 -13.777 -14.679 1.000 13.774 330 ALA AAA CA 1
ATOM 5073 C C . ALA A 1 330 ? 37.612 -12.578 -14.662 1.000 13.058 330 ALA AAA C 1
ATOM 5074 O O . ALA A 1 330 ? 38.832 -12.722 -14.656 1.000 14.254 330 ALA AAA O 1
ATOM 5081 N N . LEU A 1 331 ? 37.015 -11.382 -14.660 1.000 13.431 331 LEU AAA N 1
ATOM 5082 C CA . LEU A 1 331 ? 37.790 -10.149 -14.638 1.000 13.200 331 LEU AAA CA 1
ATOM 5083 C C . LEU A 1 331 ? 38.548 -10.012 -13.314 1.000 13.019 331 LEU AAA C 1
ATOM 5084 O O . LEU A 1 331 ? 39.741 -9.666 -13.293 1.000 13.798 331 LEU AAA O 1
ATOM 5100 N N . ARG A 1 332 ? 37.892 -10.281 -12.177 1.000 13.581 332 ARG AAA N 1
ATOM 5101 C CA . ARG A 1 332 ? 38.560 -10.269 -10.884 1.000 13.400 332 ARG AAA CA 1
ATOM 5102 C C . ARG A 1 332 ? 39.772 -11.204 -10.940 1.000 13.603 332 ARG AAA C 1
ATOM 5103 O O . ARG A 1 332 ? 40.879 -10.860 -10.460 1.000 13.654 332 ARG AAA O 1
ATOM 5124 N N . ALA A 1 333 ? 39.607 -12.406 -11.443 1.000 13.288 333 ALA AAA N 1
ATOM 5125 C CA . ALA A 1 333 ? 40.714 -13.356 -11.566 1.000 13.668 333 ALA AAA CA 1
ATOM 5126 C C . ALA A 1 333 ? 41.822 -12.745 -12.436 1.000 13.727 333 ALA AAA C 1
ATOM 5127 O O . ALA A 1 333 ? 43.017 -12.912 -12.091 1.000 14.897 333 ALA AAA O 1
ATOM 5134 N N . SER A 1 334 ? 41.480 -12.200 -13.586 1.000 13.731 334 SER AAA N 1
ATOM 5135 C CA . SER A 1 334 ? 42.463 -11.638 -14.516 1.000 14.298 334 SER AAA CA 1
ATOM 5136 C C . SER A 1 334 ? 43.309 -10.537 -13.868 1.000 12.707 334 SER AAA C 1
ATOM 5137 O O . SER A 1 334 ? 44.447 -10.311 -14.292 1.000 15.777 334 SER AAA O 1
ATOM 5145 N N . LEU A 1 335 ? 42.718 -9.836 -12.908 1.000 13.053 335 LEU AAA N 1
ATOM 5146 C CA . LEU A 1 335 ? 43.374 -8.756 -12.174 1.000 12.428 335 LEU AAA CA 1
ATOM 5147 C C . LEU A 1 335 ? 44.132 -9.267 -10.948 1.000 14.162 335 LEU AAA C 1
ATOM 5148 O O . LEU A 1 335 ? 44.650 -8.439 -10.176 1.000 14.675 335 LEU AAA O 1
ATOM 5164 N N . GLY A 1 336 ? 44.288 -10.567 -10.812 1.000 14.139 336 GLY AAA N 1
ATOM 5165 C CA . GLY A 1 336 ? 45.203 -11.131 -9.824 1.000 14.735 336 GLY AAA CA 1
ATOM 5166 C C . GLY A 1 336 ? 44.563 -11.692 -8.578 1.000 15.227 336 GLY AAA C 1
ATOM 5167 O O . GLY A 1 336 ? 45.302 -12.095 -7.682 1.000 16.388 336 GLY AAA O 1
ATOM 5171 N N . HIS A 1 337 ? 43.227 -11.736 -8.502 1.000 15.272 337 HIS AAA N 1
ATOM 5172 C CA . HIS A 1 337 ? 42.558 -12.219 -7.272 1.000 14.756 337 HIS AAA CA 1
ATOM 5173 C C . HIS A 1 337 ? 41.469 -13.225 -7.601 1.000 15.558 337 HIS AAA C 1
ATOM 5174 O O . HIS A 1 337 ? 40.286 -12.957 -7.374 1.000 15.073 337 HIS AAA O 1
ATOM 5189 N N . PRO A 1 338 ? 41.854 -14.421 -8.079 1.000 15.351 338 PRO AAA N 1
ATOM 5190 C CA . PRO A 1 338 ? 40.833 -15.396 -8.411 1.000 15.318 338 PRO AAA CA 1
ATOM 5191 C C . PRO A 1 338 ? 39.943 -15.848 -7.245 1.000 16.392 338 PRO AAA C 1
ATOM 5192 O O . PRO A 1 338 ? 38.816 -16.282 -7.481 1.000 16.453 338 PRO AAA O 1
ATOM 5203 N N . GLU A 1 339 ? 40.453 -15.849 -6.013 1.000 16.766 339 GLU AAA N 1
ATOM 5204 C CA . GLU A 1 339 ? 39.603 -16.254 -4.871 1.000 16.392 339 GLU AAA CA 1
ATOM 5205 C C . GLU A 1 339 ? 38.495 -15.207 -4.712 1.000 15.114 339 GLU AAA C 1
ATOM 5206 O O . GLU A 1 339 ? 38.738 -14.003 -4.851 1.000 15.546 339 GLU AAA O 1
ATOM 5218 N N . PRO A 1 340 ? 37.275 -15.615 -4.334 1.000 15.820 340 PRO AAA N 1
ATOM 5219 C CA . PRO A 1 340 ? 36.239 -14.652 -3.976 1.000 14.348 340 PRO AAA CA 1
ATOM 5220 C C . PRO A 1 340 ? 36.647 -13.864 -2.740 1.000 14.562 340 PRO AAA C 1
ATOM 5221 O O . PRO A 1 340 ? 37.262 -14.438 -1.823 1.000 17.923 340 PRO AAA O 1
ATOM 5232 N N . PHE A 1 341 ? 36.150 -12.659 -2.652 1.000 13.734 341 PHE AAA N 1
ATOM 5233 C CA . PHE A 1 341 ? 36.215 -11.877 -1.400 1.000 13.596 341 PHE AAA CA 1
ATOM 5234 C C . PHE A 1 341 ? 35.007 -12.204 -0.520 1.000 14.865 341 PHE AAA C 1
ATOM 5235 O O . PHE A 1 341 ? 34.016 -12.695 -1.038 1.000 15.967 341 PHE AAA O 1
ATOM 5252 N N . THR A 1 342 ? 35.098 -11.869 0.752 1.000 15.694 342 THR AAA N 1
ATOM 5253 C CA . THR A 1 342 ? 33.966 -11.963 1.669 1.000 15.514 342 THR AAA CA 1
ATOM 5254 C C . THR A 1 342 ? 32.882 -10.942 1.238 1.000 13.434 342 THR AAA C 1
ATOM 5255 O O . THR A 1 342 ? 33.237 -9.765 1.003 1.000 14.338 342 THR AAA O 1
ATOM 5266 N N . LEU A 1 343 ? 31.614 -11.362 1.227 1.000 12.598 343 LEU AAA N 1
ATOM 5267 C CA . LEU A 1 343 ? 30.499 -10.382 1.061 1.000 12.585 343 LEU AAA CA 1
ATOM 5268 C C . LEU A 1 343 ? 29.235 -11.012 1.642 1.000 12.232 343 LEU AAA C 1
ATOM 5269 O O . LEU A 1 343 ? 28.683 -11.940 1.073 1.000 14.487 343 LEU AAA O 1
ATOM 5285 N N . ARG A 1 344 ? 28.768 -10.491 2.772 1.000 11.961 344 ARG AAA N 1
ATOM 5286 C CA . ARG A 1 344 ? 27.585 -10.994 3.455 1.000 12.271 344 ARG AAA CA 1
ATOM 5287 C C . ARG A 1 344 ? 26.418 -10.026 3.386 1.000 11.663 344 ARG AAA C 1
ATOM 5288 O O . ARG A 1 344 ? 25.286 -10.453 3.690 1.000 12.394 344 ARG AAA O 1
ATOM 5309 N N . PHE A 1 345 ? 26.670 -8.750 3.099 1.000 12.048 345 PHE AAA N 1
ATOM 5310 C CA . PHE A 1 345 ? 25.676 -7.669 3.259 1.000 11.361 345 PHE AAA CA 1
ATOM 5311 C C . PHE A 1 345 ? 25.748 -6.747 2.018 1.000 11.256 345 PHE AAA C 1
ATOM 5312 O O . PHE A 1 345 ? 26.826 -6.263 1.698 1.000 11.753 345 PHE AAA O 1
ATOM 5329 N N . VAL A 1 346 ? 24.586 -6.476 1.443 1.000 10.625 346 VAL AAA N 1
ATOM 5330 C CA . VAL A 1 346 ? 24.451 -5.536 0.337 1.000 10.551 346 VAL AAA CA 1
ATOM 5331 C C . VAL A 1 346 ? 23.343 -4.548 0.675 1.000 10.978 346 VAL AAA C 1
ATOM 5332 O O . VAL A 1 346 ? 22.234 -4.983 1.096 1.000 11.675 346 VAL AAA O 1
ATOM 5345 N N . GLU A 1 347 ? 23.638 -3.259 0.507 1.000 10.633 347 GLU AAA N 1
ATOM 5346 C CA . GLU A 1 347 ? 22.650 -2.209 0.782 1.000 10.312 347 GLU AAA CA 1
ATOM 5347 C C . GLU A 1 347 ? 22.041 -1.731 -0.536 1.000 10.781 347 GLU AAA C 1
ATOM 5348 O O . GLU A 1 347 ? 22.765 -1.463 -1.511 1.000 10.890 347 GLU AAA O 1
ATOM 5360 N N . VAL A 1 348 ? 20.704 -1.628 -0.570 1.000 10.246 348 VAL AAA N 1
ATOM 5361 C CA . VAL A 1 348 ? 19.993 -1.352 -1.832 1.000 10.890 348 VAL AAA CA 1
ATOM 5362 C C . VAL A 1 348 ? 19.717 0.155 -1.873 1.000 10.751 348 VAL AAA C 1
ATOM 5363 O O . VAL A 1 348 ? 18.721 0.647 -1.282 1.000 11.180 348 VAL AAA O 1
ATOM 5376 N N . GLY A 1 349 ? 20.579 0.902 -2.561 1.000 10.016 349 GLY AAA N 1
ATOM 5377 C CA . GLY A 1 349 ? 20.423 2.352 -2.649 1.000 10.474 349 GLY AAA CA 1
ATOM 5378 C C . GLY A 1 349 ? 21.079 3.084 -1.477 1.000 10.044 349 GLY AAA C 1
ATOM 5379 O O . GLY A 1 349 ? 21.878 2.498 -0.730 1.000 10.828 349 GLY AAA O 1
ATOM 5383 N N . ASN A 1 350 ? 20.741 4.363 -1.375 1.000 10.735 350 ASN AAA N 1
ATOM 5384 C CA . ASN A 1 350 ? 21.167 5.198 -0.227 1.000 10.519 350 ASN AAA CA 1
ATOM 5385 C C . ASN A 1 350 ? 20.009 6.138 0.076 1.000 10.766 350 ASN AAA C 1
ATOM 5386 O O . ASN A 1 350 ? 19.509 6.864 -0.807 1.000 11.183 350 ASN AAA O 1
ATOM 5397 N N . GLU A 1 351 ? 19.589 6.136 1.360 1.000 10.686 351 GLU AAA N 1
ATOM 5398 C CA . GLU A 1 351 ? 18.610 7.156 1.826 1.000 11.329 351 GLU AAA CA 1
ATOM 5399 C C . GLU A 1 351 ? 17.416 7.217 0.875 1.000 10.980 351 GLU AAA C 1
ATOM 5400 O O . GLU A 1 351 ? 16.934 8.307 0.523 1.000 11.907 351 GLU AAA O 1
ATOM 5412 N N . ASP A 1 352 ? 16.802 6.050 0.624 1.000 11.425 352 ASP AAA N 1
ATOM 5413 C CA . ASP A 1 352 ? 15.616 6.014 -0.265 1.000 11.950 352 ASP AAA CA 1
ATOM 5414 C C . ASP A 1 352 ? 14.356 6.487 0.461 1.000 12.072 352 ASP AAA C 1
ATOM 5415 O O . ASP A 1 352 ? 13.323 6.600 -0.176 1.000 11.654 352 ASP AAA O 1
ATOM 5424 N N . PHE A 1 353 ? 14.468 6.830 1.776 1.000 12.225 353 PHE AAA N 1
ATOM 5425 C CA . PHE A 1 353 ? 13.375 7.571 2.405 1.000 12.595 353 PHE AAA CA 1
ATOM 5426 C C . PHE A 1 353 ? 13.079 8.866 1.692 1.000 13.260 353 PHE AAA C 1
ATOM 5427 O O . PHE A 1 353 ? 11.970 9.411 1.818 1.000 13.951 353 PHE AAA O 1
ATOM 5444 N N . PHE A 1 354 ? 14.040 9.431 0.944 1.000 13.873 354 PHE AAA N 1
ATOM 5445 C CA . PHE A 1 354 ? 13.768 10.647 0.155 1.000 13.423 354 PHE AAA CA 1
ATOM 5446 C C . PHE A 1 354 ? 13.017 10.370 -1.150 1.000 12.896 354 PHE AAA C 1
ATOM 5447 O O . PHE A 1 354 ? 12.533 11.306 -1.791 1.000 13.912 354 PHE AAA O 1
ATOM 5464 N N . ALA A 1 355 ? 12.918 9.080 -1.534 1.000 12.472 355 ALA AAA N 1
ATOM 5465 C CA . ALA A 1 355 ? 12.268 8.632 -2.793 1.000 13.481 355 ALA AAA CA 1
ATOM 5466 C C . ALA A 1 355 ? 11.384 7.427 -2.490 1.000 12.582 355 ALA AAA C 1
ATOM 5467 O O . ALA A 1 355 ? 11.447 6.402 -3.159 1.000 12.215 355 ALA AAA O 1
ATOM 5474 N N . ALA A 1 356 ? 10.579 7.564 -1.432 1.000 12.556 356 ALA AAA N 1
ATOM 5475 C CA . ALA A 1 356 ? 9.787 6.430 -0.945 1.000 12.847 356 ALA AAA CA 1
ATOM 5476 C C . ALA A 1 356 ? 8.594 6.090 -1.810 1.000 12.862 356 ALA AAA C 1
ATOM 5477 O O . ALA A 1 356 ? 8.012 5.008 -1.638 1.000 13.627 356 ALA AAA O 1
ATOM 5484 N N . GLY A 1 357 ? 8.189 7.004 -2.705 1.000 13.083 357 GLY AAA N 1
ATOM 5485 C CA . GLY A 1 357 ? 7.116 6.676 -3.656 1.000 13.241 357 GLY AAA CA 1
ATOM 5486 C C . GLY A 1 357 ? 7.504 5.616 -4.637 1.000 12.826 357 GLY AAA C 1
ATOM 5487 O O . GLY A 1 357 ? 6.632 4.794 -4.990 1.000 15.751 357 GLY AAA O 1
ATOM 5491 N N . SER A 1 358 ? 8.750 5.549 -5.042 1.000 12.810 358 SER AAA N 1
ATOM 5492 C CA . SER A 1 358 ? 9.241 4.518 -5.987 1.000 12.468 358 SER AAA CA 1
ATOM 5493 C C . SER A 1 358 ? 10.000 3.388 -5.312 1.000 11.402 358 SER AAA C 1
ATOM 5494 O O . SER A 1 358 ? 10.181 2.348 -5.945 1.000 12.563 358 SER AAA O 1
ATOM 5502 N N . TYR A 1 359 ? 10.505 3.599 -4.108 1.000 11.656 359 TYR AAA N 1
ATOM 5503 C CA . TYR A 1 359 ? 11.342 2.536 -3.522 1.000 11.701 359 TYR AAA CA 1
ATOM 5504 C C . TYR A 1 359 ? 10.601 1.215 -3.438 1.000 11.357 359 TYR AAA C 1
ATOM 5505 O O . TYR A 1 359 ? 11.248 0.172 -3.619 1.000 11.855 359 TYR AAA O 1
ATOM 5523 N N . PRO A 1 360 ? 9.275 1.128 -3.153 1.000 12.426 360 PRO AAA N 1
ATOM 5524 C CA . PRO A 1 360 ? 8.682 -0.204 -3.090 1.000 12.897 360 PRO AAA CA 1
ATOM 5525 C C . PRO A 1 360 ? 8.923 -1.064 -4.341 1.000 11.839 360 PRO AAA C 1
ATOM 5526 O O . PRO A 1 360 ? 9.311 -2.219 -4.223 1.000 12.471 360 PRO AAA O 1
ATOM 5537 N N . TYR A 1 361 ? 8.749 -0.515 -5.535 1.000 12.924 361 TYR AAA N 1
ATOM 5538 C CA . TYR A 1 361 ? 8.983 -1.315 -6.743 1.000 12.807 361 TYR AAA CA 1
ATOM 5539 C C . TYR A 1 361 ? 10.474 -1.474 -7.011 1.000 11.907 361 TYR AAA C 1
ATOM 5540 O O . TYR A 1 361 ? 10.895 -2.478 -7.570 1.000 12.809 361 TYR AAA O 1
ATOM 5558 N N . ARG A 1 362 ? 11.274 -0.450 -6.692 1.000 11.316 362 ARG AAA N 1
ATOM 5559 C CA . ARG A 1 362 ? 12.718 -0.561 -6.902 1.000 11.283 362 ARG AAA CA 1
ATOM 5560 C C . ARG A 1 362 ? 13.321 -1.657 -5.977 1.000 11.032 362 ARG AAA C 1
ATOM 5561 O O . ARG A 1 362 ? 14.038 -2.560 -6.465 1.000 11.541 362 ARG AAA O 1
ATOM 5582 N N . TRP A 1 363 ? 13.033 -1.552 -4.694 1.000 11.356 363 TRP AAA N 1
ATOM 5583 C CA . TRP A 1 363 ? 13.406 -2.620 -3.747 1.000 11.240 363 TRP AAA CA 1
ATOM 5584 C C . TRP A 1 363 ? 12.857 -3.958 -4.222 1.000 11.066 363 TRP AAA C 1
ATOM 5585 O O . TRP A 1 363 ? 13.598 -4.964 -4.243 1.000 11.915 363 TRP AAA O 1
ATOM 5606 N N . HIS A 1 364 ? 11.575 -4.056 -4.532 1.000 11.823 364 HIS AAA N 1
ATOM 5607 C CA . HIS A 1 364 ? 11.033 -5.367 -4.910 1.000 12.274 364 HIS AAA CA 1
ATOM 5608 C C . HIS A 1 364 ? 11.802 -5.942 -6.093 1.000 11.791 364 HIS AAA C 1
ATOM 5609 O O . HIS A 1 364 ? 12.204 -7.128 -6.056 1.000 12.616 364 HIS AAA O 1
ATOM 5624 N N . ASP A 1 365 ? 11.991 -5.148 -7.122 1.000 12.139 365 ASP AAA N 1
ATOM 5625 C CA . ASP A 1 365 ? 12.559 -5.732 -8.353 1.000 12.078 365 ASP AAA CA 1
ATOM 5626 C C . ASP A 1 365 ? 14.075 -6.017 -8.179 1.000 12.157 365 ASP AAA C 1
ATOM 5627 O O . ASP A 1 365 ? 14.537 -7.059 -8.610 1.000 12.238 365 ASP AAA O 1
ATOM 5636 N N . PHE A 1 366 ? 14.797 -5.102 -7.527 1.000 11.717 366 PHE AAA N 1
ATOM 5637 C CA . PHE A 1 366 ? 16.208 -5.377 -7.253 1.000 10.949 366 PHE AAA CA 1
ATOM 5638 C C . PHE A 1 366 ? 16.358 -6.557 -6.359 1.000 11.152 366 PHE AAA C 1
ATOM 5639 O O . PHE A 1 366 ? 17.169 -7.440 -6.686 1.000 11.870 366 PHE AAA O 1
ATOM 5656 N N . VAL A 1 367 ? 15.699 -6.606 -5.214 1.000 11.252 367 VAL AAA N 1
ATOM 5657 C CA . VAL A 1 367 ? 15.993 -7.678 -4.253 1.000 11.821 367 VAL AAA CA 1
ATOM 5658 C C . VAL A 1 367 ? 15.440 -9.016 -4.775 1.000 11.782 367 VAL AAA C 1
ATOM 5659 O O . VAL A 1 367 ? 16.088 -10.056 -4.579 1.000 12.203 367 VAL AAA O 1
ATOM 5672 N N . THR A 1 368 ? 14.293 -9.030 -5.463 1.000 11.898 368 THR AAA N 1
ATOM 5673 C CA . THR A 1 368 ? 13.814 -10.318 -5.993 1.000 12.821 368 THR AAA CA 1
ATOM 5674 C C . THR A 1 368 ? 14.919 -10.922 -6.900 1.000 12.027 368 THR AAA C 1
ATOM 5675 O O . THR A 1 368 ? 15.258 -12.113 -6.807 1.000 13.138 368 THR AAA O 1
ATOM 5686 N N . ALA A 1 369 ? 15.446 -10.087 -7.813 1.000 12.054 369 ALA AAA N 1
ATOM 5687 C CA . ALA A 1 369 ? 16.493 -10.560 -8.745 1.000 12.396 369 ALA AAA CA 1
ATOM 5688 C C . ALA A 1 369 ? 17.792 -10.912 -8.019 1.000 11.659 369 ALA AAA C 1
ATOM 5689 O O . ALA A 1 369 ? 18.402 -11.970 -8.284 1.000 12.638 369 ALA AAA O 1
ATOM 5696 N N . LEU A 1 370 ? 18.273 -9.984 -7.178 1.000 11.434 370 LEU AAA N 1
ATOM 5697 C CA A LEU A 1 370 ? 19.575 -10.183 -6.553 0.500 12.108 370 LEU AAA CA 1
ATOM 5698 C CA B LEU A 1 370 ? 19.563 -10.160 -6.508 0.500 12.219 370 LEU AAA CA 1
ATOM 5699 C C . LEU A 1 370 ? 19.544 -11.316 -5.519 1.000 11.762 370 LEU AAA C 1
ATOM 5700 O O . LEU A 1 370 ? 20.512 -12.089 -5.430 1.000 12.174 370 LEU AAA O 1
ATOM 5730 N N . GLN A 1 371 ? 18.456 -11.423 -4.746 1.000 12.094 371 GLN AAA N 1
ATOM 5731 C CA . GLN A 1 371 ? 18.398 -12.531 -3.774 1.000 12.807 371 GLN AAA CA 1
ATOM 5732 C C . GLN A 1 371 ? 18.337 -13.881 -4.512 1.000 12.305 371 GLN AAA C 1
ATOM 5733 O O . GLN A 1 371 ? 18.901 -14.850 -4.013 1.000 13.405 371 GLN AAA O 1
ATOM 5747 N N . ALA A 1 372 ? 17.667 -13.947 -5.653 1.000 12.423 372 ALA AAA N 1
ATOM 5748 C CA . ALA A 1 372 ? 17.617 -15.236 -6.383 1.000 13.561 372 ALA AAA CA 1
ATOM 5749 C C . ALA A 1 372 ? 19.011 -15.587 -6.900 1.000 13.051 372 ALA AAA C 1
ATOM 5750 O O . ALA A 1 372 ? 19.383 -16.778 -6.894 1.000 14.356 372 ALA AAA O 1
ATOM 5757 N N . GLN A 1 373 ? 19.804 -14.615 -7.320 1.000 13.044 373 GLN AAA N 1
ATOM 5758 C CA . GLN A 1 373 ? 21.186 -14.898 -7.751 1.000 13.098 373 GLN AAA CA 1
ATOM 5759 C C . GLN A 1 373 ? 22.072 -15.211 -6.561 1.000 13.248 373 GLN AAA C 1
ATOM 5760 O O . GLN A 1 373 ? 22.991 -16.077 -6.698 1.000 15.165 373 GLN AAA O 1
ATOM 5774 N N . PHE A 1 374 ? 21.830 -14.603 -5.447 1.000 12.639 374 PHE AAA N 1
ATOM 5775 C CA . PHE A 1 374 ? 22.705 -14.669 -4.254 1.000 12.766 374 PHE AAA CA 1
ATOM 5776 C C . PHE A 1 374 ? 21.868 -14.940 -2.999 1.000 13.309 374 PHE AAA C 1
ATOM 5777 O O . PHE A 1 374 ? 21.625 -14.057 -2.167 1.000 13.736 374 PHE AAA O 1
ATOM 5794 N N . PRO A 1 375 ? 21.389 -16.183 -2.859 1.000 14.948 375 PRO AAA N 1
ATOM 5795 C CA . PRO A 1 375 ? 20.460 -16.509 -1.744 1.000 15.901 375 PRO AAA CA 1
ATOM 5796 C C . PRO A 1 375 ? 21.106 -16.278 -0.379 1.000 16.620 375 PRO AAA C 1
ATOM 5797 O O . PRO A 1 375 ? 20.430 -16.150 0.624 1.000 17.782 375 PRO AAA O 1
ATOM 5808 N N . GLN A 1 376 ? 22.453 -16.293 -0.329 1.000 15.163 376 GLN AAA N 1
ATOM 5809 C CA . GLN A 1 376 ? 23.233 -16.208 0.931 1.000 17.642 376 GLN AAA CA 1
ATOM 5810 C C . GLN A 1 376 ? 23.491 -14.773 1.383 1.000 17.971 376 GLN AAA C 1
ATOM 5811 O O . GLN A 1 376 ? 23.956 -14.594 2.509 1.000 24.113 376 GLN AAA O 1
ATOM 5825 N N . ILE A 1 377 ? 23.214 -13.747 0.584 1.000 13.994 377 ILE AAA N 1
ATOM 5826 C CA . ILE A 1 377 ? 23.464 -12.335 0.943 1.000 13.267 377 ILE AAA CA 1
ATOM 5827 C C . ILE A 1 377 ? 22.287 -11.737 1.702 1.000 12.507 377 ILE AAA C 1
ATOM 5828 O O . ILE A 1 377 ? 21.151 -12.062 1.397 1.000 13.218 377 ILE AAA O 1
ATOM 5844 N N . ARG A 1 378 ? 22.565 -10.936 2.719 1.000 12.152 378 ARG AAA N 1
ATOM 5845 C CA . ARG A 1 378 ? 21.517 -10.216 3.429 1.000 12.265 378 ARG AAA CA 1
ATOM 5846 C C . ARG A 1 378 ? 21.385 -8.809 2.849 1.000 11.754 378 ARG AAA C 1
ATOM 5847 O O . ARG A 1 378 ? 22.344 -8.036 2.844 1.000 12.320 378 ARG AAA O 1
ATOM 5868 N N . PHE A 1 379 ? 20.206 -8.471 2.356 1.000 11.672 379 PHE AAA N 1
ATOM 5869 C CA . PHE A 1 379 ? 19.942 -7.186 1.707 1.000 11.266 379 PHE AAA CA 1
ATOM 5870 C C . PHE A 1 379 ? 19.359 -6.188 2.686 1.000 11.663 379 PHE AAA C 1
ATOM 5871 O O . PHE A 1 379 ? 18.391 -6.480 3.415 1.000 12.563 379 PHE AAA O 1
ATOM 5888 N N . ILE A 1 380 ? 19.893 -4.968 2.676 1.000 11.012 380 ILE AAA N 1
ATOM 5889 C CA . ILE A 1 380 ? 19.529 -3.909 3.649 1.000 10.955 380 ILE AAA CA 1
ATOM 5890 C C . ILE A 1 380 ? 18.724 -2.823 2.934 1.000 11.391 380 ILE AAA C 1
ATOM 5891 O O . ILE A 1 380 ? 19.198 -2.248 1.929 1.000 11.264 380 ILE AAA O 1
ATOM 5907 N N . ALA A 1 381 ? 17.543 -2.511 3.474 1.000 10.964 381 ALA AAA N 1
ATOM 5908 C CA . ALA A 1 381 ? 16.653 -1.470 2.968 1.000 11.340 381 ALA AAA CA 1
ATOM 5909 C C . ALA A 1 381 ? 17.047 -0.103 3.558 1.000 10.935 381 ALA AAA C 1
ATOM 5910 O O . ALA A 1 381 ? 17.519 -0.027 4.709 1.000 11.866 381 ALA AAA O 1
ATOM 5917 N N . THR A 1 382 ? 16.729 0.958 2.800 1.000 10.683 382 THR AAA N 1
ATOM 5918 C CA . THR A 1 382 ? 17.183 2.284 3.178 1.000 10.623 382 THR AAA CA 1
ATOM 5919 C C . THR A 1 382 ? 16.062 3.284 3.411 1.000 11.497 382 THR AAA C 1
ATOM 5920 O O . THR A 1 382 ? 16.332 4.441 3.787 1.000 12.343 382 THR AAA O 1
ATOM 5931 N N . THR A 1 383 ? 14.801 2.905 3.174 1.000 11.807 383 THR AAA N 1
ATOM 5932 C CA . THR A 1 383 ? 13.682 3.718 3.586 1.000 12.457 383 THR AAA CA 1
ATOM 5933 C C . THR A 1 383 ? 13.584 3.725 5.138 1.000 12.551 383 THR AAA C 1
ATOM 5934 O O . THR A 1 383 ? 14.230 2.907 5.809 1.000 13.341 383 THR AAA O 1
ATOM 5945 N N . ASN A 1 384 ? 12.727 4.608 5.644 1.000 13.256 384 ASN AAA N 1
ATOM 5946 C CA . ASN A 1 384 ? 12.445 4.580 7.091 1.000 13.935 384 ASN AAA CA 1
ATOM 5947 C C . ASN A 1 384 ? 11.811 3.230 7.421 1.000 14.591 384 ASN AAA C 1
ATOM 5948 O O . ASN A 1 384 ? 10.996 2.667 6.606 1.000 15.606 384 ASN AAA O 1
ATOM 5959 N N . ALA A 1 385 ? 12.116 2.702 8.570 1.000 15.237 385 ALA AAA N 1
ATOM 5960 C CA . ALA A 1 385 ? 11.691 1.334 8.871 1.000 16.332 385 ALA AAA CA 1
ATOM 5961 C C . ALA A 1 385 ? 10.185 1.211 8.786 1.000 16.971 385 ALA AAA C 1
ATOM 5962 O O . ALA A 1 385 ? 9.463 1.946 9.456 1.000 18.150 385 ALA AAA O 1
ATOM 5969 N N . TRP A 1 386 ? 9.734 0.280 7.959 1.000 16.373 386 TRP AAA N 1
ATOM 5970 C CA . TRP A 1 386 ? 8.340 -0.201 7.885 1.000 16.219 386 TRP AAA CA 1
ATOM 5971 C C . TRP A 1 386 ? 7.356 0.764 7.243 1.000 16.657 386 TRP AAA C 1
ATOM 5972 O O . TRP A 1 386 ? 6.166 0.418 7.162 1.000 16.921 386 TRP AAA O 1
ATOM 5993 N N . ASN A 1 387 ? 7.802 1.900 6.763 1.000 15.547 387 ASN AAA N 1
ATOM 5994 C CA . ASN A 1 387 ? 6.912 2.896 6.130 1.000 15.288 387 ASN AAA CA 1
ATOM 5995 C C . ASN A 1 387 ? 7.686 3.553 5.004 1.000 14.887 387 ASN AAA C 1
ATOM 5996 O O . ASN A 1 387 ? 8.519 4.426 5.248 1.000 15.945 387 ASN AAA O 1
ATOM 6007 N N . PRO A 1 388 ? 7.523 3.107 3.731 1.000 15.387 388 PRO AAA N 1
ATOM 6008 C CA . PRO A 1 388 ? 6.451 2.245 3.271 1.000 15.761 388 PRO AAA CA 1
ATOM 6009 C C . PRO A 1 388 ? 6.748 0.790 3.535 1.000 15.448 388 PRO AAA C 1
ATOM 6010 O O . PRO A 1 388 ? 7.878 0.371 3.758 1.000 15.437 388 PRO AAA O 1
ATOM 6021 N N . VAL A 1 389 ? 5.713 -0.009 3.405 1.000 17.844 389 VAL AAA N 1
ATOM 6022 C CA . VAL A 1 389 ? 5.814 -1.456 3.588 1.000 16.507 389 VAL AAA CA 1
ATOM 6023 C C . VAL A 1 389 ? 6.416 -2.106 2.336 1.000 15.680 389 VAL AAA C 1
ATOM 6024 O O . VAL A 1 389 ? 5.938 -1.895 1.243 1.000 17.805 389 VAL AAA O 1
ATOM 6037 N N . LEU A 1 390 ? 7.535 -2.800 2.501 1.000 14.712 390 LEU AAA N 1
ATOM 6038 C CA . LEU A 1 390 ? 8.294 -3.398 1.410 1.000 14.114 390 LEU AAA CA 1
ATOM 6039 C C . LEU A 1 390 ? 8.053 -4.885 1.228 1.000 14.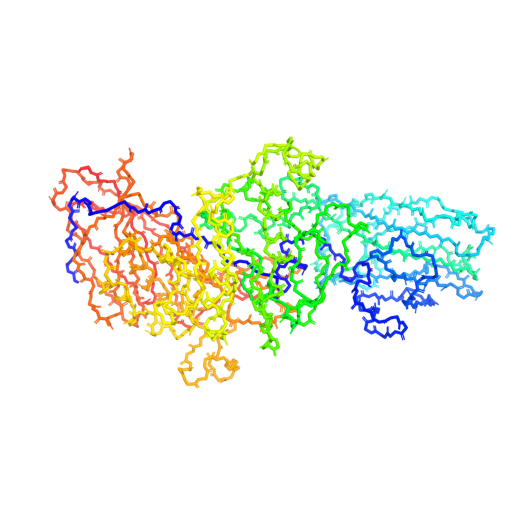700 390 LEU AAA 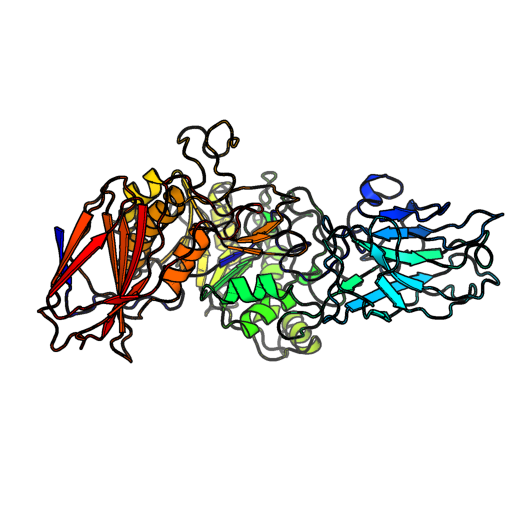C 1
ATOM 6040 O O . LEU A 1 390 ? 7.809 -5.582 2.208 1.000 15.737 390 LEU AAA O 1
ATOM 6056 N N . SER A 1 391 ? 8.169 -5.338 -0.017 1.000 14.023 391 SER AAA N 1
ATOM 6057 C CA . SER A 1 391 ? 8.106 -6.754 -0.389 1.000 15.145 391 SER AAA CA 1
ATOM 6058 C C . SER A 1 391 ? 9.280 -7.010 -1.322 1.000 14.430 391 SER AAA C 1
ATOM 6059 O O . SER A 1 391 ? 9.440 -6.310 -2.324 1.000 15.434 391 SER AAA O 1
ATOM 6067 N N . PRO A 1 392 ? 10.136 -8.024 -1.080 1.000 14.010 392 PRO AAA N 1
ATOM 6068 C CA . PRO A 1 392 ? 10.090 -8.912 0.087 1.000 14.335 392 PRO AAA CA 1
ATOM 6069 C C . PRO A 1 392 ? 10.348 -8.164 1.401 1.000 15.112 392 PRO AAA C 1
ATOM 6070 O O . PRO A 1 392 ? 10.873 -7.059 1.446 1.000 14.317 392 PRO AAA O 1
ATOM 6081 N N . VAL A 1 393 ? 9.956 -8.803 2.492 1.000 16.203 393 VAL AAA N 1
ATOM 6082 C CA . VAL A 1 393 ? 10.166 -8.250 3.856 1.000 16.070 393 VAL AAA CA 1
ATOM 6083 C C . VAL A 1 393 ? 11.656 -8.071 4.059 1.000 14.821 393 VAL AAA C 1
ATOM 6084 O O . VAL A 1 393 ? 12.457 -8.991 3.881 1.000 15.535 393 VAL AAA O 1
ATOM 6097 N N . PRO A 1 394 ? 12.126 -6.828 4.350 1.000 14.040 394 PRO AAA N 1
ATOM 6098 C CA . PRO A 1 394 ? 13.539 -6.611 4.577 1.000 14.285 394 PRO AAA CA 1
ATOM 6099 C C . PRO A 1 394 ? 14.014 -7.349 5.824 1.000 14.246 394 PRO AAA C 1
ATOM 6100 O O . PRO A 1 394 ? 13.412 -7.180 6.886 1.000 17.078 394 PRO AAA O 1
ATOM 6111 N N . GLN A 1 395 ? 15.181 -8.000 5.691 1.000 13.867 395 GLN AAA N 1
ATOM 6112 C CA . GLN A 1 395 ? 15.810 -8.569 6.887 1.000 14.728 395 GLN AAA CA 1
ATOM 6113 C C . GLN A 1 395 ? 16.534 -7.520 7.710 1.000 13.677 395 GLN AAA C 1
ATOM 6114 O O . GLN A 1 395 ? 16.766 -7.784 8.911 1.000 14.752 395 GLN AAA O 1
ATOM 6128 N N . SER A 1 396 ? 16.907 -6.408 7.123 1.000 13.725 396 SER AAA N 1
ATOM 6129 C CA . SER A 1 396 ? 17.627 -5.326 7.813 1.000 12.238 396 SER AAA CA 1
ATOM 6130 C C . SER A 1 396 ? 17.216 -3.975 7.246 1.000 12.953 396 SER AAA C 1
ATOM 6131 O O . SER A 1 396 ? 16.890 -3.859 6.029 1.000 12.466 396 SER AAA O 1
ATOM 6139 N N . TYR A 1 397 ? 17.335 -2.962 8.082 1.000 11.881 397 TYR AAA N 1
ATOM 6140 C CA . TYR A 1 397 ? 17.204 -1.547 7.713 1.000 11.285 397 TYR AAA CA 1
ATOM 6141 C C . TYR A 1 397 ? 18.453 -0.782 8.163 1.000 11.206 397 TYR AAA C 1
ATOM 6142 O O . TYR A 1 397 ? 19.015 -1.091 9.229 1.000 12.297 397 TYR AAA O 1
ATOM 6160 N N . ASP A 1 398 ? 18.837 0.233 7.377 1.000 11.229 398 ASP AAA N 1
ATOM 6161 C CA . ASP A 1 398 ? 19.885 1.194 7.671 1.000 10.728 398 ASP AAA CA 1
ATOM 6162 C C . ASP A 1 398 ? 19.232 2.468 8.207 1.000 11.395 398 ASP AAA C 1
ATOM 6163 O O . ASP A 1 398 ? 18.410 3.090 7.498 1.000 12.091 398 ASP AAA O 1
ATOM 6172 N N . VAL A 1 399 ? 19.568 2.835 9.441 1.000 10.987 399 VAL AAA N 1
ATOM 6173 C CA . VAL A 1 399 ? 19.059 4.043 10.140 1.000 11.609 399 VAL AAA CA 1
ATOM 6174 C C . VAL A 1 399 ? 20.179 5.056 10.243 1.000 11.484 399 VAL AAA C 1
ATOM 6175 O O . VAL A 1 399 ? 21.293 4.728 10.714 1.000 11.967 399 VAL AAA O 1
ATOM 6188 N N . HIS A 1 400 ? 19.915 6.308 9.849 1.000 12.184 400 HIS AAA N 1
ATOM 6189 C CA . HIS A 1 400 ? 20.886 7.410 9.937 1.000 11.895 400 HIS AAA CA 1
ATOM 6190 C C . HIS A 1 400 ? 20.366 8.470 10.894 1.000 12.315 400 HIS AAA C 1
ATOM 6191 O O . HIS A 1 400 ? 19.193 8.812 10.814 1.000 13.623 400 HIS AAA O 1
ATOM 6206 N N . VAL A 1 401 ? 21.232 9.055 11.708 1.000 11.841 401 VAL AAA N 1
ATOM 6207 C CA . VAL A 1 401 ? 20.821 10.220 12.535 1.000 11.920 401 VAL AAA CA 1
ATOM 6208 C C . VAL A 1 401 ? 21.997 11.175 12.752 1.000 11.544 401 VAL AAA C 1
ATOM 6209 O O . VAL A 1 401 ? 23.068 10.758 13.224 1.000 12.128 401 VAL AAA O 1
ATOM 6222 N N . TYR A 1 402 ? 21.750 12.434 12.490 1.000 11.646 402 TYR AAA N 1
ATOM 6223 C CA . TYR A 1 402 ? 22.627 13.564 12.829 1.000 11.515 402 TYR AAA CA 1
ATOM 6224 C C . TYR A 1 402 ? 21.883 14.452 13.788 1.000 11.666 402 TYR AAA C 1
ATOM 6225 O O . TYR A 1 402 ? 20.754 14.878 13.512 1.000 13.139 402 TYR AAA O 1
ATOM 6243 N N . GLN A 1 403 ? 22.481 14.726 14.957 1.000 12.090 403 GLN AAA N 1
ATOM 6244 C CA . GLN A 1 403 ? 21.725 15.366 16.060 1.000 11.730 403 GLN AAA CA 1
ATOM 6245 C C . GLN A 1 403 ? 22.677 16.101 16.986 1.000 11.628 403 GLN AAA C 1
ATOM 6246 O O . GLN A 1 403 ? 23.904 16.183 16.740 1.000 12.402 403 GLN AAA O 1
ATOM 6260 N N . THR A 1 404 ? 22.163 16.644 18.085 1.000 12.052 404 THR AAA N 1
ATOM 6261 C CA . THR A 1 404 ? 22.986 17.320 19.074 1.000 11.974 404 THR AAA CA 1
ATOM 6262 C C . THR A 1 404 ? 23.612 16.297 20.017 1.000 11.903 404 THR AAA C 1
ATOM 6263 O O . THR A 1 404 ? 23.093 15.187 20.208 1.000 12.313 404 THR AAA O 1
ATOM 6274 N N . PRO A 1 405 ? 24.714 16.688 20.701 1.000 11.941 405 PRO AAA N 1
ATOM 6275 C CA . PRO A 1 405 ? 25.247 15.782 21.733 1.000 12.347 405 PRO AAA CA 1
ATOM 6276 C C . PRO A 1 405 ? 24.211 15.332 22.757 1.000 12.755 405 PRO AAA C 1
ATOM 6277 O O . PRO A 1 405 ? 24.182 14.173 23.187 1.000 12.812 405 PRO AAA O 1
ATOM 6288 N N . THR A 1 406 ? 23.361 16.292 23.181 1.000 12.393 406 THR AAA N 1
ATOM 6289 C CA . THR A 1 406 ? 22.335 16.013 24.188 1.000 12.964 406 THR AAA CA 1
ATOM 6290 C C . THR A 1 406 ? 21.328 14.985 23.662 1.000 13.744 406 THR AAA C 1
ATOM 6291 O O . THR A 1 406 ? 20.933 14.086 24.398 1.000 13.638 406 THR AAA O 1
ATOM 6302 N N . TRP A 1 407 ? 20.908 15.166 22.404 1.000 12.414 407 TRP AAA N 1
ATOM 6303 C CA . TRP A 1 407 ? 19.985 14.164 21.847 1.000 12.462 407 TRP AAA CA 1
ATOM 6304 C C . TRP A 1 407 ? 20.563 12.755 21.977 1.000 12.106 407 TRP AAA C 1
ATOM 6305 O O . TRP A 1 407 ? 19.844 11.799 22.285 1.000 12.749 407 TRP AAA O 1
ATOM 6326 N N . PHE A 1 408 ? 21.839 12.581 21.696 1.000 12.082 408 PHE AAA N 1
ATOM 6327 C CA . PHE A 1 408 ? 22.436 11.243 21.716 1.000 12.002 408 PHE AAA CA 1
ATOM 6328 C C . PHE A 1 408 ? 22.341 10.613 23.119 1.000 12.016 408 PHE AAA C 1
ATOM 6329 O O . PHE A 1 408 ? 21.956 9.435 23.220 1.000 13.201 408 PHE AAA O 1
ATOM 6346 N N . TYR A 1 409 ? 22.658 11.340 24.201 1.000 12.458 409 TYR AAA N 1
ATOM 6347 C CA . TYR A 1 409 ? 22.509 10.695 25.521 1.000 12.581 409 TYR AAA CA 1
ATOM 6348 C C . TYR A 1 409 ? 21.039 10.494 25.866 1.000 12.630 409 TYR AAA C 1
ATOM 6349 O O . TYR A 1 409 ? 20.687 9.517 26.507 1.000 14.507 409 TYR AAA O 1
ATOM 6367 N N . GLN A 1 410 ? 20.176 11.424 25.464 1.000 12.930 410 GLN AAA N 1
ATOM 6368 C CA . GLN A 1 410 ? 18.754 11.367 25.734 1.000 14.189 410 GLN AAA CA 1
ATOM 6369 C C . GLN A 1 410 ? 18.102 10.210 24.992 1.000 14.297 410 GLN AAA C 1
ATOM 6370 O O . GLN A 1 410 ? 17.004 9.801 25.389 1.000 16.258 410 GLN AAA O 1
ATOM 6384 N N . ASN A 1 411 ? 18.710 9.699 23.923 1.000 13.981 411 ASN AAA N 1
ATOM 6385 C CA . ASN A 1 411 ? 18.094 8.683 23.064 1.000 13.900 411 ASN AAA CA 1
ATOM 6386 C C . ASN A 1 411 ? 18.886 7.395 23.101 1.000 13.430 411 ASN AAA C 1
ATOM 6387 O O . ASN A 1 411 ? 18.732 6.547 22.206 1.000 14.921 411 ASN AAA O 1
ATOM 6398 N N . ALA A 1 412 ? 19.602 7.117 24.179 1.000 13.228 412 ALA AAA N 1
ATOM 6399 C CA . ALA A 1 412 ? 20.334 5.847 24.364 1.000 13.000 412 ALA AAA CA 1
ATOM 6400 C C . ALA A 1 412 ? 19.395 4.650 24.469 1.000 12.348 412 ALA AAA C 1
ATOM 6401 O O . ALA A 1 412 ? 19.865 3.519 24.289 1.000 13.379 412 ALA AAA O 1
ATOM 6408 N N . PHE A 1 413 ? 18.117 4.856 24.725 1.000 12.710 413 PHE AAA N 1
ATOM 6409 C CA . PHE A 1 413 ? 17.113 3.785 24.729 1.000 13.134 413 PHE AAA CA 1
ATOM 6410 C C . PHE A 1 413 ? 16.358 3.694 23.413 1.000 12.602 413 PHE AAA C 1
ATOM 6411 O O . PHE A 1 413 ? 15.314 3.017 23.353 1.000 13.620 413 PHE AAA O 1
ATOM 6428 N N . TYR A 1 414 ? 16.908 4.232 22.335 1.000 13.241 414 TYR AAA N 1
ATOM 6429 C CA . TYR A 1 414 ? 16.257 4.226 21.014 1.000 14.567 414 TYR AAA CA 1
ATOM 6430 C C . TYR A 1 414 ? 15.759 2.824 20.663 1.000 13.093 414 TYR AAA C 1
ATOM 6431 O O . TYR A 1 414 ? 14.629 2.668 20.160 1.000 14.474 414 TYR AAA O 1
ATOM 6449 N N . TYR A 1 415 ? 16.590 1.803 20.831 1.000 12.735 415 TYR AAA N 1
ATOM 6450 C CA . TYR A 1 415 ? 16.274 0.433 20.370 1.000 12.887 415 TYR AAA CA 1
ATOM 6451 C C . TYR A 1 415 ? 15.612 -0.450 21.428 1.000 13.619 415 TYR AAA C 1
ATOM 6452 O O . TYR A 1 415 ? 15.137 -1.555 21.088 1.000 14.126 415 TYR AAA O 1
ATOM 6470 N N . ASP A 1 416 ? 15.540 -0.007 22.685 1.000 13.392 416 ASP AAA N 1
ATOM 6471 C CA . ASP A 1 416 ? 15.045 -0.918 23.746 1.000 14.137 416 ASP AAA CA 1
ATOM 6472 C C . ASP A 1 416 ? 13.602 -1.361 23.498 1.000 15.301 416 ASP AAA C 1
ATOM 6473 O O . ASP A 1 416 ? 13.286 -2.502 23.896 1.000 17.000 416 ASP AAA O 1
ATOM 6482 N N . GLY A 1 417 ? 12.753 -0.475 22.998 1.000 15.621 417 GLY AAA N 1
ATOM 6483 C CA . GLY A 1 417 ? 11.355 -0.808 22.793 1.000 16.872 417 GLY AAA CA 1
ATOM 6484 C C . GLY A 1 417 ? 11.062 -1.424 21.446 1.000 18.144 417 GLY AAA C 1
ATOM 6485 O O . GLY A 1 417 ? 9.855 -1.693 21.180 1.000 19.060 417 GLY AAA O 1
ATOM 6489 N N . PHE A 1 418 ? 12.066 -1.638 20.587 1.000 15.020 418 PHE AAA N 1
ATOM 6490 C CA . PHE A 1 418 ? 11.799 -2.257 19.293 1.000 15.438 418 PHE AAA CA 1
ATOM 6491 C C . PHE A 1 418 ? 11.375 -3.689 19.484 1.000 15.616 418 PHE AAA C 1
ATOM 6492 O O . PHE A 1 418 ? 11.813 -4.404 20.420 1.000 16.692 418 PHE AAA O 1
ATOM 6509 N N . GLN A 1 419 ? 10.527 -4.144 18.582 1.000 16.437 419 GLN AAA N 1
ATOM 6510 C CA . GLN A 1 419 ? 10.190 -5.578 18.559 1.000 16.702 419 GLN AAA CA 1
ATOM 6511 C C . GLN A 1 419 ? 11.398 -6.408 18.149 1.000 16.576 419 GLN AAA C 1
ATOM 6512 O O . GLN A 1 419 ? 12.207 -5.959 17.344 1.000 18.046 419 GLN AAA O 1
ATOM 6526 N N . ARG A 1 420 ? 11.483 -7.608 18.701 1.000 16.851 420 ARG AAA N 1
ATOM 6527 C CA . ARG A 1 420 ? 12.443 -8.679 18.365 1.000 16.522 420 ARG AAA CA 1
ATOM 6528 C C . ARG A 1 420 ? 11.674 -9.645 17.444 1.000 17.756 420 ARG AAA C 1
ATOM 6529 O O . ARG A 1 420 ? 11.042 -10.569 17.933 1.000 21.067 420 ARG AAA O 1
ATOM 6550 N N . ASN A 1 421 ? 11.623 -9.315 16.146 1.000 17.978 421 ASN AAA N 1
ATOM 6551 C CA . ASN A 1 421 ? 10.780 -10.039 15.156 1.000 16.763 421 ASN AAA CA 1
ATOM 6552 C C . ASN A 1 421 ? 11.622 -10.470 13.956 1.000 17.375 421 ASN AAA C 1
ATOM 6553 O O . ASN A 1 421 ? 11.053 -10.647 12.853 1.000 21.083 421 ASN AAA O 1
ATOM 6563 N N . GLY A 1 422 ? 12.948 -10.633 14.164 1.000 19.050 422 GLY AAA N 1
ATOM 6564 C CA . GLY A 1 422 ? 13.827 -11.146 13.114 1.000 21.645 422 GLY AAA CA 1
ATOM 6565 C C . GLY A 1 422 ? 14.524 -10.073 12.302 1.000 18.801 422 GLY AAA C 1
ATOM 6566 O O . GLY A 1 422 ? 15.364 -10.440 11.469 1.000 23.562 422 GLY AAA O 1
ATOM 6570 N N . THR A 1 423 ? 14.132 -8.845 12.485 1.000 16.761 423 THR AAA N 1
ATOM 6571 C CA . THR A 1 423 ? 14.745 -7.743 11.761 1.000 16.325 423 THR AAA CA 1
ATOM 6572 C C . THR A 1 423 ? 16.002 -7.292 12.497 1.000 15.372 423 THR AAA C 1
ATOM 6573 O O . THR A 1 423 ? 15.984 -7.197 13.713 1.000 18.032 423 THR AAA O 1
ATOM 6584 N N . THR A 1 424 ? 17.069 -7.013 11.778 1.000 13.877 424 THR AAA N 1
ATOM 6585 C CA . THR A 1 424 ? 18.234 -6.397 12.374 1.000 13.593 424 THR AAA CA 1
ATOM 6586 C C . THR A 1 424 ? 18.427 -4.993 11.793 1.000 12.666 424 THR AAA C 1
ATOM 6587 O O . THR A 1 424 ? 17.978 -4.679 10.700 1.000 13.680 424 THR AAA O 1
ATOM 6598 N N . TYR A 1 425 ? 19.147 -4.175 12.543 1.000 12.040 425 TYR AAA N 1
ATOM 6599 C CA . TYR A 1 425 ? 19.285 -2.742 12.283 1.000 11.627 425 TYR AAA CA 1
ATOM 6600 C C . TYR A 1 425 ? 20.743 -2.357 12.186 1.000 11.850 425 TYR AAA C 1
ATOM 6601 O O . TYR A 1 425 ? 21.567 -2.774 13.043 1.000 12.210 425 TYR AAA O 1
ATOM 6619 N N . PHE A 1 426 ? 21.044 -1.573 11.185 1.000 11.025 426 PHE AAA N 1
ATOM 6620 C CA . PHE A 1 426 ? 22.397 -1.037 10.926 1.000 11.205 426 PHE AAA CA 1
ATOM 6621 C C . PHE A 1 426 ? 22.310 0.468 11.159 1.000 11.114 426 PHE AAA C 1
ATOM 6622 O O . PHE A 1 426 ? 21.548 1.162 10.472 1.000 11.498 426 PHE AAA O 1
ATOM 6639 N N . GLU A 1 427 ? 23.043 1.009 12.145 1.000 10.890 427 GLU AAA N 1
ATOM 6640 C CA . GLU A 1 427 ? 23.118 2.454 12.342 1.000 10.475 427 GLU AAA CA 1
ATOM 6641 C C . GLU A 1 427 ? 24.236 2.958 11.422 1.000 10.497 427 GLU AAA C 1
ATOM 6642 O O . GLU A 1 427 ? 25.382 3.167 11.875 1.000 10.958 427 GLU AAA O 1
ATOM 6654 N N . GLY A 1 428 ? 23.922 3.063 10.118 1.000 10.496 428 GLY AAA N 1
ATOM 6655 C CA . GLY A 1 428 ? 24.971 3.221 9.118 1.000 10.884 428 GLY AAA CA 1
ATOM 6656 C C . GLY A 1 428 ? 25.596 4.579 9.033 1.000 10.531 428 GLY AAA C 1
ATOM 6657 O O . GLY A 1 428 ? 26.656 4.740 8.411 1.000 10.861 428 GLY AAA O 1
ATOM 6661 N N . GLU A 1 429 ? 24.926 5.601 9.606 1.000 9.972 429 GLU AAA N 1
ATOM 6662 C CA . GLU A 1 429 ? 25.525 6.925 9.762 1.000 10.744 429 GLU AAA CA 1
ATOM 6663 C C . GLU A 1 429 ? 24.971 7.489 11.072 1.000 11.081 429 GLU AAA C 1
ATOM 6664 O O . GLU A 1 429 ? 23.749 7.606 11.227 1.000 11.466 429 GLU AAA O 1
ATOM 6676 N N . TYR A 1 430 ? 25.864 7.977 11.900 1.000 10.276 430 TYR AAA N 1
ATOM 6677 C CA . TYR A 1 430 ? 25.450 8.801 13.040 1.000 10.475 430 TYR AAA CA 1
ATOM 6678 C C . TYR A 1 430 ? 26.598 9.701 13.431 1.000 10.693 430 TYR AAA C 1
ATOM 6679 O O . TYR A 1 430 ? 27.761 9.339 13.302 1.000 10.820 430 TYR AAA O 1
ATOM 6697 N N . ALA A 1 431 ? 26.237 10.859 14.007 1.000 10.863 431 ALA AAA N 1
ATOM 6698 C CA . ALA A 1 431 ? 27.200 11.767 14.609 1.000 10.934 431 ALA AAA CA 1
ATOM 6699 C C . ALA A 1 431 ? 26.448 12.889 15.312 1.000 10.838 431 ALA AAA C 1
ATOM 6700 O O . ALA A 1 431 ? 25.375 13.338 14.845 1.000 11.266 431 ALA AAA O 1
ATOM 6707 N N . ALA A 1 432 ? 27.031 13.370 16.407 1.000 10.952 432 ALA AAA N 1
ATOM 6708 C CA . ALA A 1 432 ? 26.584 14.633 17.045 1.000 10.983 432 ALA AAA CA 1
ATOM 6709 C C . ALA A 1 432 ? 27.290 15.783 16.344 1.000 11.414 432 ALA AAA C 1
ATOM 6710 O O . ALA A 1 432 ? 28.498 15.915 16.457 1.000 11.712 432 ALA AAA O 1
ATOM 6717 N N . ILE A 1 433 ? 26.531 16.597 15.605 1.000 11.929 433 ILE AAA N 1
ATOM 6718 C CA . ILE A 1 433 ? 27.126 17.536 14.629 1.000 12.343 433 ILE AAA CA 1
ATOM 6719 C C . ILE A 1 433 ? 27.051 18.998 15.045 1.000 12.442 433 ILE AAA C 1
ATOM 6720 O O . ILE A 1 433 ? 27.739 19.796 14.406 1.000 12.399 433 ILE AAA O 1
ATOM 6736 N N . SER A 1 434 ? 26.189 19.364 15.998 1.000 12.644 434 SER AAA N 1
ATOM 6737 C CA . SER A 1 434 ? 25.883 20.754 16.288 1.000 12.503 434 SER AAA CA 1
ATOM 6738 C C . SER A 1 434 ? 25.236 20.808 17.653 1.000 12.289 434 SER AAA C 1
ATOM 6739 O O . SER A 1 434 ? 24.581 19.831 18.055 1.000 13.066 434 SER AAA O 1
ATOM 6747 N N . THR A 1 435 ? 25.350 21.953 18.317 1.000 13.080 435 THR AAA N 1
ATOM 6748 C CA . THR A 1 435 ? 24.571 22.191 19.521 1.000 13.454 435 THR AAA CA 1
ATOM 6749 C C . THR A 1 435 ? 23.258 22.929 19.245 1.000 13.810 435 THR AAA C 1
ATOM 6750 O O . THR A 1 435 ? 22.522 23.190 20.216 1.000 16.088 435 THR AAA O 1
ATOM 6761 N N . ASN A 1 436 ? 22.947 23.236 17.991 1.000 13.350 436 ASN AAA N 1
ATOM 6762 C CA . ASN A 1 436 ? 21.750 24.003 17.639 1.000 13.873 436 ASN AAA CA 1
ATOM 6763 C C . ASN A 1 436 ? 20.664 23.065 17.086 1.000 13.575 436 ASN AAA C 1
ATOM 6764 O O . ASN A 1 436 ? 20.670 22.691 15.915 1.000 14.040 436 ASN AAA O 1
ATOM 6775 N N . ALA A 1 437 ? 19.737 22.679 17.954 1.000 13.279 437 ALA AAA N 1
ATOM 6776 C CA . ALA A 1 437 ? 18.717 21.705 17.603 1.000 13.946 437 ALA AAA CA 1
ATOM 6777 C C . ALA A 1 437 ? 17.886 22.173 16.417 1.000 13.545 437 ALA AAA C 1
ATOM 6778 O O . ALA A 1 437 ? 17.338 21.327 15.677 1.000 15.368 437 ALA AAA O 1
ATOM 6785 N N . ASN A 1 438 ? 17.663 23.456 16.238 1.000 13.717 438 ASN AAA N 1
ATOM 6786 C CA . ASN A 1 438 ? 16.788 23.989 15.184 1.000 14.804 438 ASN AAA CA 1
ATOM 6787 C C . ASN A 1 438 ? 17.526 24.347 13.900 1.000 14.220 438 ASN AAA C 1
ATOM 6788 O O . ASN A 1 438 ? 16.857 24.725 12.920 1.000 14.993 438 ASN AAA O 1
ATOM 6799 N N . ASP A 1 439 ? 18.851 24.201 13.854 1.000 14.652 439 ASP AAA N 1
ATOM 6800 C CA . ASP A 1 439 ? 19.661 24.512 12.631 1.000 15.297 439 ASP AAA CA 1
ATOM 6801 C C . ASP A 1 439 ? 20.880 23.598 12.610 1.000 14.426 439 ASP AAA C 1
ATOM 6802 O O . ASP A 1 439 ? 22.015 24.083 12.567 1.000 16.414 439 ASP AAA O 1
ATOM 6811 N N . LEU A 1 440 ? 20.649 22.326 12.701 1.000 14.300 440 LEU AAA N 1
ATOM 6812 C CA . LEU A 1 440 ? 21.737 21.336 12.872 1.000 13.853 440 LEU AAA CA 1
ATOM 6813 C C . LEU A 1 440 ? 22.751 21.370 11.748 1.000 14.859 440 LEU AAA C 1
ATOM 6814 O O . LEU A 1 440 ? 23.949 21.136 12.005 1.000 15.011 440 LEU AAA O 1
ATOM 6830 N N . PHE A 1 441 ? 22.272 21.712 10.538 1.000 14.632 441 PHE AAA N 1
ATOM 6831 C CA . PHE A 1 441 ? 23.115 21.725 9.335 1.000 15.380 441 PHE AAA CA 1
ATOM 6832 C C . PHE A 1 441 ? 23.642 23.099 9.020 1.000 15.494 441 PHE AAA C 1
ATOM 6833 O O . PHE A 1 441 ? 24.033 23.333 7.875 1.000 17.072 441 PHE AAA O 1
ATOM 6850 N N . GLY A 1 442 ? 23.631 24.005 9.980 1.000 17.043 442 GLY AAA N 1
ATOM 6851 C CA . GLY A 1 442 ? 24.147 25.367 9.808 1.000 18.107 442 GLY AAA CA 1
ATOM 6852 C C . GLY A 1 442 ? 25.626 25.527 9.954 1.000 16.830 442 GLY AAA C 1
ATOM 6853 O O . GLY A 1 442 ? 26.386 24.538 9.836 1.000 17.309 442 GLY AAA O 1
ATOM 6857 N N . THR A 1 443 ? 26.008 26.778 10.191 1.000 18.824 443 THR AAA N 1
ATOM 6858 C CA . THR A 1 443 ? 27.420 27.187 10.252 1.000 23.056 443 THR AAA CA 1
ATOM 6859 C C . THR A 1 443 ? 28.007 26.991 11.650 1.000 19.084 443 THR AAA C 1
ATOM 6860 O O . THR A 1 443 ? 27.226 26.920 12.667 1.000 19.258 443 THR AAA O 1
ATOM 6871 N N . VAL A 1 444 ? 29.320 27.109 11.774 1.000 21.232 444 VAL AAA N 1
ATOM 6872 C CA . VAL A 1 444 ? 30.030 27.106 13.082 1.000 21.381 444 VAL AAA CA 1
ATOM 6873 C C . VAL A 1 444 ? 29.498 28.264 13.927 1.000 23.440 444 VAL AAA C 1
ATOM 6874 O O . VAL A 1 444 ? 29.271 28.076 15.109 1.000 23.638 444 VAL AAA O 1
ATOM 6887 N N . ALA A 1 445 ? 29.274 29.441 13.352 1.000 24.026 445 ALA AAA N 1
ATOM 6888 C CA . ALA A 1 445 ? 28.774 30.573 14.142 1.000 25.408 445 ALA AAA CA 1
ATOM 6889 C C . ALA A 1 445 ? 27.410 30.273 14.755 1.000 25.594 445 ALA AAA C 1
ATOM 6890 O O . ALA A 1 445 ? 27.137 30.812 15.839 1.000 27.859 445 ALA AAA O 1
ATOM 6897 N N . ASP A 1 446 ? 26.618 29.408 14.127 1.000 21.964 446 ASP AAA N 1
ATOM 6898 C CA . ASP A 1 446 ? 25.272 28.994 14.586 1.000 21.714 446 ASP AAA CA 1
ATOM 6899 C C . ASP A 1 446 ? 25.319 27.576 15.187 1.000 20.309 446 ASP AAA C 1
ATOM 6900 O O . ASP A 1 446 ? 24.286 26.892 15.186 1.000 21.680 446 ASP AAA O 1
ATOM 6909 N N . GLY A 1 447 ? 26.445 27.137 15.746 1.000 18.140 447 GLY AAA N 1
ATOM 6910 C CA . GLY A 1 447 ? 26.497 25.964 16.641 1.000 17.051 447 GLY AAA CA 1
ATOM 6911 C C . GLY A 1 447 ? 27.053 24.690 15.993 1.000 15.291 447 GLY AAA C 1
ATOM 6912 O O . GLY A 1 447 ? 27.292 23.708 16.720 1.000 15.103 447 GLY AAA O 1
ATOM 6916 N N . ARG A 1 448 ? 27.342 24.703 14.693 1.000 14.814 448 ARG AAA N 1
ATOM 6917 C CA . ARG A 1 448 ? 27.931 23.515 14.047 1.000 14.467 448 ARG AAA CA 1
ATOM 6918 C C . ARG A 1 448 ? 29.319 23.246 14.585 1.000 13.752 448 ARG AAA C 1
ATOM 6919 O O . ARG A 1 448 ? 30.136 24.163 14.811 1.000 16.094 448 ARG AAA O 1
ATOM 6940 N N . LEU A 1 449 ? 29.630 21.958 14.790 1.000 13.508 449 LEU AAA N 1
ATOM 6941 C CA . LEU A 1 449 ? 30.966 21.591 15.281 1.000 13.510 449 LEU AAA CA 1
ATOM 6942 C C . LEU A 1 449 ? 31.931 21.518 14.103 1.000 13.100 449 LEU AAA C 1
ATOM 6943 O O . LEU A 1 449 ? 31.709 20.729 13.153 1.000 14.303 449 LEU AAA O 1
ATOM 6959 N N . ALA A 1 450 ? 33.018 22.290 14.145 1.000 13.301 450 ALA AAA N 1
ATOM 6960 C CA . ALA A 1 450 ? 34.084 22.214 13.143 1.000 13.032 450 ALA AAA CA 1
ATOM 6961 C C . ALA A 1 450 ? 34.840 20.866 13.243 1.000 12.505 450 ALA AAA C 1
ATOM 6962 O O . ALA A 1 450 ? 35.294 20.371 12.230 1.000 13.145 450 ALA AAA O 1
ATOM 6969 N N . PHE A 1 451 ? 34.988 20.371 14.486 1.000 12.023 451 PHE AAA N 1
ATOM 6970 C CA . PHE A 1 451 ? 35.623 19.091 14.801 1.000 12.095 451 PHE AAA CA 1
ATOM 6971 C C . PHE A 1 451 ? 34.820 18.481 15.941 1.000 12.052 451 PHE AAA C 1
ATOM 6972 O O . PHE A 1 451 ? 34.193 19.200 16.718 1.000 12.789 451 PHE AAA O 1
ATOM 6989 N N . PRO A 1 452 ? 34.861 17.156 16.091 1.000 11.722 452 PRO AAA N 1
ATOM 6990 C CA . PRO A 1 452 ? 34.231 16.544 17.253 1.000 11.930 452 PRO AAA CA 1
ATOM 6991 C C . PRO A 1 452 ? 34.797 17.180 18.536 1.000 12.085 452 PRO AAA C 1
ATOM 6992 O O . PRO A 1 452 ? 35.967 17.592 18.581 1.000 12.627 452 PRO AAA O 1
ATOM 7003 N N . THR A 1 453 ? 33.991 17.212 19.572 1.000 11.966 453 THR AAA N 1
ATOM 7004 C CA . THR A 1 453 ? 34.362 17.745 20.882 1.000 12.876 453 THR AAA CA 1
ATOM 7005 C C . THR A 1 453 ? 34.254 16.631 21.928 1.000 11.651 453 THR AAA C 1
ATOM 7006 O O . THR A 1 453 ? 33.773 15.519 21.688 1.000 12.123 453 THR AAA O 1
ATOM 7017 N N . VAL A 1 454 ? 34.709 16.938 23.131 1.000 12.528 454 VAL AAA N 1
ATOM 7018 C CA . VAL A 1 454 ? 34.501 15.989 24.252 1.000 12.717 454 VAL AAA CA 1
ATOM 7019 C C . VAL A 1 454 ? 32.997 15.795 24.437 1.000 12.498 454 VAL AAA C 1
ATOM 7020 O O . VAL A 1 454 ? 32.505 14.675 24.636 1.000 13.436 454 VAL AAA O 1
ATOM 7033 N N . GLN A 1 455 ? 32.244 16.893 24.403 1.000 13.182 455 GLN AAA N 1
ATOM 7034 C CA . GLN A 1 455 ? 30.783 16.837 24.532 1.000 14.262 455 GLN AAA CA 1
ATOM 7035 C C . GLN A 1 455 ? 30.181 15.888 23.485 1.000 12.415 455 GLN AAA C 1
ATOM 7036 O O . GLN A 1 455 ? 29.269 15.052 23.800 1.000 12.407 455 GLN AAA O 1
ATOM 7050 N N . SER A 1 456 ? 30.572 16.049 22.224 1.000 11.831 456 SER AAA N 1
ATOM 7051 C CA . SER A 1 456 ? 29.911 15.249 21.159 1.000 11.827 456 SER AAA CA 1
ATOM 7052 C C . SER A 1 456 ? 30.314 13.793 21.286 1.000 11.270 456 SER AAA C 1
ATOM 7053 O O . SER A 1 456 ? 29.455 12.896 21.160 1.000 11.712 456 SER AAA O 1
ATOM 7061 N N . ALA A 1 457 ? 31.567 13.472 21.568 1.000 11.135 457 ALA AAA N 1
ATOM 7062 C CA . ALA A 1 457 ? 32.050 12.103 21.702 1.000 10.805 457 ALA AAA CA 1
ATOM 7063 C C . ALA A 1 457 ? 31.373 11.406 22.870 1.000 11.431 457 ALA AAA C 1
ATOM 7064 O O . ALA A 1 457 ? 31.083 10.206 22.799 1.000 11.674 457 ALA AAA O 1
ATOM 7071 N N . THR A 1 458 ? 31.212 12.149 23.993 1.000 11.774 458 THR AAA N 1
ATOM 7072 C CA . THR A 1 458 ? 30.602 11.508 25.179 1.000 11.541 458 THR AAA CA 1
ATOM 7073 C C . THR A 1 458 ? 29.116 11.251 24.973 1.000 11.502 458 THR AAA C 1
ATOM 7074 O O . THR A 1 458 ? 28.588 10.230 25.432 1.000 12.031 458 THR AAA O 1
ATOM 7085 N N . GLY A 1 459 ? 28.389 12.155 24.305 1.000 11.984 459 GLY AAA N 1
ATOM 7086 C CA . GLY A 1 459 ? 26.983 11.907 23.966 1.000 12.009 459 GLY AAA CA 1
ATOM 7087 C C . GLY A 1 459 ? 26.902 10.726 23.031 1.000 11.822 459 GLY AAA C 1
ATOM 7088 O O . GLY A 1 459 ? 26.037 9.841 23.238 1.000 11.369 459 GLY AAA O 1
ATOM 7092 N N . GLU A 1 460 ? 27.725 10.670 21.998 1.000 11.281 460 GLU AAA N 1
ATOM 7093 C CA . GLU A 1 460 ? 27.762 9.508 21.107 1.000 11.659 460 GLU AAA CA 1
ATOM 7094 C C . GLU A 1 460 ? 28.035 8.227 21.904 1.000 10.690 460 GLU AAA C 1
ATOM 7095 O O . GLU A 1 460 ? 27.349 7.209 21.695 1.000 11.377 460 GLU AAA O 1
ATOM 7107 N N . ALA A 1 461 ? 28.976 8.242 22.829 1.000 11.041 461 ALA AAA N 1
ATOM 7108 C CA . ALA A 1 461 ? 29.322 7.070 23.608 1.000 11.094 461 ALA AAA CA 1
ATOM 7109 C C . ALA A 1 461 ? 28.123 6.629 24.427 1.000 11.068 461 ALA AAA C 1
ATOM 7110 O O . ALA A 1 461 ? 27.844 5.400 24.511 1.000 11.126 461 ALA AAA O 1
ATOM 7117 N N . ALA A 1 462 ? 27.342 7.527 24.993 1.000 11.201 462 ALA AAA N 1
ATOM 7118 C CA . ALA A 1 462 ? 26.133 7.132 25.717 1.000 10.919 462 ALA AAA CA 1
ATOM 7119 C C . ALA A 1 462 ? 25.163 6.427 24.759 1.000 10.760 462 ALA AAA C 1
ATOM 7120 O O . ALA A 1 462 ? 24.612 5.374 25.099 1.000 11.145 462 ALA AAA O 1
ATOM 7127 N N . PHE A 1 463 ? 24.954 7.004 23.590 1.000 11.003 463 PHE AAA N 1
ATOM 7128 C CA . PHE A 1 463 ? 24.066 6.344 22.603 1.000 11.156 463 PHE AAA CA 1
ATOM 7129 C C . PHE A 1 463 ? 24.642 4.961 22.228 1.000 10.543 463 PHE AAA C 1
ATOM 7130 O O . PHE A 1 463 ? 23.846 3.995 22.077 1.000 11.121 463 PHE AAA O 1
ATOM 7147 N N . MET A 1 464 ? 25.952 4.816 22.101 1.000 10.592 464 MET AAA N 1
ATOM 7148 C CA . MET A 1 464 ? 26.577 3.534 21.730 1.000 10.782 464 MET AAA CA 1
ATOM 7149 C C . MET A 1 464 ? 26.380 2.488 22.826 1.000 10.716 464 MET AAA C 1
ATOM 7150 O O . MET A 1 464 ? 26.305 1.287 22.476 1.000 11.280 464 MET AAA O 1
ATOM 7164 N N . THR A 1 465 ? 26.311 2.858 24.098 1.000 10.614 465 THR AAA N 1
ATOM 7165 C CA . THR A 1 465 ? 26.019 1.874 25.133 1.000 10.917 465 THR AAA CA 1
ATOM 7166 C C . THR A 1 465 ? 24.640 1.231 24.855 1.000 10.501 465 THR AAA C 1
ATOM 7167 O O . THR A 1 465 ? 24.460 0.030 25.098 1.000 11.871 465 THR AAA O 1
ATOM 7178 N N . GLY A 1 466 ? 23.691 2.019 24.345 1.000 10.824 466 GLY AAA N 1
ATOM 7179 C CA . GLY A 1 466 ? 22.394 1.483 23.977 1.000 11.975 466 GLY AAA CA 1
ATOM 7180 C C . GLY A 1 466 ? 22.500 0.594 22.729 1.000 10.968 466 GLY AAA C 1
ATOM 7181 O O . GLY A 1 466 ? 21.833 -0.420 22.658 1.000 11.886 466 GLY AAA O 1
ATOM 7185 N N . LEU A 1 467 ? 23.292 0.981 21.734 1.000 10.950 467 LEU AAA N 1
ATOM 7186 C CA . LEU A 1 467 ? 23.514 0.097 20.574 1.000 11.515 467 LEU AAA CA 1
ATOM 7187 C C . LEU A 1 467 ? 24.024 -1.268 21.055 1.000 11.318 467 LEU AAA C 1
ATOM 7188 O O . LEU A 1 467 ? 23.584 -2.325 20.557 1.000 12.543 467 LEU AAA O 1
ATOM 7204 N N . GLU A 1 468 ? 24.953 -1.244 21.993 1.000 11.044 468 GLU AAA N 1
ATOM 7205 C CA . GLU A 1 468 ? 25.559 -2.485 22.469 1.000 11.840 468 GLU AAA CA 1
ATOM 7206 C C . GLU A 1 468 ? 24.577 -3.293 23.303 1.000 11.335 468 GLU AAA C 1
ATOM 7207 O O . GLU A 1 468 ? 24.444 -4.528 23.134 1.000 11.922 468 GLU AAA O 1
ATOM 7219 N N . ARG A 1 469 ? 23.835 -2.642 24.212 1.000 11.453 469 ARG AAA N 1
ATOM 7220 C CA . ARG A 1 469 ? 22.793 -3.375 24.979 1.000 11.613 469 ARG AAA CA 1
ATOM 7221 C C . ARG A 1 469 ? 21.783 -4.050 24.043 1.000 12.249 469 ARG AAA C 1
ATOM 7222 O O . ARG A 1 469 ? 21.323 -5.157 24.290 1.000 12.513 469 ARG AAA O 1
ATOM 7243 N N . ASN A 1 470 ? 21.399 -3.311 22.976 1.000 11.893 470 ASN AAA N 1
ATOM 7244 C CA . ASN A 1 470 ? 20.397 -3.780 21.980 1.000 11.620 470 ASN AAA CA 1
ATOM 7245 C C . ASN A 1 470 ? 21.040 -4.513 20.810 1.000 11.758 470 ASN AAA C 1
ATOM 7246 O O . ASN A 1 470 ? 20.382 -4.615 19.754 1.000 12.555 470 ASN AAA O 1
ATOM 7257 N N . SER A 1 471 ? 22.243 -5.060 20.993 1.000 11.388 471 SER AAA N 1
ATOM 7258 C CA . SER A 1 471 ? 22.973 -5.729 19.877 1.000 11.599 471 SER AAA CA 1
ATOM 7259 C C . SER A 1 471 ? 22.436 -7.120 19.554 1.000 12.613 471 SER AAA C 1
ATOM 7260 O O . SER A 1 471 ? 22.959 -7.754 18.629 1.000 13.885 471 SER AAA O 1
ATOM 7268 N N . ASP A 1 472 ? 21.369 -7.554 20.225 1.000 12.889 472 ASP AAA N 1
ATOM 7269 C CA . ASP A 1 472 ? 20.584 -8.679 19.721 1.000 13.696 472 ASP AAA CA 1
ATOM 7270 C C . ASP A 1 472 ? 19.925 -8.314 18.410 1.000 14.016 472 ASP AAA C 1
ATOM 7271 O O . ASP A 1 472 ? 19.745 -9.205 17.558 1.000 17.184 472 ASP AAA O 1
ATOM 7280 N N . ILE A 1 473 ? 19.526 -7.062 18.216 1.000 12.914 473 ILE AAA N 1
ATOM 7281 C CA . ILE A 1 473 ? 18.894 -6.584 16.965 1.000 13.118 473 ILE AAA CA 1
ATOM 7282 C C . ILE A 1 473 ? 19.776 -5.565 16.225 1.000 12.635 473 ILE AAA C 1
ATOM 7283 O O . ILE A 1 473 ? 19.596 -5.427 15.008 1.000 14.425 473 ILE AAA O 1
ATOM 7299 N N . VAL A 1 474 ? 20.628 -4.794 16.888 1.000 11.976 474 VAL AAA N 1
ATOM 7300 C CA . VAL A 1 474 ? 21.564 -3.883 16.233 1.000 11.295 474 VAL AAA CA 1
ATOM 7301 C C . VAL A 1 474 ? 22.801 -4.680 15.848 1.000 11.588 474 VAL AAA C 1
ATOM 7302 O O . VAL A 1 474 ? 23.499 -5.188 16.754 1.000 13.242 474 VAL AAA O 1
ATOM 7315 N N . PHE A 1 475 ? 23.058 -4.856 14.555 1.000 11.055 475 PHE AAA N 1
ATOM 7316 C CA . PHE A 1 475 ? 24.172 -5.688 14.133 1.000 11.237 475 PHE AAA CA 1
ATOM 7317 C C . PHE A 1 475 ? 25.413 -4.905 13.733 1.000 10.881 475 PHE AAA C 1
ATOM 7318 O O . PHE A 1 475 ? 26.496 -5.511 13.638 1.000 11.639 475 PHE AAA O 1
ATOM 7335 N N . ALA A 1 476 ? 25.302 -3.606 13.488 1.000 10.801 476 ALA AAA N 1
ATOM 7336 C CA . ALA A 1 476 ? 26.409 -2.824 12.915 1.000 10.385 476 ALA AAA CA 1
ATOM 7337 C C . ALA A 1 476 ? 26.102 -1.345 13.147 1.000 10.550 476 ALA AAA C 1
ATOM 7338 O O . ALA A 1 476 ? 24.928 -0.929 13.096 1.000 11.241 476 ALA AAA O 1
ATOM 7345 N N . ALA A 1 477 ? 27.143 -0.547 13.314 1.000 10.122 477 ALA AAA N 1
ATOM 7346 C CA . ALA A 1 477 ? 27.025 0.892 13.578 1.000 10.097 477 ALA AAA CA 1
ATOM 7347 C C . ALA A 1 477 ? 28.301 1.576 13.128 1.000 10.219 477 ALA AAA C 1
ATOM 7348 O O . ALA A 1 477 ? 29.400 1.126 13.476 1.000 10.263 477 ALA AAA O 1
ATOM 7355 N N . SER A 1 478 ? 28.151 2.715 12.431 1.000 10.216 478 SER AAA N 1
ATOM 7356 C CA . SER A 1 478 ? 29.292 3.499 11.951 1.000 9.826 478 SER AAA CA 1
ATOM 7357 C C . SER A 1 478 ? 29.008 4.993 12.030 1.000 9.990 478 SER AAA C 1
ATOM 7358 O O . SER A 1 478 ? 27.963 5.489 11.562 1.000 10.726 478 SER AAA O 1
ATOM 7366 N N . TYR A 1 479 ? 29.983 5.719 12.570 1.000 10.049 479 TYR AAA N 1
ATOM 7367 C CA . TYR A 1 479 ? 30.003 7.197 12.548 1.000 10.058 479 TYR AAA CA 1
ATOM 7368 C C . TYR A 1 479 ? 30.119 7.696 11.101 1.000 9.823 479 TYR AAA C 1
ATOM 7369 O O . TYR A 1 479 ? 30.735 7.017 10.266 1.000 10.653 479 TYR AAA O 1
ATOM 7387 N N . ALA A 1 480 ? 29.611 8.887 10.824 1.000 10.604 480 ALA AAA N 1
ATOM 7388 C CA . ALA A 1 480 ? 29.878 9.468 9.499 1.000 10.623 480 ALA AAA CA 1
ATOM 7389 C C . ALA A 1 480 ? 29.938 10.966 9.550 1.000 9.995 480 ALA AAA C 1
ATOM 7390 O O . ALA A 1 480 ? 29.188 11.575 10.347 1.000 10.567 480 ALA AAA O 1
ATOM 7397 N N . PRO A 1 481 ? 30.712 11.618 8.657 1.000 10.571 481 PRO AAA N 1
ATOM 7398 C CA . PRO A 1 481 ? 31.706 11.002 7.787 1.000 10.076 481 PRO AAA CA 1
ATOM 7399 C C . PRO A 1 481 ? 32.953 10.539 8.559 1.000 10.130 481 PRO AAA C 1
ATOM 7400 O O . PRO A 1 481 ? 33.292 11.024 9.648 1.000 10.658 481 PRO AAA O 1
ATOM 7411 N N . LEU A 1 482 ? 33.695 9.626 7.908 1.000 9.962 482 LEU AAA N 1
ATOM 7412 C CA . LEU A 1 482 ? 34.928 9.045 8.429 1.000 10.004 482 LEU AAA CA 1
ATOM 7413 C C . LEU A 1 482 ? 36.094 10.010 8.342 1.000 10.112 482 LEU AAA C 1
ATOM 7414 O O . LEU A 1 482 ? 36.883 10.057 9.303 1.000 10.912 482 LEU AAA O 1
ATOM 7430 N N . LEU A 1 483 ? 36.250 10.677 7.191 1.000 9.876 483 LEU AAA N 1
ATOM 7431 C CA . LEU A 1 483 ? 37.511 11.335 6.862 1.000 10.259 483 LEU AAA CA 1
ATOM 7432 C C . LEU A 1 483 ? 37.293 12.761 6.399 1.000 11.022 483 LEU AAA C 1
ATOM 7433 O O . LEU A 1 483 ? 36.281 13.081 5.730 1.000 11.271 483 LEU AAA O 1
ATOM 7449 N N . GLN A 1 484 ? 38.301 13.592 6.632 1.000 10.540 484 GLN AAA N 1
ATOM 7450 C CA . GLN A 1 484 ? 38.282 15.013 6.251 1.000 10.697 484 GLN AAA CA 1
ATOM 7451 C C . GLN A 1 484 ? 39.660 15.544 5.886 1.000 10.719 484 GLN AAA C 1
ATOM 7452 O O . GLN A 1 484 ? 40.547 15.614 6.759 1.000 10.999 484 GLN AAA O 1
ATOM 7466 N N . HIS A 1 485 ? 39.805 16.039 4.657 1.000 10.951 485 HIS AAA N 1
ATOM 7467 C CA . HIS A 1 485 ? 40.973 16.859 4.286 1.000 11.133 485 HIS AAA CA 1
ATOM 7468 C C . HIS A 1 485 ? 40.687 18.251 4.797 1.000 11.474 485 HIS AAA C 1
ATOM 7469 O O . HIS A 1 485 ? 39.725 18.908 4.381 1.000 12.286 485 HIS AAA O 1
ATOM 7484 N N . VAL A 1 486 ? 41.497 18.735 5.740 1.000 12.086 486 VAL AAA N 1
ATOM 7485 C CA . VAL A 1 486 ? 41.231 20.045 6.356 1.000 12.948 486 VAL AAA CA 1
ATOM 7486 C C . VAL A 1 486 ? 41.354 21.194 5.377 1.000 12.712 486 VAL AAA C 1
ATOM 7487 O O . VAL A 1 486 ? 40.869 22.278 5.685 1.000 14.280 486 VAL AAA O 1
ATOM 7500 N N . ASN A 1 487 ? 41.929 20.985 4.210 1.000 12.433 487 ASN AAA N 1
ATOM 7501 C CA . ASN A 1 487 ? 42.000 22.047 3.203 1.000 12.916 487 ASN AAA CA 1
ATOM 7502 C C . ASN A 1 487 ? 40.886 21.980 2.190 1.000 13.475 487 ASN AAA C 1
ATOM 7503 O O . ASN A 1 487 ? 40.819 22.869 1.301 1.000 15.017 487 ASN AAA O 1
ATOM 7513 N N . SER A 1 488 ? 39.990 20.997 2.239 1.000 13.282 488 SER AAA N 1
ATOM 7514 C CA . SER A 1 488 ? 38.851 20.913 1.310 1.000 13.430 488 SER AAA CA 1
ATOM 7515 C C . SER A 1 488 ? 37.729 20.113 1.955 1.000 12.816 488 SER AAA C 1
ATOM 7516 O O . SER A 1 488 ? 37.615 18.911 1.791 1.000 15.455 488 SER AAA O 1
ATOM 7524 N N . THR A 1 489 ? 36.911 20.852 2.709 1.000 13.709 489 THR AAA N 1
ATOM 7525 C CA . THR A 1 489 ? 35.839 20.315 3.542 1.000 13.310 489 THR AAA CA 1
ATOM 7526 C C . THR A 1 489 ? 34.448 20.723 3.060 1.000 12.937 489 THR AAA C 1
ATOM 7527 O O . THR A 1 489 ? 34.224 21.930 2.845 1.000 15.680 489 THR AAA O 1
ATOM 7538 N N . GLN A 1 490 ? 33.578 19.747 2.898 1.000 11.754 490 GLN AAA N 1
ATOM 7539 C CA . GLN A 1 490 ? 32.160 19.955 2.579 1.000 13.155 490 GLN AAA CA 1
ATOM 7540 C C . GLN A 1 490 ? 31.200 19.624 3.739 1.000 12.202 490 GLN AAA C 1
ATOM 7541 O O . GLN A 1 490 ? 30.061 20.025 3.676 1.000 15.126 490 GLN AAA O 1
ATOM 7555 N N . TRP A 1 491 ? 31.694 18.967 4.764 1.000 12.448 491 TRP AAA N 1
ATOM 7556 C CA . TRP A 1 491 ? 30.851 18.552 5.903 1.000 11.998 491 TRP AAA CA 1
ATOM 7557 C C . TRP A 1 491 ? 31.717 18.442 7.162 1.000 11.304 491 TRP AAA C 1
ATOM 7558 O O . TRP A 1 491 ? 32.824 17.884 7.027 1.000 12.446 491 TRP AAA O 1
ATOM 7579 N N . THR A 1 492 ? 31.246 18.920 8.297 1.000 11.767 492 THR AAA N 1
ATOM 7580 C CA . THR A 1 492 ? 31.866 18.690 9.599 1.000 11.569 492 THR AAA CA 1
ATOM 7581 C C . THR A 1 492 ? 30.754 18.282 10.550 1.000 12.151 492 THR AAA C 1
ATOM 7582 O O . THR A 1 492 ? 29.584 18.584 10.333 1.000 12.187 492 THR AAA O 1
ATOM 7593 N N . PRO A 1 493 ? 31.091 17.702 11.707 1.000 11.380 493 PRO AAA N 1
ATOM 7594 C CA . PRO A 1 493 ? 32.405 17.180 12.062 1.000 11.650 493 PRO AAA CA 1
ATOM 7595 C C . PRO A 1 493 ? 32.669 15.807 11.420 1.000 11.169 493 PRO AAA C 1
ATOM 7596 O O . PRO A 1 493 ? 31.760 15.134 10.956 1.000 12.308 493 PRO AAA O 1
ATOM 7607 N N . ASP A 1 494 ? 33.941 15.434 11.400 1.000 10.826 494 ASP AAA N 1
ATOM 7608 C CA . ASP A 1 494 ? 34.418 14.187 10.792 1.000 10.982 494 ASP AAA CA 1
ATOM 7609 C C . ASP A 1 494 ? 35.277 13.384 11.756 1.000 10.079 494 ASP AAA C 1
ATOM 7610 O O . ASP A 1 494 ? 35.921 13.985 12.633 1.000 11.247 494 ASP AAA O 1
ATOM 7619 N N . LEU A 1 495 ? 35.327 12.068 11.577 1.000 10.513 495 LEU AAA N 1
ATOM 7620 C CA . LEU A 1 495 ? 36.009 11.236 12.572 1.000 10.500 495 LEU AAA CA 1
ATOM 7621 C C . LEU A 1 495 ? 37.542 11.408 12.613 1.000 10.554 495 LEU AAA C 1
ATOM 7622 O O . LEU A 1 495 ? 38.115 11.438 13.706 1.000 10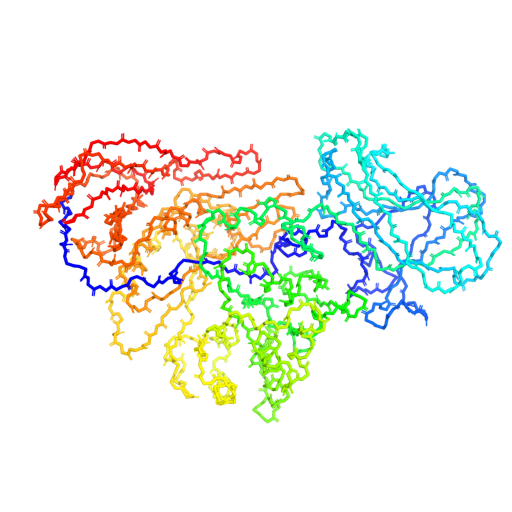.971 495 LEU AAA O 1
ATOM 7638 N N . VAL A 1 496 ? 38.144 11.456 11.446 1.000 10.715 496 VAL AAA N 1
ATOM 7639 C CA . VAL A 1 496 ? 39.603 11.565 11.303 1.000 10.714 496 VAL AAA CA 1
ATOM 7640 C C . VAL A 1 496 ? 39.892 12.645 10.285 1.000 10.574 496 VAL AAA C 1
ATOM 7641 O O . VAL A 1 496 ? 39.331 12.612 9.186 1.000 11.308 496 VAL AAA O 1
ATOM 7654 N N . SER A 1 497 ? 40.791 13.581 10.633 1.000 10.972 497 SER AAA N 1
ATOM 7655 C CA . SER A 1 497 ? 41.135 14.677 9.737 1.000 11.638 497 SER AAA CA 1
ATOM 7656 C C . SER A 1 497 ? 42.597 14.589 9.355 1.000 10.995 497 SER AAA C 1
ATOM 7657 O O . SER A 1 497 ? 43.364 13.900 10.024 1.000 11.993 497 SER AAA O 1
ATOM 7665 N N . TYR A 1 498 ? 42.994 15.298 8.308 1.000 10.855 498 TYR AAA N 1
ATOM 7666 C CA . TYR A 1 498 ? 44.404 15.262 7.882 1.000 11.398 498 TYR AAA CA 1
ATOM 7667 C C . TYR A 1 498 ? 44.652 16.411 6.936 1.000 11.392 498 TYR AAA C 1
ATOM 7668 O O . TYR A 1 498 ? 43.737 16.989 6.343 1.000 11.957 498 TYR AAA O 1
ATOM 7686 N N . ASP A 1 499 ? 45.930 16.734 6.790 1.000 12.719 499 ASP AAA N 1
ATOM 7687 C CA . ASP A 1 499 ? 46.389 17.541 5.648 1.000 13.828 499 ASP AAA CA 1
ATOM 7688 C C . ASP A 1 499 ? 47.337 16.661 4.813 1.000 12.214 499 ASP AAA C 1
ATOM 7689 O O . ASP A 1 499 ? 47.316 15.426 4.936 1.000 12.695 499 ASP AAA O 1
ATOM 7698 N N . ALA A 1 500 ? 48.130 17.270 3.934 1.000 13.047 500 ALA AAA N 1
ATOM 7699 C CA . ALA A 1 500 ? 49.012 16.447 3.080 1.000 13.738 500 ALA AAA CA 1
ATOM 7700 C C . ALA A 1 500 ? 50.056 15.671 3.875 1.000 13.386 500 ALA AAA C 1
ATOM 7701 O O . ALA A 1 500 ? 50.653 14.787 3.297 1.000 14.316 500 ALA AAA O 1
ATOM 7708 N N . GLY A 1 501 ? 50.319 16.052 5.123 1.000 13.552 501 GLY AAA N 1
ATOM 7709 C CA . GLY A 1 501 ? 51.410 15.427 5.872 1.000 14.426 501 GLY AAA CA 1
ATOM 7710 C C . GLY A 1 501 ? 51.098 14.677 7.137 1.000 14.501 501 GLY AAA C 1
ATOM 7711 O O . GLY A 1 501 ? 51.934 13.920 7.583 1.000 18.887 501 GLY AAA O 1
ATOM 7715 N N . SER A 1 502 ? 49.941 14.927 7.764 1.000 13.746 502 SER AAA N 1
ATOM 7716 C CA . SER A 1 502 ? 49.678 14.429 9.106 1.000 15.297 502 SER AAA CA 1
ATOM 7717 C C . SER A 1 502 ? 48.205 14.176 9.309 1.000 12.972 502 SER AAA C 1
ATOM 7718 O O . SER A 1 502 ? 47.369 14.711 8.605 1.000 14.561 502 SER AAA O 1
ATOM 7726 N N . VAL A 1 503 ? 47.919 13.375 10.337 1.000 13.301 503 VAL AAA N 1
ATOM 7727 C CA . VAL A 1 503 ? 46.572 12.927 10.683 1.000 12.716 503 VAL AAA CA 1
ATOM 7728 C C . VAL A 1 503 ? 46.203 13.462 12.097 1.000 13.786 503 VAL AAA C 1
ATOM 7729 O O . VAL A 1 503 ? 47.072 13.562 12.960 1.000 18.484 503 VAL AAA O 1
ATOM 7742 N N . ILE A 1 504 ? 44.937 13.786 12.269 1.000 12.336 504 ILE AAA N 1
ATOM 7743 C CA . ILE A 1 504 ? 44.344 14.250 13.523 1.000 12.888 504 ILE AAA CA 1
ATOM 7744 C C . ILE A 1 504 ? 43.268 13.243 13.915 1.000 12.033 504 ILE AAA C 1
ATOM 7745 O O . ILE A 1 504 ? 42.260 13.097 13.184 1.000 13.291 504 ILE AAA O 1
ATOM 7761 N N . LYS A 1 505 ? 43.438 12.601 15.053 1.000 12.327 505 LYS AAA N 1
ATOM 7762 C CA . LYS A 1 505 ? 42.467 11.634 15.580 1.000 12.226 505 LYS AAA CA 1
ATOM 7763 C C . LYS A 1 505 ? 41.543 12.402 16.517 1.000 12.068 505 LYS AAA C 1
ATOM 7764 O O . LYS A 1 505 ? 41.970 12.940 17.529 1.000 12.793 505 LYS AAA O 1
ATOM 7783 N N . SER A 1 506 ? 40.262 12.446 16.188 1.000 11.833 506 SER AAA N 1
ATOM 7784 C CA . SER A 1 506 ? 39.276 13.248 16.946 1.000 11.871 506 SER AAA CA 1
ATOM 7785 C C . SER A 1 506 ? 38.937 12.598 18.299 1.000 10.776 506 SER AAA C 1
ATOM 7786 O O . SER A 1 506 ? 39.130 11.404 18.533 1.000 11.597 506 SER AAA O 1
ATOM 7794 N N . THR A 1 507 ? 38.259 13.395 19.133 1.000 11.304 507 THR AAA N 1
ATOM 7795 C CA . THR A 1 507 ? 37.620 12.839 20.342 1.000 11.128 507 THR AAA CA 1
ATOM 7796 C C . THR A 1 507 ? 36.667 11.668 20.010 1.000 10.775 507 THR AAA C 1
ATOM 7797 O O . THR A 1 507 ? 36.719 10.626 20.654 1.000 11.538 507 THR AAA O 1
ATOM 7808 N N . SER A 1 508 ? 35.863 11.873 18.965 1.000 10.851 508 SER AAA N 1
ATOM 7809 C CA . SER A 1 508 ? 34.940 10.831 18.539 1.000 10.462 508 SER AAA CA 1
ATOM 7810 C C . SER A 1 508 ? 35.664 9.583 18.025 1.000 10.835 508 SER AAA C 1
ATOM 7811 O O . SER A 1 508 ? 35.160 8.486 18.252 1.000 10.941 508 SER AAA O 1
ATOM 7819 N N . PHE A 1 509 ? 36.816 9.766 17.361 1.000 10.585 509 PHE AAA N 1
ATOM 7820 C CA . PHE A 1 509 ? 37.632 8.614 16.960 1.000 10.673 509 PHE AAA CA 1
ATOM 7821 C C . PHE A 1 509 ? 38.002 7.800 18.183 1.000 10.722 509 PHE AAA C 1
ATOM 7822 O O . PHE A 1 509 ? 37.895 6.562 18.174 1.000 11.202 509 PHE AAA O 1
ATOM 7839 N N . PHE A 1 510 ? 38.464 8.464 19.252 1.000 10.984 510 PHE AAA N 1
ATOM 7840 C CA . PHE A 1 510 ? 38.851 7.709 20.447 1.000 11.114 510 PHE AAA CA 1
ATOM 7841 C C . PHE A 1 510 ? 37.648 7.024 21.083 1.000 10.772 510 PHE AAA C 1
ATOM 7842 O O . PHE A 1 510 ? 37.827 5.919 21.576 1.000 11.942 510 PHE AAA O 1
ATOM 7859 N N . ALA A 1 511 ? 36.478 7.625 21.080 1.000 11.159 511 ALA AAA N 1
ATOM 7860 C CA . ALA A 1 511 ? 35.290 6.909 21.584 1.000 11.728 511 ALA AAA CA 1
ATOM 7861 C C . ALA A 1 511 ? 35.005 5.675 20.731 1.000 11.277 511 ALA AAA C 1
ATOM 7862 O O . ALA A 1 511 ? 34.713 4.596 21.267 1.000 11.527 511 ALA AAA O 1
ATOM 7869 N N . GLN A 1 512 ? 35.062 5.820 19.421 1.000 11.236 512 GLN AAA N 1
ATOM 7870 C CA . GLN A 1 512 ? 34.842 4.674 18.531 1.000 11.070 512 GLN AAA CA 1
ATOM 7871 C C . GLN A 1 512 ? 35.867 3.580 18.811 1.000 10.944 512 GLN AAA C 1
ATOM 7872 O O . GLN A 1 512 ? 35.483 2.387 18.883 1.000 11.768 512 GLN AAA O 1
ATOM 7886 N N . LYS A 1 513 ? 37.136 3.936 18.922 1.000 11.091 513 LYS AAA N 1
ATOM 7887 C CA . LYS A 1 513 ? 38.201 2.947 19.186 1.000 11.321 513 LYS AAA CA 1
ATOM 7888 C C . LYS A 1 513 ? 38.012 2.283 20.555 1.000 11.963 513 LYS AAA C 1
ATOM 7889 O O . LYS A 1 513 ? 38.195 1.046 20.658 1.000 12.175 513 LYS AAA O 1
ATOM 7908 N N . LEU A 1 514 ? 37.704 3.044 21.575 1.000 11.741 514 LEU AAA N 1
ATOM 7909 C CA . LEU A 1 514 ? 37.491 2.469 22.907 1.000 12.304 514 LEU AAA CA 1
ATOM 7910 C C . LEU A 1 514 ? 36.351 1.453 22.861 1.000 12.106 514 LEU AAA C 1
ATOM 7911 O O . LEU A 1 514 ? 36.435 0.407 23.517 1.000 13.199 514 LEU AAA O 1
ATOM 7927 N N . PHE A 1 515 ? 35.281 1.743 22.121 1.000 11.191 515 PHE AAA N 1
ATOM 7928 C CA . PHE A 1 515 ? 34.169 0.801 22.068 1.000 10.747 515 PHE AAA CA 1
ATOM 7929 C C . PHE A 1 515 ? 34.529 -0.434 21.275 1.000 11.392 515 PHE AAA C 1
ATOM 7930 O O . PHE A 1 515 ? 34.185 -1.552 21.669 1.000 12.326 515 PHE AAA O 1
ATOM 7947 N N . ALA A 1 516 ? 35.169 -0.265 20.124 1.000 11.416 516 ALA AAA N 1
ATOM 7948 C CA . ALA A 1 516 ? 35.439 -1.370 19.200 1.000 11.482 516 ALA AAA CA 1
ATOM 7949 C C . ALA A 1 516 ? 36.551 -2.279 19.668 1.000 12.220 516 ALA AAA C 1
ATOM 7950 O O . ALA A 1 516 ? 36.488 -3.494 19.424 1.000 14.119 516 ALA AAA O 1
ATOM 7957 N N . LEU A 1 517 ? 37.589 -1.746 20.298 1.000 11.797 517 LEU AAA N 1
ATOM 7958 C CA . LEU A 1 517 ? 38.720 -2.600 20.716 1.000 12.809 517 LEU AAA CA 1
ATOM 7959 C C . LEU A 1 517 ? 38.459 -3.302 22.057 1.000 15.467 517 LEU AAA C 1
ATOM 7960 O O . LEU A 1 517 ? 39.282 -4.187 22.460 1.000 18.981 517 LEU AAA O 1
ATOM 7976 N N . ASN A 1 518 ? 37.431 -2.954 22.769 1.000 13.275 518 ASN AAA N 1
ATOM 7977 C CA . ASN A 1 518 ? 37.133 -3.460 24.112 1.000 13.686 518 ASN AAA CA 1
ATOM 7978 C C . ASN A 1 518 ? 35.679 -4.004 24.110 1.000 12.875 518 ASN AAA C 1
ATOM 7979 O O . ASN A 1 518 ? 34.807 -3.469 24.790 1.000 15.064 518 ASN AAA O 1
ATOM 7990 N N . LYS A 1 519 ? 35.454 -5.016 23.330 1.000 15.414 519 LYS AAA N 1
ATOM 7991 C CA . LYS A 1 519 ? 34.111 -5.539 23.020 1.000 15.145 519 LYS AAA CA 1
ATOM 7992 C C . LYS A 1 519 ? 34.152 -7.081 23.051 1.000 15.788 519 LYS AAA C 1
ATOM 7993 O O . LYS A 1 519 ? 34.895 -7.712 22.277 1.000 19.846 519 LYS AAA O 1
ATOM 8012 N N . GLY A 1 520 ? 33.450 -7.635 23.971 1.000 14.137 520 GLY AAA N 1
ATOM 8013 C CA . GLY A 1 520 ? 33.330 -9.064 24.044 1.000 13.598 520 GLY AAA CA 1
ATOM 8014 C C . GLY A 1 520 ? 32.281 -9.623 23.067 1.000 13.665 520 GLY AAA C 1
ATOM 8015 O O . GLY A 1 520 ? 31.574 -8.871 22.380 1.000 15.874 520 GLY AAA O 1
ATOM 8019 N N . ASP A 1 521 ? 32.152 -10.922 23.066 1.000 12.263 521 ASP AAA N 1
ATOM 8020 C CA . ASP A 1 521 ? 31.149 -11.661 22.298 1.000 12.695 521 ASP AAA CA 1
ATOM 8021 C C . ASP A 1 521 ? 29.930 -12.024 23.122 1.000 12.155 521 ASP AAA C 1
ATOM 8022 O O . ASP A 1 521 ? 28.950 -12.505 22.550 1.000 12.874 521 ASP AAA O 1
ATOM 8031 N N . GLN A 1 522 ? 29.948 -11.746 24.428 1.000 12.532 522 GLN AAA N 1
ATOM 8032 C CA . GLN A 1 522 ? 28.785 -11.981 25.296 1.000 12.265 522 GLN AAA CA 1
ATOM 8033 C C . GLN A 1 522 ? 28.319 -10.634 25.865 1.000 11.793 522 GLN AAA C 1
ATOM 8034 O O . GLN A 1 522 ? 29.159 -9.849 26.374 1.000 12.771 522 GLN AAA O 1
ATOM 8048 N N . TYR A 1 523 ? 27.011 -10.364 25.856 1.000 11.378 523 TYR AAA N 1
ATOM 8049 C CA . TYR A 1 523 ? 26.441 -9.190 26.530 1.000 11.795 523 TYR AAA CA 1
ATOM 8050 C C . TYR A 1 523 ? 26.014 -9.592 27.936 1.000 11.606 523 TYR AAA C 1
ATOM 8051 O O . TYR A 1 523 ? 25.212 -10.514 28.072 1.000 12.818 523 TYR AAA O 1
ATOM 8069 N N . LEU A 1 524 ? 26.522 -8.881 28.930 1.000 11.892 524 LEU AAA N 1
ATOM 8070 C CA . LEU A 1 524 ? 26.181 -9.147 30.350 1.000 11.999 524 LEU AAA CA 1
ATOM 8071 C C . LEU A 1 524 ? 25.182 -8.083 30.816 1.000 12.143 524 LEU AAA C 1
ATOM 8072 O O . LEU A 1 524 ? 25.530 -6.914 30.967 1.000 12.902 524 LEU AAA O 1
ATOM 8088 N N . PRO A 1 525 ? 23.907 -8.474 31.052 1.000 12.229 525 PRO AAA N 1
ATOM 8089 C CA . PRO A 1 525 ? 22.953 -7.483 31.539 1.000 13.143 525 PRO AAA CA 1
ATOM 8090 C C . PRO A 1 525 ? 23.428 -6.874 32.871 1.000 12.668 525 PRO AAA C 1
ATOM 8091 O O . PRO A 1 525 ? 24.116 -7.546 33.675 1.000 13.583 525 PRO AAA O 1
ATOM 8102 N N . SER A 1 526 ? 23.008 -5.648 33.093 1.000 12.432 526 SER AAA N 1
ATOM 8103 C CA . SER A 1 526 ? 23.345 -4.914 34.321 1.000 12.477 526 SER AAA CA 1
ATOM 8104 C C . SER A 1 526 ? 22.171 -4.033 34.670 1.000 12.575 526 SER AAA C 1
ATOM 8105 O O . SER A 1 526 ? 21.256 -3.793 33.849 1.000 13.479 526 SER AAA O 1
ATOM 8113 N N . THR A 1 527 ? 22.205 -3.462 35.879 1.000 12.855 527 THR AAA N 1
ATOM 8114 C CA . THR A 1 527 ? 21.299 -2.372 36.220 1.000 12.555 527 THR AAA CA 1
ATOM 8115 C C . THR A 1 527 ? 21.142 -1.426 35.045 1.000 12.512 527 THR AAA C 1
ATOM 8116 O O . THR A 1 527 ? 22.158 -0.995 34.486 1.000 13.204 527 THR AAA O 1
ATOM 8127 N N . LEU A 1 528 ? 19.924 -1.051 34.701 1.000 13.114 528 LEU AAA N 1
ATOM 8128 C CA . LEU A 1 528 ? 19.728 -0.138 33.582 1.000 13.134 528 LEU AAA CA 1
ATOM 8129 C C . LEU A 1 528 ? 20.098 1.283 33.953 1.000 13.324 528 LEU AAA C 1
ATOM 8130 O O . LEU A 1 528 ? 19.703 1.777 35.018 1.000 13.827 528 LEU AAA O 1
ATOM 8146 N N . PRO A 1 529 ? 20.780 2.017 33.053 1.000 12.910 529 PRO AAA N 1
ATOM 8147 C CA . PRO A 1 529 ? 20.873 3.458 33.206 1.000 12.293 529 PRO AAA CA 1
ATOM 8148 C C . PRO A 1 529 ? 19.507 4.126 33.266 1.000 12.802 529 PRO AAA C 1
ATOM 8149 O O . PRO A 1 529 ? 18.511 3.564 32.788 1.000 14.260 529 PRO AAA O 1
ATOM 8160 N N . THR A 1 530 ? 19.459 5.343 33.770 1.000 14.094 530 THR AAA N 1
ATOM 8161 C CA . THR A 1 530 ? 18.239 6.150 33.711 1.000 14.460 530 THR AAA CA 1
ATOM 8162 C C . THR A 1 530 ? 17.965 6.547 32.253 1.000 14.811 530 THR AAA C 1
ATOM 8163 O O . THR A 1 530 ? 18.848 7.144 31.635 1.000 16.018 530 THR AAA O 1
ATOM 8174 N N . ASN A 1 531 ? 16.773 6.280 31.801 1.000 15.118 531 ASN AAA N 1
ATOM 8175 C CA . ASN A 1 531 ? 16.332 6.630 30.449 1.000 16.280 531 ASN AAA CA 1
ATOM 8176 C C . ASN A 1 531 ? 16.158 8.161 30.398 1.000 17.179 531 ASN AAA C 1
ATOM 8177 O O . ASN A 1 531 ? 15.260 8.678 31.073 1.000 20.728 531 ASN AAA O 1
ATOM 8188 N N . GLY A 1 532 ? 17.043 8.860 29.655 1.000 16.368 532 GLY AAA N 1
ATOM 8189 C CA . GLY A 1 532 ? 17.087 10.304 29.606 1.000 18.238 532 GLY AAA CA 1
ATOM 8190 C C . GLY A 1 532 ? 18.200 10.907 30.423 1.000 18.883 532 GLY AAA C 1
ATOM 8191 O O . GLY A 1 532 ? 18.394 12.139 30.351 1.000 20.427 532 GLY AAA O 1
ATOM 8195 N N . GLY A 1 533 ? 18.873 10.104 31.212 1.000 16.026 533 GLY AAA N 1
ATOM 8196 C CA . GLY A 1 533 ? 19.968 10.590 32.056 1.000 17.989 533 GLY AAA CA 1
ATOM 8197 C C . GLY A 1 533 ? 21.262 10.762 31.299 1.000 14.320 533 GLY AAA C 1
ATOM 8198 O O . GLY A 1 533 ? 21.388 10.389 30.110 1.000 15.126 533 GLY AAA O 1
ATOM 8202 N N . THR A 1 534 ? 22.245 11.345 31.976 1.000 14.740 534 THR AAA N 1
ATOM 8203 C CA . THR A 1 534 ? 23.578 11.612 31.394 1.000 13.789 534 THR AAA CA 1
ATOM 8204 C C . THR A 1 534 ? 24.542 10.448 31.551 1.000 13.594 534 THR AAA C 1
ATOM 8205 O O . THR A 1 534 ? 25.596 10.485 30.893 1.000 14.438 534 THR AAA O 1
ATOM 8216 N N . LEU A 1 535 ? 24.290 9.492 32.449 1.000 13.303 535 LEU AAA N 1
ATOM 8217 C CA . LEU A 1 535 ? 25.282 8.474 32.798 1.000 12.508 535 LEU AAA CA 1
ATOM 8218 C C . LEU A 1 535 ? 24.822 7.127 32.277 1.000 12.093 535 LEU AAA C 1
ATOM 8219 O O . LEU A 1 535 ? 23.715 6.648 32.601 1.000 13.044 535 LEU AAA O 1
ATOM 8235 N N . HIS A 1 536 ? 25.637 6.493 31.424 1.000 11.660 536 HIS AAA N 1
ATOM 8236 C CA . HIS A 1 536 ? 25.269 5.230 30.751 1.000 11.424 536 HIS AAA CA 1
ATOM 8237 C C . HIS A 1 536 ? 26.436 4.281 30.779 1.000 11.159 536 HIS AAA C 1
ATOM 8238 O O . HIS A 1 536 ? 27.592 4.678 30.892 1.000 12.268 536 HIS AAA O 1
ATOM 8253 N N . TRP A 1 537 ? 26.142 2.992 30.652 1.000 11.690 537 TRP AAA N 1
ATOM 8254 C CA . TRP A 1 537 ? 27.197 1.973 30.636 1.000 11.191 537 TRP AAA CA 1
ATOM 8255 C C . TRP A 1 537 ? 26.697 0.758 29.871 1.000 10.844 537 TRP AAA C 1
ATOM 8256 O O . TRP A 1 537 ? 25.483 0.571 29.677 1.000 12.083 537 TRP AAA O 1
ATOM 8277 N N . SER A 1 538 ? 27.641 -0.097 29.491 1.000 11.424 538 SER AAA N 1
ATOM 8278 C CA . SER A 1 538 ? 27.367 -1.389 28.827 1.000 11.379 538 SER AAA CA 1
ATOM 8279 C C . SER A 1 538 ? 28.532 -2.325 29.132 1.000 10.927 538 SER AAA C 1
ATOM 8280 O O . SER A 1 538 ? 29.700 -1.895 29.070 1.000 12.122 538 SER AAA O 1
ATOM 8288 N N . ILE A 1 539 ? 28.220 -3.584 29.443 1.000 11.386 539 ILE AAA N 1
ATOM 8289 C CA . ILE A 1 539 ? 29.215 -4.569 29.894 1.000 11.291 539 ILE AAA CA 1
ATOM 8290 C C . ILE A 1 539 ? 29.145 -5.754 28.941 1.000 11.435 539 ILE AAA C 1
ATOM 8291 O O . ILE A 1 539 ? 28.076 -6.354 28.732 1.000 11.929 539 ILE AAA O 1
ATOM 8307 N N . THR A 1 540 ? 30.304 -6.135 28.422 1.000 11.349 540 THR AAA N 1
ATOM 8308 C CA . THR A 1 540 ? 30.459 -7.326 27.583 1.000 11.458 540 THR AAA CA 1
ATOM 8309 C C . THR A 1 540 ? 31.614 -8.171 28.059 1.000 11.304 540 THR AAA C 1
ATOM 8310 O O . THR A 1 540 ? 32.425 -7.689 28.875 1.000 12.330 540 THR AAA O 1
ATOM 8321 N N . ARG A 1 541 ? 31.687 -9.390 27.576 1.000 11.834 541 ARG AAA N 1
ATOM 8322 C CA A ARG A 1 541 ? 32.698 -10.378 28.023 0.700 12.391 541 ARG AAA CA 1
ATOM 8323 C CA B ARG A 1 541 ? 32.763 -10.314 27.995 0.300 12.381 541 ARG AAA CA 1
ATOM 8324 C C . ARG A 1 541 ? 33.193 -11.188 26.825 1.000 12.729 541 ARG AAA C 1
ATOM 8325 O O . ARG A 1 541 ? 32.359 -11.617 26.029 1.000 13.553 541 ARG AAA O 1
ATOM 8365 N N . ALA A 1 542 ? 34.485 -11.426 26.776 1.000 14.491 542 ALA AAA N 1
ATOM 8366 C CA . ALA A 1 542 ? 35.081 -12.351 25.816 1.000 14.646 542 ALA AAA CA 1
ATOM 8367 C C . ALA A 1 542 ? 34.949 -13.779 26.347 1.000 15.601 542 ALA AAA C 1
ATOM 8368 O O . ALA A 1 542 ? 35.530 -14.126 27.396 1.000 18.015 542 ALA AAA O 1
ATOM 8375 N N . SER A 1 543 ? 34.143 -14.587 25.666 1.000 14.601 543 SER AAA N 1
ATOM 8376 C CA . SER A 1 543 ? 33.835 -15.930 26.131 1.000 17.132 543 SER AAA CA 1
ATOM 8377 C C . SER A 1 543 ? 35.098 -16.789 26.368 1.000 19.234 543 SER AAA C 1
ATOM 8378 O O . SER A 1 543 ? 35.068 -17.618 27.304 1.000 24.120 543 SER AAA O 1
ATOM 8386 N N . SER A 1 544 ? 36.135 -16.619 25.551 1.000 18.092 544 SER AAA N 1
ATOM 8387 C CA . SER A 1 544 ? 37.327 -17.491 25.512 1.000 24.062 544 SER AAA CA 1
ATOM 8388 C C . SER A 1 544 ? 38.237 -17.149 26.698 1.000 23.552 544 SER AAA C 1
ATOM 8389 O O . SER A 1 544 ? 38.895 -18.017 27.192 1.000 32.710 544 SER AAA O 1
ATOM 8397 N N . SER A 1 545 ? 38.335 -15.895 27.077 1.000 22.640 545 SER AAA N 1
ATOM 8398 C CA . SER A 1 545 ? 39.348 -15.403 28.061 1.000 21.620 545 SER AAA CA 1
ATOM 8399 C C . SER A 1 545 ? 38.731 -14.966 29.390 1.000 18.897 545 SER AAA C 1
ATOM 8400 O O . SER A 1 545 ? 39.479 -14.847 30.391 1.000 21.174 545 SER AAA O 1
ATOM 8408 N N . GLY A 1 546 ? 37.442 -14.621 29.387 1.000 16.891 546 GLY AAA N 1
ATOM 8409 C CA . GLY A 1 546 ? 36.789 -13.978 30.522 1.000 15.840 546 GLY AAA CA 1
ATOM 8410 C C . GLY A 1 546 ? 37.116 -12.483 30.648 1.000 14.216 546 GLY AAA C 1
ATOM 8411 O O . GLY A 1 546 ? 36.658 -11.868 31.615 1.000 14.391 546 GLY AAA O 1
ATOM 8415 N N . LYS A 1 547 ? 37.854 -11.888 29.697 1.000 14.098 547 LYS AAA N 1
ATOM 8416 C CA . LYS A 1 547 ? 38.072 -10.430 29.718 1.000 13.726 547 LYS AAA CA 1
ATOM 8417 C C . LYS A 1 547 ? 36.694 -9.763 29.637 1.000 14.021 547 LYS AAA C 1
ATOM 8418 O O . LYS A 1 547 ? 35.873 -10.079 28.757 1.000 14.840 547 LYS AAA O 1
ATOM 8437 N N . THR A 1 548 ? 36.437 -8.844 30.572 1.000 12.385 548 THR AAA N 1
ATOM 8438 C CA . THR A 1 548 ? 35.128 -8.242 30.767 1.000 11.522 548 THR AAA CA 1
ATOM 8439 C C . THR A 1 548 ? 35.300 -6.727 30.683 1.000 11.798 548 THR AAA C 1
ATOM 8440 O O . THR A 1 548 ? 36.108 -6.139 31.460 1.000 13.435 548 THR AAA O 1
ATOM 8451 N N . PHE A 1 549 ? 34.567 -6.121 29.767 1.000 11.603 549 PHE AAA N 1
ATOM 8452 C CA . PHE A 1 549 ? 34.747 -4.706 29.357 1.000 11.960 549 PHE AAA CA 1
ATOM 8453 C C . PHE A 1 549 ? 33.576 -3.896 29.835 1.000 11.161 549 PHE AAA C 1
ATOM 8454 O O . PHE A 1 549 ? 32.445 -4.107 29.364 1.000 12.070 549 PHE AAA O 1
ATOM 8471 N N . ILE A 1 550 ? 33.813 -3.017 30.794 1.000 11.100 550 ILE AAA N 1
ATOM 8472 C CA . ILE A 1 550 ? 32.805 -2.135 31.381 1.000 11.356 550 ILE AAA CA 1
ATOM 8473 C C . ILE A 1 550 ? 32.989 -0.767 30.784 1.000 11.104 550 ILE AAA C 1
ATOM 8474 O O . ILE A 1 550 ? 33.972 -0.071 31.075 1.000 12.067 550 ILE AAA O 1
ATOM 8490 N N . LYS A 1 551 ? 32.090 -0.377 29.870 1.000 11.425 551 LYS AAA N 1
ATOM 8491 C CA . LYS A 1 551 ? 32.180 0.914 29.147 1.000 11.489 551 LYS AAA CA 1
ATOM 8492 C C . LYS A 1 551 ? 31.211 1.895 29.758 1.000 11.232 551 LYS AAA C 1
ATOM 8493 O O . LYS A 1 551 ? 30.044 1.546 29.931 1.000 12.693 551 LYS AAA O 1
ATOM 8512 N N . ILE A 1 552 ? 31.712 3.079 30.086 1.000 11.987 552 ILE AAA N 1
ATOM 8513 C CA . ILE A 1 552 ? 30.954 4.059 30.884 1.000 11.865 552 ILE AAA CA 1
ATOM 8514 C C . ILE A 1 552 ? 31.033 5.419 30.206 1.000 11.478 552 ILE AAA C 1
ATOM 8515 O O . ILE A 1 552 ? 32.150 5.959 29.983 1.000 12.572 552 ILE AAA O 1
ATOM 8531 N N . ALA A 1 553 ? 29.885 5.995 29.892 1.000 11.477 553 ALA AAA N 1
ATOM 8532 C CA . ALA A 1 553 ? 29.792 7.337 29.317 1.000 11.926 553 ALA AAA CA 1
ATOM 8533 C C . ALA A 1 553 ? 29.149 8.260 30.347 1.000 11.741 553 ALA AAA C 1
ATOM 8534 O O . ALA A 1 553 ? 27.996 8.047 30.711 1.000 12.739 553 ALA AAA O 1
ATOM 8541 N N . ASN A 1 554 ? 29.885 9.295 30.737 1.000 12.309 554 ASN AAA N 1
ATOM 8542 C CA . ASN A 1 554 ? 29.318 10.400 31.530 1.000 13.033 554 ASN AAA CA 1
ATOM 8543 C C . ASN A 1 554 ? 29.214 11.576 30.581 1.000 13.201 554 ASN AAA C 1
ATOM 8544 O O . ASN A 1 554 ? 30.203 12.240 30.328 1.000 14.654 554 ASN AAA O 1
ATOM 8555 N N . ALA A 1 555 ? 28.010 11.786 30.013 1.000 14.150 555 ALA AAA N 1
ATOM 8556 C CA . ALA A 1 555 ? 27.788 12.795 28.969 1.000 16.099 555 ALA AAA CA 1
ATOM 8557 C C . ALA A 1 555 ? 27.344 14.111 29.538 1.000 18.268 555 ALA AAA C 1
ATOM 8558 O O . ALA A 1 555 ? 26.949 15.027 28.716 1.000 19.216 555 ALA AAA O 1
ATOM 8565 N N . GLY A 1 556 ? 27.387 14.265 30.857 1.000 17.956 556 GLY AAA N 1
ATOM 8566 C CA . GLY A 1 556 ? 26.955 15.458 31.576 1.000 24.235 556 GLY AAA CA 1
ATOM 8567 C C . GLY A 1 556 ? 28.086 16.215 32.270 1.000 18.029 556 GLY AAA C 1
ATOM 8568 O O . GLY A 1 556 ? 29.249 15.814 32.259 1.000 16.402 556 GLY AAA O 1
ATOM 8572 N N . SER A 1 557 ? 27.688 17.333 32.913 1.000 19.470 557 SER AAA N 1
ATOM 8573 C CA . SER A 1 557 ? 28.645 18.301 33.476 1.000 18.871 557 SER AAA CA 1
ATOM 8574 C C . SER A 1 557 ? 29.050 18.034 34.920 1.000 18.803 557 SER AAA C 1
ATOM 8575 O O . SER A 1 557 ? 29.908 18.799 35.438 1.000 21.337 557 SER AAA O 1
ATOM 8583 N N . SER A 1 558 ? 28.491 17.023 35.550 1.000 20.803 558 SER AAA N 1
ATOM 8584 C CA . SER A 1 558 ? 28.924 16.696 36.919 1.000 27.853 558 SER AAA CA 1
ATOM 8585 C C . SER A 1 558 ? 29.492 15.262 36.969 1.000 19.312 558 SER AAA C 1
ATOM 8586 O O . SER A 1 558 ? 29.042 14.334 36.290 1.000 20.100 558 SER AAA O 1
ATOM 8594 N N . ALA A 1 559 ? 30.541 15.103 37.753 1.000 18.914 559 ALA AAA N 1
ATOM 8595 C CA . ALA A 1 559 ? 31.130 13.786 38.104 1.000 17.900 559 ALA AAA CA 1
ATOM 8596 C C . ALA A 1 559 ? 30.066 12.920 38.721 1.000 16.221 559 ALA AAA C 1
ATOM 8597 O O . ALA A 1 559 ? 29.202 13.410 39.483 1.000 19.683 559 ALA AAA O 1
ATOM 8604 N N . GLN A 1 560 ? 30.123 11.621 38.481 1.000 15.248 560 GLN AAA N 1
ATOM 8605 C CA . GLN A 1 560 ? 29.211 10.665 39.095 1.000 16.580 560 GLN AAA CA 1
ATOM 8606 C C . GLN A 1 560 ? 29.954 9.379 39.475 1.000 14.806 560 GLN AAA C 1
ATOM 8607 O O . GLN A 1 560 ? 30.752 8.927 38.655 1.000 18.157 560 GLN AAA O 1
ATOM 8621 N N . SER A 1 561 ? 29.648 8.785 40.600 1.000 15.014 561 SER AAA N 1
ATOM 8622 C CA . SER A 1 561 ? 30.328 7.565 41.068 1.000 14.874 561 SER AAA CA 1
ATOM 8623 C C . SER A 1 561 ? 29.450 6.345 40.792 1.000 13.662 561 SER AAA C 1
ATOM 8624 O O . SER A 1 561 ? 28.206 6.442 40.876 1.000 14.948 561 SER AAA O 1
ATOM 8632 N N . LEU A 1 562 ? 30.089 5.237 40.468 1.000 12.801 562 LEU AAA N 1
ATOM 8633 C CA . LEU A 1 562 ? 29.447 3.974 40.235 1.000 13.366 562 LEU AAA CA 1
ATOM 8634 C C . LEU A 1 562 ? 30.075 2.948 41.139 1.000 13.368 562 LEU AAA C 1
ATOM 8635 O O . LEU A 1 562 ? 31.286 2.809 41.149 1.000 14.851 562 LEU AAA O 1
ATOM 8651 N N . THR A 1 563 ? 29.241 2.201 41.854 1.000 13.270 563 THR AAA N 1
ATOM 8652 C CA . THR A 1 563 ? 29.679 1.080 42.653 1.000 13.650 563 THR AAA CA 1
ATOM 8653 C C . THR A 1 563 ? 29.313 -0.193 41.871 1.000 13.889 563 THR AAA C 1
ATOM 8654 O O . THR A 1 563 ? 28.125 -0.508 41.761 1.000 14.766 563 THR AAA O 1
ATOM 8665 N N . PHE A 1 564 ? 30.320 -0.846 41.312 1.000 13.230 564 PHE AAA N 1
ATOM 8666 C CA . PHE A 1 564 ? 30.103 -2.088 40.559 1.000 13.393 564 PHE AAA CA 1
ATOM 8667 C C . PHE A 1 564 ? 30.046 -3.262 41.495 1.000 13.713 564 PHE AAA C 1
ATOM 8668 O O . PHE A 1 564 ? 30.961 -3.447 42.325 1.000 15.199 564 PHE AAA O 1
ATOM 8685 N N . GLN A 1 565 ? 29.004 -4.067 41.337 1.000 13.900 565 GLN AAA N 1
ATOM 8686 C CA . GLN A 1 565 ? 28.780 -5.290 42.129 1.000 14.528 565 GLN AAA CA 1
ATOM 8687 C C . GLN A 1 565 ? 28.816 -6.476 41.184 1.000 15.326 565 GLN AAA C 1
ATOM 8688 O O . GLN A 1 565 ? 27.906 -6.649 40.364 1.000 16.311 565 GLN AAA O 1
ATOM 8702 N N . LEU A 1 566 ? 29.871 -7.258 41.307 1.000 16.514 566 LEU AAA N 1
ATOM 8703 C CA . LEU A 1 566 ? 30.157 -8.464 40.505 1.000 17.497 566 LEU AAA CA 1
ATOM 8704 C C . LEU A 1 566 ? 30.160 -9.687 41.428 1.000 15.947 566 LEU AAA C 1
ATOM 8705 O O . LEU A 1 566 ? 30.789 -10.751 41.070 1.000 17.996 566 LEU AAA O 1
ATOM 8721 N N . THR A 1 567 ? 29.419 -9.636 42.535 1.000 16.621 567 THR AAA N 1
ATOM 8722 C CA . THR A 1 567 ? 29.428 -10.756 43.493 1.000 18.445 567 THR AAA CA 1
ATOM 8723 C C . THR A 1 567 ? 28.737 -12.013 42.937 1.000 19.309 567 THR AAA C 1
ATOM 8724 O O . THR A 1 567 ? 28.933 -13.076 43.533 1.000 20.583 567 THR AAA O 1
ATOM 8735 N N . GLN A 1 568 ? 27.969 -11.940 41.855 1.000 18.194 568 GLN AAA N 1
ATOM 8736 C CA . GLN A 1 568 ? 27.372 -13.159 41.275 1.000 18.208 568 GLN AAA CA 1
ATOM 8737 C C . GLN A 1 568 ? 28.445 -14.070 40.675 1.000 17.809 568 GLN AAA C 1
ATOM 8738 O O . GLN A 1 568 ? 28.205 -15.281 40.495 1.000 19.100 568 GLN AAA O 1
ATOM 8752 N N . PHE A 1 569 ? 29.548 -13.501 40.227 1.000 17.274 569 PHE AAA N 1
ATOM 8753 C CA . PHE A 1 569 ? 30.604 -14.276 39.549 1.000 17.657 569 PHE AAA CA 1
ATOM 8754 C C . PHE A 1 569 ? 31.328 -15.182 40.550 1.000 17.964 569 PHE AAA C 1
ATOM 8755 O O . PHE A 1 569 ? 31.372 -14.943 41.777 1.000 19.867 569 PHE AAA O 1
ATOM 8772 N N . ASN A 1 570 ? 31.914 -16.238 40.031 1.000 18.570 570 ASN AAA N 1
ATOM 8773 C CA A ASN A 1 570 ? 32.831 -17.113 40.799 0.500 19.331 570 ASN AAA CA 1
ATOM 8774 C CA B ASN A 1 570 ? 32.799 -17.097 40.838 0.500 19.166 570 ASN AAA CA 1
ATOM 8775 C C . ASN A 1 570 ? 34.107 -16.371 41.180 1.000 20.319 570 ASN AAA C 1
ATOM 8776 O O . ASN A 1 570 ? 34.553 -16.460 42.375 1.000 22.113 570 ASN AAA O 1
ATOM 8796 N N . SER A 1 571 ? 34.719 -15.734 40.215 1.000 20.106 571 SER AAA N 1
ATOM 8797 C CA . SER A 1 571 ? 35.989 -15.006 40.427 1.000 21.647 571 SER AAA CA 1
ATOM 8798 C C . SER A 1 571 ? 36.001 -13.718 39.641 1.000 19.257 571 SER AAA C 1
ATOM 8799 O O . SER A 1 571 ? 35.461 -13.685 38.482 1.000 19.096 571 SER AAA O 1
ATOM 8807 N N . VAL A 1 572 ? 36.651 -12.691 40.171 1.000 19.121 572 VAL AAA N 1
ATOM 8808 C CA . VAL A 1 572 ? 36.921 -11.418 39.453 1.000 18.164 572 VAL AAA CA 1
ATOM 8809 C C . VAL A 1 572 ? 38.383 -11.095 39.778 1.000 17.444 572 VAL AAA C 1
ATOM 8810 O O . VAL A 1 572 ? 38.838 -11.194 40.969 1.000 19.950 572 VAL AAA O 1
ATOM 8823 N N . SER A 1 573 ? 39.136 -10.670 38.794 1.000 14.544 573 SER AAA N 1
ATOM 8824 C CA . SER A 1 573 ? 40.517 -10.248 39.000 1.000 15.228 573 SER AAA CA 1
ATOM 8825 C C . SER A 1 573 ? 40.594 -9.150 40.051 1.000 14.118 573 SER AAA C 1
ATOM 8826 O O . SER A 1 573 ? 39.717 -8.346 40.206 1.000 15.526 573 SER AAA O 1
ATOM 8834 N N . SER A 1 574 ? 41.748 -9.139 40.758 1.000 15.473 574 SER AAA N 1
ATOM 8835 C CA . SER A 1 574 ? 42.040 -8.171 41.835 1.000 16.340 574 SER AAA CA 1
ATOM 8836 C C . SER A 1 574 ? 42.481 -6.826 41.300 1.000 14.885 574 SER AAA C 1
ATOM 8837 O O . SER A 1 574 ? 42.553 -5.875 42.071 1.000 16.531 574 SER AAA O 1
ATOM 8845 N N . THR A 1 575 ? 42.904 -6.796 40.022 1.000 14.538 575 THR AAA N 1
ATOM 8846 C CA . THR A 1 575 ? 43.245 -5.559 39.324 1.000 15.513 575 THR AAA CA 1
ATOM 8847 C C . THR A 1 575 ? 42.565 -5.556 37.958 1.000 14.484 575 THR AAA C 1
ATOM 8848 O O . THR A 1 575 ? 42.122 -6.607 37.468 1.000 15.590 575 THR AAA O 1
ATOM 8859 N N . GLY A 1 576 ? 42.443 -4.388 37.393 1.000 14.241 576 GLY AAA N 1
ATOM 8860 C CA . GLY A 1 576 ? 41.895 -4.192 36.054 1.000 15.509 576 GLY AAA CA 1
ATOM 8861 C C . GLY A 1 576 ? 42.621 -3.029 35.376 1.000 14.638 576 GLY AAA C 1
ATOM 8862 O O . GLY A 1 576 ? 43.374 -2.272 36.063 1.000 17.031 576 GLY AAA O 1
ATOM 8866 N N . THR A 1 577 ? 42.396 -2.875 34.080 1.000 12.606 577 THR AAA N 1
ATOM 8867 C CA . THR A 1 577 ? 42.858 -1.725 33.378 1.000 12.734 577 THR AAA CA 1
ATOM 8868 C C . THR A 1 577 ? 41.754 -0.678 33.304 1.000 12.193 577 THR AAA C 1
ATOM 8869 O O . THR A 1 577 ? 40.568 -1.021 33.281 1.000 14.011 577 THR AAA O 1
ATOM 8880 N N . LEU A 1 578 ? 42.168 0.591 33.284 1.000 12.127 578 LEU AAA N 1
ATOM 8881 C CA . LEU A 1 578 ? 41.292 1.741 33.126 1.000 11.849 578 LEU AAA CA 1
ATOM 8882 C C . LEU A 1 578 ? 41.777 2.559 31.938 1.000 11.599 578 LEU AAA C 1
ATOM 8883 O O . LEU A 1 578 ? 42.969 2.935 31.898 1.000 13.562 578 LEU AAA O 1
ATOM 8899 N N . GLN A 1 579 ? 40.888 2.903 31.027 1.000 12.065 579 GLN AAA N 1
ATOM 8900 C CA . GLN A 1 579 ? 41.184 3.821 29.900 1.000 11.949 579 GLN AAA CA 1
ATOM 8901 C C . GLN A 1 579 ? 40.156 4.925 29.973 1.000 11.494 579 GLN AAA C 1
ATOM 8902 O O . GLN A 1 579 ? 38.975 4.624 30.004 1.000 13.372 579 GLN AAA O 1
ATOM 8916 N N . VAL A 1 580 ? 40.614 6.181 29.967 1.000 11.861 580 VAL AAA N 1
ATOM 8917 C CA A VAL A 1 580 ? 39.705 7.338 30.155 0.700 13.107 580 VAL AAA CA 1
ATOM 8918 C CA B VAL A 1 580 ? 39.628 7.272 30.063 0.300 11.699 580 VAL AAA CA 1
ATOM 8919 C C . VAL A 1 580 ? 39.988 8.386 29.087 1.000 12.173 580 VAL AAA C 1
ATOM 8920 O O . VAL A 1 580 ? 41.149 8.806 28.932 1.000 13.872 580 VAL AAA O 1
ATOM 8944 N N . LEU A 1 581 ? 38.945 8.829 28.433 1.000 11.517 581 LEU AAA N 1
ATOM 8945 C CA . LEU A 1 581 ? 38.931 9.961 27.511 1.000 11.668 581 LEU AAA CA 1
ATOM 8946 C C . LEU A 1 581 ? 38.086 11.079 28.138 1.000 11.893 581 LEU AAA C 1
ATOM 8947 O O . LEU A 1 581 ? 36.876 10.855 28.358 1.000 12.603 581 LEU AAA O 1
ATOM 8963 N N . THR A 1 582 ? 38.679 12.205 28.433 1.000 12.146 582 THR AAA N 1
ATOM 8964 C CA . THR A 1 582 ? 37.935 13.301 29.081 1.000 12.935 582 THR AAA CA 1
ATOM 8965 C C . THR A 1 582 ? 38.667 14.618 28.818 1.000 13.965 582 THR AAA C 1
ATOM 8966 O O . THR A 1 582 ? 39.729 14.620 28.183 1.000 17.277 582 THR AAA O 1
ATOM 8977 N N . GLY A 1 583 ? 38.064 15.703 29.176 1.000 14.171 583 GLY AAA N 1
ATOM 8978 C CA . GLY A 1 583 ? 38.622 17.036 29.040 1.000 15.385 583 GLY AAA CA 1
ATOM 8979 C C . GLY A 1 583 ? 37.489 18.045 29.097 1.000 14.834 583 GLY AAA C 1
ATOM 8980 O O . GLY A 1 583 ? 36.332 17.697 29.347 1.000 15.167 583 GLY AAA O 1
ATOM 8984 N N . PRO A 1 584 ? 37.805 19.320 28.813 1.000 14.794 584 PRO AAA N 1
ATOM 8985 C CA . PRO A 1 584 ? 36.768 20.342 28.795 1.000 15.749 584 PRO AAA CA 1
ATOM 8986 C C . PRO A 1 584 ? 35.690 19.972 27.789 1.000 13.625 584 PRO AAA C 1
ATOM 8987 O O . PRO A 1 584 ? 35.985 19.475 26.693 1.000 15.004 584 PRO AAA O 1
ATOM 8998 N N . GLU A 1 585 ? 34.458 20.386 28.120 1.000 14.690 585 GLU AAA N 1
ATOM 8999 C CA . GLU A 1 585 ? 33.254 20.076 27.311 1.000 15.390 585 GLU AAA CA 1
ATOM 9000 C C . GLU A 1 585 ? 33.482 20.358 25.814 1.000 14.196 585 GLU AAA C 1
ATOM 9001 O O . GLU A 1 585 ? 33.165 19.514 24.983 1.000 14.862 585 GLU AAA O 1
ATOM 9013 N N . THR A 1 586 ? 33.991 21.548 25.492 1.000 14.696 586 THR AAA N 1
ATOM 9014 C CA . THR A 1 586 ? 34.084 21.961 24.085 1.000 13.954 586 THR AAA CA 1
ATOM 9015 C C . THR A 1 586 ? 35.486 21.723 23.509 1.000 14.287 586 THR AAA C 1
ATOM 9016 O O . THR A 1 586 ? 35.724 22.144 22.355 1.000 16.492 586 THR AAA O 1
ATOM 9027 N N . ALA A 1 587 ? 36.372 21.021 24.205 1.000 14.235 587 ALA AAA N 1
ATOM 9028 C CA . ALA A 1 587 ? 37.697 20.765 23.668 1.000 14.393 587 ALA AAA CA 1
ATOM 9029 C C . ALA A 1 587 ? 37.630 19.830 22.458 1.000 14.319 587 ALA AAA C 1
ATOM 9030 O O . ALA A 1 587 ? 36.834 18.880 22.442 1.000 14.176 587 ALA AAA O 1
ATOM 9037 N N . SER A 1 588 ? 38.523 20.027 21.537 1.000 15.555 588 SER AAA N 1
ATOM 9038 C CA A SER A 1 588 ? 38.666 19.300 20.259 0.700 14.893 588 SER AAA CA 1
ATOM 9039 C CA B SER A 1 588 ? 38.669 19.239 20.303 0.300 13.439 588 SER AAA CA 1
ATOM 9040 C C . SER A 1 588 ? 40.147 19.091 19.951 1.000 14.012 588 SER AAA C 1
ATOM 9041 O O . SER A 1 588 ? 40.999 19.891 20.369 1.000 15.137 588 SER AAA O 1
ATOM 9055 N N . ASN A 1 589 ? 40.442 18.078 19.155 1.000 13.448 589 ASN AAA N 1
ATOM 9056 C CA . ASN A 1 589 ? 41.743 17.950 18.480 1.000 13.503 589 ASN AAA CA 1
ATOM 9057 C C . ASN A 1 589 ? 41.662 18.685 17.151 1.000 13.910 589 ASN AAA C 1
ATOM 9058 O O . ASN A 1 589 ? 40.749 18.503 16.371 1.000 13.884 589 ASN AAA O 1
ATOM 9069 N N . THR A 1 590 ? 42.638 19.567 16.917 1.000 15.147 590 THR AAA N 1
ATOM 9070 C CA . THR A 1 590 ? 42.644 20.432 15.717 1.000 15.257 590 THR AAA CA 1
ATOM 9071 C C . THR A 1 590 ? 43.997 20.392 15.077 1.000 14.874 590 THR AAA C 1
ATOM 9072 O O . THR A 1 590 ? 44.958 19.863 15.616 1.000 16.442 590 THR AAA O 1
ATOM 9083 N N . PRO A 1 591 ? 44.143 20.951 13.848 1.000 17.297 591 PRO AAA N 1
ATOM 9084 C CA . PRO A 1 591 ? 45.463 20.931 13.218 1.000 19.051 591 PRO AAA CA 1
ATOM 9085 C C . PRO A 1 591 ? 46.520 21.649 14.077 1.000 20.363 591 PRO AAA C 1
ATOM 9086 O O . PRO A 1 591 ? 47.663 21.156 14.126 1.000 22.121 591 PRO AAA O 1
ATOM 9097 N N . GLU A 1 592 ? 46.094 22.682 14.822 1.000 19.629 592 GLU AAA N 1
ATOM 9098 C CA . GLU A 1 592 ? 47.001 23.440 15.697 1.000 23.274 592 GLU AAA CA 1
ATOM 9099 C C . GLU A 1 592 ? 47.355 22.683 16.997 1.000 21.456 592 GLU AAA C 1
ATOM 9100 O O . GLU A 1 592 ? 48.429 22.909 17.551 1.000 25.279 592 GLU AAA O 1
ATOM 9112 N N . ALA A 1 593 ? 46.445 21.849 17.448 1.000 19.048 593 ALA AAA N 1
ATOM 9113 C CA . ALA A 1 593 ? 46.578 21.127 18.735 1.000 17.981 593 ALA AAA CA 1
ATOM 9114 C C . ALA A 1 593 ? 46.047 19.715 18.504 1.000 16.974 593 ALA AAA C 1
ATOM 9115 O O . ALA A 1 593 ? 44.942 19.388 18.953 1.000 16.534 593 ALA AAA O 1
ATOM 9122 N N . PRO A 1 594 ? 46.752 18.885 17.749 1.000 16.946 594 PRO AAA N 1
ATOM 9123 C CA . PRO A 1 594 ? 46.155 17.648 17.288 1.000 16.403 594 PRO AAA CA 1
ATOM 9124 C C . PRO A 1 594 ? 46.074 16.564 18.361 1.000 16.235 594 PRO AAA C 1
ATOM 9125 O O . PRO A 1 594 ? 45.408 15.567 18.146 1.000 17.370 594 PRO AAA O 1
ATOM 9136 N N . GLN A 1 595 ? 46.763 16.761 19.486 1.000 17.735 595 GLN AAA N 1
ATOM 9137 C CA . GLN A 1 595 ? 46.752 15.819 20.608 1.000 19.401 595 GLN AAA CA 1
ATOM 9138 C C . GLN A 1 595 ? 46.306 16.513 21.892 1.000 17.777 595 GLN AAA C 1
ATOM 9139 O O . GLN A 1 595 ? 46.704 16.135 23.016 1.000 20.430 595 GLN AAA O 1
ATOM 9153 N N . ALA A 1 596 ? 45.431 17.485 21.769 1.000 16.543 596 ALA AAA N 1
ATOM 9154 C CA . ALA A 1 596 ? 44.885 18.151 22.953 1.000 17.591 596 ALA AAA CA 1
ATOM 9155 C C . ALA A 1 596 ? 44.178 17.149 23.864 1.000 16.895 596 ALA AAA C 1
ATOM 9156 O O . ALA A 1 596 ? 44.296 17.230 25.109 1.000 18.905 596 ALA AAA O 1
ATOM 9163 N N . ILE A 1 597 ? 43.409 16.234 23.310 1.000 15.176 597 ILE AAA N 1
ATOM 9164 C CA . ILE A 1 597 ? 42.556 15.258 24.033 1.000 15.101 597 ILE AAA CA 1
ATOM 9165 C C . ILE A 1 597 ? 42.890 13.853 23.579 1.000 15.641 597 ILE AAA C 1
ATOM 9166 O O . ILE A 1 597 ? 42.529 13.483 22.442 1.000 16.703 597 ILE AAA O 1
ATOM 9182 N N . VAL A 1 598 ? 43.583 13.100 24.435 1.000 14.861 598 VAL AAA N 1
ATOM 9183 C CA . VAL A 1 598 ? 43.952 11.707 24.156 1.000 15.684 598 VAL AAA CA 1
ATOM 9184 C C . VAL A 1 598 ? 43.637 10.861 25.370 1.000 15.269 598 VAL AAA C 1
ATOM 9185 O O . VAL A 1 598 ? 43.615 11.340 26.507 1.000 15.826 598 VAL AAA O 1
ATOM 9198 N N . PRO A 1 599 ? 43.358 9.573 25.163 1.000 14.646 599 PRO AAA N 1
ATOM 9199 C CA . PRO A 1 599 ? 43.005 8.718 26.287 1.000 15.297 599 PRO AAA CA 1
ATOM 9200 C C . PRO A 1 599 ? 44.222 8.487 27.199 1.000 15.266 599 PRO AAA C 1
ATOM 9201 O O . PRO A 1 599 ? 45.369 8.488 26.727 1.000 18.210 599 PRO AAA O 1
ATOM 9212 N N . LYS A 1 600 ? 43.953 8.209 28.451 1.000 13.889 600 LYS AAA N 1
ATOM 9213 C CA . LYS A 1 600 ? 44.953 7.819 29.447 1.000 14.578 600 LYS AAA CA 1
ATOM 9214 C C . LYS A 1 600 ? 44.626 6.432 29.942 1.000 14.925 600 LYS AAA C 1
ATOM 9215 O O . LYS A 1 600 ? 43.476 6.135 30.282 1.000 14.240 600 LYS AAA O 1
ATOM 9234 N N . THR A 1 601 ? 45.643 5.582 29.999 1.000 15.695 601 THR AAA N 1
ATOM 9235 C CA . THR A 1 601 ? 45.542 4.196 30.439 1.000 14.397 601 THR AAA CA 1
ATOM 9236 C C . THR A 1 601 ? 46.291 3.983 31.770 1.000 13.611 601 THR AAA C 1
ATOM 9237 O O . THR A 1 601 ? 47.392 4.535 31.946 1.000 17.609 601 THR AAA O 1
ATOM 9248 N N . SER A 1 602 ? 45.683 3.222 32.647 1.000 13.400 602 SER AAA N 1
ATOM 9249 C CA . SER A 1 602 ? 46.255 2.899 33.963 1.000 13.647 602 SER AAA CA 1
ATOM 9250 C C . SER A 1 602 ? 45.785 1.530 34.406 1.000 13.609 602 SER AAA C 1
ATOM 9251 O O . SER A 1 602 ? 44.899 0.943 33.784 1.000 14.004 602 SER AAA O 1
ATOM 9259 N N . THR A 1 603 ? 46.309 1.082 35.554 1.000 14.103 603 THR AAA N 1
ATOM 9260 C CA . THR A 1 603 ? 45.812 -0.112 36.266 1.000 12.826 603 THR AAA CA 1
ATOM 9261 C C . THR A 1 603 ? 45.291 0.318 37.615 1.000 11.839 603 THR AAA C 1
ATOM 9262 O O . THR A 1 603 ? 45.873 1.203 38.281 1.000 12.393 603 THR AAA O 1
ATOM 9273 N N . ILE A 1 604 ? 44.235 -0.337 38.057 1.000 13.635 604 ILE AAA N 1
ATOM 9274 C CA . ILE A 1 604 ? 43.502 -0.013 39.292 1.000 13.772 604 ILE AAA CA 1
ATOM 9275 C C . ILE A 1 604 ? 43.162 -1.301 40.017 1.000 13.966 604 ILE AAA C 1
ATOM 9276 O O . ILE A 1 604 ? 43.042 -2.399 39.412 1.000 14.395 604 ILE AAA O 1
ATOM 9292 N N . GLY A 1 605 ? 42.892 -1.164 41.311 1.000 12.773 605 GLY AAA N 1
ATOM 9293 C CA . GLY A 1 605 ? 42.310 -2.257 42.068 1.000 13.526 605 GLY AAA CA 1
ATOM 9294 C C . GLY A 1 605 ? 40.866 -2.536 41.711 1.000 14.659 605 GLY AAA C 1
ATOM 9295 O O . GLY A 1 605 ? 40.090 -1.585 41.502 1.000 15.512 605 GLY AAA O 1
ATOM 9299 N N A THR A 1 606 ? 40.417 -3.795 41.669 0.500 13.978 606 THR AAA N 1
ATOM 9300 N N B THR A 1 606 ? 40.549 -3.823 41.618 0.500 12.459 606 THR AAA N 1
ATOM 9301 C CA A THR A 1 606 ? 39.000 -4.104 41.344 0.500 14.453 606 THR AAA CA 1
ATOM 9302 C CA B THR A 1 606 ? 39.213 -4.340 41.303 0.500 12.882 606 THR AAA CA 1
ATOM 9303 C C A THR A 1 606 ? 38.408 -5.062 42.404 0.500 17.830 606 THR AAA C 1
ATOM 9304 C C B THR A 1 606 ? 38.968 -5.584 42.162 0.500 11.982 606 THR AAA C 1
ATOM 9305 O O A THR A 1 606 ? 37.991 -4.619 43.408 0.500 22.398 606 THR AAA O 1
ATOM 9306 O O B THR A 1 606 ? 39.734 -5.999 42.952 0.500 12.000 606 THR AAA O 1
ATOM 9327 N N . GLY A 1 607 ? 37.851 -6.132 41.971 1.000 21.329 607 GLY AAA N 1
ATOM 9328 C CA . GLY A 1 607 ? 37.416 -7.319 42.678 1.000 19.154 607 GLY AAA CA 1
ATOM 9329 C C . GLY A 1 607 ? 35.939 -7.412 42.511 1.000 17.257 607 GLY AAA C 1
ATOM 9330 O O . GLY A 1 607 ? 35.360 -6.824 41.551 1.000 20.962 607 GLY AAA O 1
ATOM 9334 N N . LYS A 1 608 ? 35.304 -8.180 43.369 1.000 16.670 608 LYS AAA N 1
ATOM 9335 C CA . LYS A 1 608 ? 33.856 -8.382 43.233 1.000 16.713 608 LYS AAA CA 1
ATOM 9336 C C . LYS A 1 608 ? 33.078 -7.120 43.512 1.000 16.630 608 LYS AAA C 1
ATOM 9337 O O . LYS A 1 608 ? 31.894 -7.080 43.093 1.000 17.849 608 LYS AAA O 1
ATOM 9356 N N . THR A 1 609 ? 33.648 -6.174 44.244 1.000 15.662 609 THR AAA N 1
ATOM 9357 C CA . THR A 1 609 ? 33.010 -4.865 44.462 1.000 14.724 609 THR AAA CA 1
ATOM 9358 C C . THR A 1 609 ? 34.096 -3.824 44.238 1.000 15.150 609 THR AAA C 1
ATOM 9359 O O . THR A 1 609 ? 35.174 -3.914 44.887 1.000 15.263 609 THR AAA O 1
ATOM 9370 N N . PHE A 1 610 ? 33.828 -2.790 43.447 1.000 13.687 610 PHE AAA N 1
ATOM 9371 C CA . PHE A 1 610 ? 34.778 -1.687 43.300 1.000 14.030 610 PHE AAA CA 1
ATOM 9372 C C . PHE A 1 610 ? 34.028 -0.448 42.873 1.000 13.042 610 PHE AAA C 1
ATOM 9373 O O . PHE A 1 610 ? 32.891 -0.586 42.337 1.000 14.441 610 PHE AAA O 1
ATOM 9390 N N . THR A 1 611 ? 34.654 0.686 43.040 1.000 13.303 611 THR AAA N 1
ATOM 9391 C CA . THR A 1 611 ? 33.998 1.972 42.787 1.000 13.318 611 THR AAA CA 1
ATOM 9392 C C . THR A 1 611 ? 34.801 2.762 41.776 1.000 13.702 611 THR AAA C 1
ATOM 9393 O O . THR A 1 611 ? 36.029 2.822 41.878 1.000 16.160 611 THR AAA O 1
ATOM 9404 N N . TYR A 1 612 ? 34.106 3.424 40.857 1.000 13.744 612 TYR AAA N 1
ATOM 9405 C CA . TYR A 1 612 ? 34.750 4.311 39.875 1.000 13.319 612 TYR AAA CA 1
ATOM 9406 C C . TYR A 1 612 ? 34.078 5.678 39.921 1.000 13.659 612 TYR AAA C 1
ATOM 9407 O O . TYR A 1 612 ? 32.820 5.732 39.864 1.000 14.232 612 TYR AAA O 1
ATOM 9425 N N . ASN A 1 613 ? 34.867 6.739 39.963 1.000 13.394 613 ASN AAA N 1
ATOM 9426 C CA . ASN A 1 613 ? 34.359 8.097 39.857 1.000 14.602 613 ASN AAA CA 1
ATOM 9427 C C . ASN A 1 613 ? 34.502 8.551 38.408 1.000 15.479 613 ASN AAA C 1
ATOM 9428 O O . ASN A 1 613 ? 35.612 8.793 37.946 1.000 17.652 613 ASN AAA O 1
ATOM 9439 N N . ALA A 1 614 ? 33.395 8.620 37.695 1.000 14.852 614 ALA AAA N 1
ATOM 9440 C CA . ALA A 1 614 ? 33.375 9.006 36.266 1.000 14.782 614 ALA AAA CA 1
ATOM 9441 C C . ALA A 1 614 ? 33.367 10.516 36.150 1.000 13.964 614 ALA AAA C 1
ATOM 9442 O O . ALA A 1 614 ? 32.386 11.150 36.528 1.000 15.582 614 ALA AAA O 1
ATOM 9449 N N . PRO A 1 615 ? 34.449 11.132 35.648 1.000 14.272 615 PRO AAA N 1
ATOM 9450 C CA . PRO A 1 615 ? 34.461 12.576 35.524 1.000 14.720 615 PRO AAA CA 1
ATOM 9451 C C . PRO A 1 615 ? 33.347 13.083 34.640 1.000 14.206 615 PRO AAA C 1
ATOM 9452 O O . PRO A 1 615 ? 32.876 12.372 33.723 1.000 14.073 615 PRO AAA O 1
ATOM 9463 N N . ALA A 1 616 ? 32.944 14.343 34.840 1.000 14.723 616 ALA AAA N 1
ATOM 9464 C CA . ALA A 1 616 ? 32.118 15.028 33.839 1.000 15.206 616 ALA AAA CA 1
ATOM 9465 C C . ALA A 1 616 ? 32.718 14.840 32.440 1.000 13.616 616 ALA AAA C 1
ATOM 9466 O O . ALA A 1 616 ? 33.939 14.840 32.298 1.000 14.924 616 ALA AAA O 1
ATOM 9473 N N . PHE A 1 617 ? 31.873 14.677 31.466 1.000 13.395 617 PHE AAA N 1
ATOM 9474 C CA . PHE A 1 617 ? 32.274 14.595 30.058 1.000 13.341 617 PHE AAA CA 1
ATOM 9475 C C . PHE A 1 617 ? 33.404 13.577 29.912 1.000 12.463 617 PHE AAA C 1
ATOM 9476 O O . PHE A 1 617 ? 34.542 13.936 29.529 1.000 13.018 617 PHE AAA O 1
ATOM 9493 N N . SER A 1 618 ? 33.114 12.311 30.172 1.000 12.379 618 SER AAA N 1
ATOM 9494 C CA . SER A 1 618 ? 34.147 11.265 30.043 1.000 12.421 618 SER AAA CA 1
ATOM 9495 C C . SER A 1 618 ? 33.602 10.000 29.378 1.000 12.362 618 SER AAA C 1
ATOM 9496 O O . SER A 1 618 ? 32.411 9.649 29.540 1.000 13.048 618 SER AAA O 1
ATOM 9504 N N . VAL A 1 619 ? 34.513 9.294 28.726 1.000 11.967 619 VAL AAA N 1
ATOM 9505 C CA . VAL A 1 619 ? 34.290 7.945 28.238 1.000 11.741 619 VAL AAA CA 1
ATOM 9506 C C . VAL A 1 619 ? 35.368 7.088 28.902 1.000 11.540 619 VAL AAA C 1
ATOM 9507 O O . VAL A 1 619 ? 36.564 7.385 28.768 1.000 12.099 619 VAL AAA O 1
ATOM 9520 N N . SER A 1 620 ? 34.959 6.028 29.596 1.000 11.409 620 SER AAA N 1
ATOM 9521 C CA . SER A 1 620 ? 35.885 5.175 30.355 1.000 11.827 620 SER AAA CA 1
ATOM 9522 C C . SER A 1 620 ? 35.651 3.725 29.989 1.000 11.830 620 SER AAA C 1
ATOM 9523 O O . SER A 1 620 ? 34.494 3.308 29.786 1.000 12.845 620 SER AAA O 1
ATOM 9531 N N . VAL A 1 621 ? 36.709 2.939 30.034 1.000 11.466 621 VAL AAA N 1
ATOM 9532 C CA . VAL A 1 621 ? 36.610 1.469 29.889 1.000 11.800 621 VAL AAA CA 1
ATOM 9533 C C . VAL A 1 621 ? 37.410 0.856 31.033 1.000 11.487 621 VAL AAA C 1
ATOM 9534 O O . VAL A 1 621 ? 38.618 1.136 31.157 1.000 12.182 621 VAL AAA O 1
ATOM 9547 N N . ILE A 1 622 ? 36.749 0.024 31.810 1.000 11.390 622 ILE AAA N 1
ATOM 9548 C CA . ILE A 1 622 ? 37.399 -0.764 32.867 1.000 11.594 622 ILE AAA CA 1
ATOM 9549 C C . ILE A 1 622 ? 37.391 -2.202 32.381 1.000 12.478 622 ILE AAA C 1
ATOM 9550 O O . ILE A 1 622 ? 36.300 -2.738 32.056 1.000 12.360 622 ILE AAA O 1
ATOM 9566 N N . THR A 1 623 ? 38.560 -2.860 32.327 1.000 11.923 623 THR AAA N 1
ATOM 9567 C CA . THR A 1 623 ? 38.667 -4.261 31.896 1.000 12.818 623 THR AAA CA 1
ATOM 9568 C C . THR A 1 623 ? 39.132 -5.098 33.075 1.000 12.809 623 THR AAA C 1
ATOM 9569 O O . THR A 1 623 ? 40.241 -4.852 33.611 1.000 13.882 623 THR AAA O 1
ATOM 9580 N N . VAL A 1 624 ? 38.356 -6.098 33.422 1.000 12.808 624 VAL AAA N 1
ATOM 9581 C CA . VAL A 1 624 ? 38.706 -7.085 34.468 1.000 13.067 624 VAL AAA CA 1
ATOM 9582 C C . VAL A 1 624 ? 38.570 -8.475 33.848 1.000 13.887 624 VAL AAA C 1
ATOM 9583 O O . VAL A 1 624 ? 38.031 -8.616 32.741 1.000 18.096 624 VAL AAA O 1
ATOM 9596 N N . THR A 1 625 ? 39.017 -9.493 34.543 1.000 13.960 625 THR AAA N 1
ATOM 9597 C CA . THR A 1 625 ? 38.760 -10.894 34.156 1.000 13.998 625 THR AAA CA 1
ATOM 9598 C C . THR A 1 625 ? 37.685 -11.438 35.088 1.000 14.135 625 THR AAA C 1
ATOM 9599 O O . THR A 1 625 ? 37.831 -11.333 36.303 1.000 16.912 625 THR AAA O 1
ATOM 9610 N N . THR A 1 626 ? 36.679 -12.116 34.519 1.000 14.565 626 THR AAA N 1
ATOM 9611 C CA . THR A 1 626 ? 35.608 -12.762 35.318 1.000 15.631 626 THR AAA CA 1
ATOM 9612 C C . THR A 1 626 ? 35.425 -14.210 34.876 1.000 16.532 626 THR AAA C 1
ATOM 9613 O O . THR A 1 626 ? 35.615 -14.513 33.689 1.000 17.287 626 THR AAA O 1
ATOM 9624 N N . ASN A 1 627 ? 34.983 -15.037 35.806 1.000 17.695 627 ASN AAA N 1
ATOM 9625 C CA A ASN A 1 627 ? 34.542 -16.423 35.500 0.550 19.262 627 ASN AAA CA 1
ATOM 9626 C CA B ASN A 1 627 ? 34.497 -16.392 35.476 0.150 17.642 627 ASN AAA CA 1
ATOM 9627 C CA C ASN A 1 627 ? 34.679 -16.487 35.658 0.300 21.466 627 ASN AAA CA 1
ATOM 9628 C C . ASN A 1 627 ? 33.445 -16.799 36.504 1.000 21.468 627 ASN AAA C 1
ATOM 9629 O O . ASN A 1 627 ? 33.277 -16.107 37.516 1.000 22.760 627 ASN AAA O 1
#

B-factor: mean 16.91, std 8.13, range [8.31, 102.82]

Radius of gyration: 26.83 Å; Cα contacts (8 Å, |Δi|>4): 1733; chains: 1; bounding box: 62×52×80 Å

Nearest PDB structures (foldseek):
  6zpy-assembly1_AAA  TM=1.000E+00  e=0.000E+00  Meripilus giganteus
  3ug4-assembly1_E  TM=8.174E-01  e=2.371E-27  Thermotoga maritima
  3s2c-assembly2_J  TM=7.969E-01  e=1.848E-26  Thermotoga petrophila RKU-1
  4atw-assembly6_F  TM=7.970E-01  e=8.144E-26  Thermotoga maritima MSB8
  8i0a-assembly1_A  TM=7.769E-01  e=5.547E-24  Trametes hirsuta

Secondary structure (P-SEA, 3-state):
cbbbbbcccccccccccccccccccccccccccccccccccccccccccccccccccccccbbbbbbccccccccccccbbbbbbbccccccccccccccccbbbbbccbbbbbbbbbbccccccccbbbbbbccccccccccbbbbbbbcccccbbbbbbbbbbcccccccccccccccccccccbbbbbbccccccccccccccccccaaaaaaaaaacccbbbccccccccccccccccccccccccccccccccccccccccccccaaaaaaaaaaccbbbbcccccccccccccccccccaaaaaaaaaaaaaccccccccaaaaaaaaacccccccccbbbcccccccccccaaaaaaaaaaaaaaacccbbbbbccccccccccccccbbbbbbbbcaaaaaaacccccccccccbbbbcccccccccccccccccccccccccccaaaaaaaaaaaaaaaaaccccccccccccccccccccccccccccccccccccaaaaaaaaaaaccccbbbbcccccccccccbbbbbcccccbbbbbbbccccbbbbbbbbcccccccccbbbbbbbbccccccccccccccbbbbbbbbbbcccccccccccbbbbbbbbcc

Sequence (627 aa):
VTVTVNKNPSHTVPSTLYGLMFEDINHSGDGGLYAELLQNRAFQQVTPNTAAALAAWHPISNAKLAVIQDPSPVSSNALPNSLQFSSVPSGSSGRVVGFTNEGFWGIKVDSTWTYKASLFFRFPTSSSFSGALLTVGLQTNAGRRVLAQNSSTQIRGTTTKWTQIINLELHHPPTTAASAPDVSSNSFFVTIDGAAGAGQTINFAMFSLFPPTFKNNRPNGLRADIAETLAEMMGPSFFRFPGGNNLEGQTTATRWQWNATVVGSLLDRPGRVGDWGYVNTDGLGLLEYLQFFEDTGMEPIMAVWAGYSLGGTSLAENQLAPYIQQAIDQINFVIGDPAKSAPAALRASLGHPEPFTLRFVEVGNEDFFAAGSYPYRWHDFVTALLQAQFPQIRFIATTNAWNPVLSPVPQSYDVHVYQTPTWFYQNAFYYDGFQRNGTTYFEGEYAAISTNANDLFGTVADGRLAFPTVQSATGEAAFMTGLERNSDIVFAASYAPLLQHVNSTQWTPDLVSYDAGSVIKSTSFFAQKLFALNKGDQYLPSTLPTNGGTLHWSITRRASSSGKTFIKIANAGSSAQSLTFQLTQFNNSVSSTGTLQVVLTGPETASSNTPEAPQAIVPKTSTIGTTGKTFTYNAPAFSVSVITVTTNNN